Protein AF-0000000076751057 (afdb_homodimer)

Secondary structure (DSSP, 8-state):
---EEEEE--SHHHHHHHHHHHHTT-EEEEE--HHHHHHHHHH-EEEEETTT--EEEE--EEES-HHHH--EEEEEE---GGGHHHHHHT-GGGEEEEEEEEE--SS--TTTTTS-SS--GGGTT---TTT-TTSHHHHHS-GGGEEEEEE-SEEEEEETTEEEEEE-TT-EEEE-TT----HHHHHHHHHHHHTT--EEEES-HHHHHHHHHHHHTTHHHHHHHH---HHHHHHSHHHHHHHHHHHHHHHHHHHHTT----S-HHHHHHHHHHT-SPPPHHHHHHHTT----HIIIIIHHHHHHHHTT---HHHHHHHHHHHHHHHHTTS--/---EEEEE--SHHHHHHHHHHHHTT-EEEEE--HHHHHHHHHH-EEEEETTT--EEEE--EEES-GGGT--EEEEEE---GGGHHHHHHT-GGGEEEEEEEEE--SS--TTTTTS-TT--GGGTT---TTT-TTSHHHHHS-GGGEEEEEE-SEEEEEETTEEEEEE-TT-EEEE-TT----HHHHHHHHHHHHTT--EEEES-HHHHHHHHHHHHTTHHHHHHHH---HHHHHHSHHHHHHHHHHHHHHHHHHHHTT----S-HHHHHHHHHHT-SPPPHHHHHHHTT----HIIIIIHHHHHHHHTT---HHHHHHHHHHHHHHHHTTS--

pLDDT: mean 96.25, std 3.37, range [70.19, 98.94]

Solvent-accessible surface area (backbone atoms only — not comparable to full-atom values): 33107 Å² total; per-residue (Å²): 135,85,59,37,35,34,26,40,24,58,41,25,63,20,19,47,54,47,21,34,36,21,56,62,68,44,50,34,32,34,40,36,56,69,64,36,30,53,31,21,61,74,65,13,27,29,29,34,34,61,85,80,65,46,74,48,64,20,73,42,52,54,37,77,47,41,66,80,71,34,64,26,41,30,36,37,42,22,44,54,71,86,47,40,59,66,53,46,72,52,40,61,47,30,53,49,98,75,28,35,35,36,37,47,43,77,44,56,56,60,50,64,26,58,33,51,39,58,35,44,76,90,46,49,58,48,80,44,52,55,59,29,70,83,44,57,44,59,72,66,52,46,58,89,39,38,31,41,38,38,69,44,46,43,55,36,62,78,48,66,32,29,13,31,41,66,42,57,76,67,22,30,40,34,15,29,56,57,23,54,88,46,68,68,56,52,47,52,33,49,54,38,36,74,28,70,38,52,45,46,83,33,53,44,35,60,36,55,41,49,53,52,35,60,70,40,48,46,53,27,51,51,19,53,50,20,69,41,32,46,34,59,44,59,66,34,69,43,36,31,49,43,44,45,47,30,40,52,40,51,44,55,39,23,52,72,49,50,31,66,66,88,69,50,68,68,55,52,51,51,55,55,45,70,71,36,78,40,75,42,72,46,30,53,29,49,76,69,66,34,65,52,58,53,34,28,46,42,42,35,52,53,55,52,19,58,75,72,68,44,83,44,70,53,48,41,35,54,47,28,49,37,48,49,25,29,39,64,70,67,24,41,136,135,84,61,37,36,33,27,39,25,58,41,26,64,20,20,48,54,45,22,35,35,21,57,63,68,43,50,35,31,33,40,36,56,70,65,35,29,53,30,20,60,72,65,14,27,29,29,32,34,61,86,80,65,45,75,47,64,21,72,42,53,54,35,76,45,42,66,81,70,33,66,28,38,31,37,38,42,23,43,55,71,87,47,39,59,65,54,47,71,52,38,63,46,30,52,48,98,75,26,36,34,36,36,49,44,77,44,55,57,60,49,64,25,58,32,51,38,58,36,44,77,89,46,49,57,46,79,42,52,56,60,28,70,82,43,57,42,58,72,67,51,46,59,90,38,38,31,41,37,37,70,45,45,43,54,36,62,78,49,65,32,29,12,31,41,64,39,57,77,65,21,31,40,34,15,30,56,60,24,53,88,46,67,68,55,52,49,51,34,48,54,40,35,75,30,72,38,51,42,46,84,33,55,42,36,60,36,54,42,49,52,53,35,59,71,42,46,46,55,27,52,50,19,53,50,20,68,42,32,46,33,59,44,59,68,34,68,42,36,32,49,42,44,45,47,29,41,52,39,51,43,54,40,24,53,71,48,50,32,65,66,88,69,51,68,69,57,52,51,52,55,54,47,70,71,34,79,41,75,41,73,46,29,53,29,50,75,70,67,34,67,52,57,53,34,26,46,41,42,36,52,53,54,52,19,58,75,73,70,47,82,44,70,52,48,40,36,52,48,29,48,38,48,49,25,29,38,65,69,66,24,40,136

Foldseek 3Di:
DFAEEEEEACFQQSLVQQQLLQLLPGHYEYQDDDPQQVCCQVFNRWEAEPVVRDIGHGHYHYDNQLLVVAAGQEYEYEHELVCQLVSLVRCVRHHDPNHAYEYAYAFQEQCLQCAPLQFDPVSHPPGQCLRPVPCRNCVRDPLQRYKYKYADWDWGGPDRNYIYTHGLGQFMEIERSHLDDDPSRVVVCCSSVSSPGNYDYGSCRSLVNLVVLLLVLLQQLVCQLPVFFLLVQCPPPVSVVLSLLQSVLSQVLCVQGRNHDPDHSVVSSVVSNVVPRDDDPQNVCVVVLAAGNNSRSQVSSVVSCVVSVGDRVSSVVSSVSSQVSCVVSVNHD/DFAEEEEEACFQQSLVQQQLLQLLPGHYEYQDDDPLQVCCQVFNRWEAEPVVRDIGHGHYHYDNQLLVVAAGQEYEYEHELVCQLVSLVRCVRHHDPRHAYEYAYAFQEQCLQCAPLQFDPVSHPPGQCLRPVPCSNCVRDPLQRYKYKYADWDWGGPDRNYIYTHGLGQFMEIERSHLDDDPSRVVVCCSSVSSPGNYDYGSCRSLVNLVVLLLVLLQQLVCQLPVFFLLVQCPPPVSVVLSLLQSVLSQVLCVQGRNHDPDHSVVSSVVSNVVPRDDDPQNVCVVVLAAGNNSRSQVSSVVSCVVRVGDRVSSVVSSVSSQVSCVVSVNHD

Radius of gyration: 30.46 Å; Cα contacts (8 Å, |Δi|>4): 1464; chains: 2; bounding box: 50×91×60 Å

Structure (mmCIF, N/CA/C/O backbone):
data_AF-0000000076751057-model_v1
#
loop_
_entity.id
_entity.type
_entity.pdbx_description
1 polymer 'Ketopantoate reductase'
#
loop_
_atom_site.group_PDB
_atom_site.id
_atom_site.type_symbol
_atom_site.label_atom_id
_atom_site.label_alt_id
_atom_site.label_comp_id
_atom_site.label_asym_id
_atom_site.label_entity_id
_atom_site.label_seq_id
_atom_site.pdbx_PDB_ins_code
_atom_site.Cartn_x
_atom_site.Cartn_y
_atom_site.Cartn_z
_atom_site.occupancy
_atom_site.B_iso_or_equiv
_atom_site.auth_seq_id
_atom_site.auth_comp_id
_atom_site.auth_asym_id
_atom_site.auth_atom_id
_atom_site.pdbx_PDB_model_num
ATOM 1 N N . MET A 1 1 ? 0.095 45.5 18.453 1 80.88 1 MET A N 1
ATOM 2 C CA . MET A 1 1 ? 0.971 45.5 17.281 1 80.88 1 MET A CA 1
ATOM 3 C C . MET A 1 1 ? 1.941 44.312 17.312 1 80.88 1 MET A C 1
ATOM 5 O O . MET A 1 1 ? 2.451 43.969 18.391 1 80.88 1 MET A O 1
ATOM 9 N N . ILE A 1 2 ? 2.008 43.562 16.156 1 92.06 2 ILE A N 1
ATOM 10 C CA . ILE A 1 2 ? 2.938 42.438 16.062 1 92.06 2 ILE A CA 1
ATOM 11 C C . ILE A 1 2 ? 4.266 42.906 15.477 1 92.06 2 ILE A C 1
ATOM 13 O O . ILE A 1 2 ? 4.336 43.312 14.305 1 92.06 2 ILE A O 1
ATOM 17 N N . ASP A 1 3 ? 5.301 42.938 16.266 1 91.25 3 ASP A N 1
ATOM 18 C CA . ASP A 1 3 ? 6.59 43.469 15.867 1 91.25 3 ASP A CA 1
ATOM 19 C C . ASP A 1 3 ? 7.652 42.375 15.773 1 91.25 3 ASP A C 1
ATOM 21 O O . ASP A 1 3 ? 8.586 42.5 14.977 1 91.25 3 ASP A O 1
ATOM 25 N N . ARG A 1 4 ? 7.641 41.438 16.641 1 96.81 4 ARG A N 1
ATOM 26 C CA . ARG A 1 4 ? 8.602 40.344 16.688 1 96.81 4 ARG A CA 1
ATOM 27 C C . ARG A 1 4 ? 7.922 39 16.375 1 96.81 4 ARG A C 1
ATOM 29 O O . ARG A 1 4 ? 7.02 38.562 17.109 1 96.81 4 ARG A O 1
ATOM 36 N N . VAL A 1 5 ? 8.367 38.406 15.328 1 98.5 5 VAL A N 1
ATOM 37 C CA . VAL A 1 5 ? 7.832 37.125 14.898 1 98.5 5 VAL A CA 1
ATOM 38 C C . VAL A 1 5 ? 8.938 36.062 14.93 1 98.5 5 VAL A C 1
ATOM 40 O O . VAL A 1 5 ? 10.062 36.344 14.5 1 98.5 5 VAL A O 1
ATOM 43 N N . CYS A 1 6 ? 8.641 34.938 15.492 1 98.75 6 CYS A N 1
ATOM 44 C CA . CYS A 1 6 ? 9.578 33.812 15.453 1 98.75 6 CYS A CA 1
ATOM 45 C C . CYS A 1 6 ? 8.969 32.625 14.742 1 98.75 6 CYS A C 1
ATOM 47 O O . CYS A 1 6 ? 7.855 32.188 15.055 1 98.75 6 CYS A O 1
ATOM 49 N N . VAL A 1 7 ? 9.688 32.094 13.766 1 98.69 7 VAL A N 1
ATOM 50 C CA . VAL A 1 7 ? 9.289 30.875 13.07 1 98.69 7 VAL A CA 1
ATOM 51 C C . VAL A 1 7 ? 9.992 29.672 13.695 1 98.69 7 VAL A C 1
ATOM 53 O O . VAL A 1 7 ? 11.219 29.594 13.711 1 98.69 7 VAL A O 1
ATOM 56 N N . VAL A 1 8 ? 9.219 28.797 14.266 1 98.06 8 VAL A N 1
ATOM 57 C CA . VAL A 1 8 ? 9.719 27.516 14.758 1 98.06 8 VAL A CA 1
ATOM 58 C C . VAL A 1 8 ? 9.445 26.422 13.727 1 98.06 8 VAL A C 1
ATOM 60 O O . VAL A 1 8 ? 8.312 25.938 13.617 1 98.06 8 VAL A O 1
ATOM 63 N N . GLY A 1 9 ? 10.453 25.984 13.055 1 96 9 GLY A N 1
ATOM 64 C CA . GLY A 1 9 ? 10.328 25.141 11.875 1 96 9 GLY A CA 1
ATOM 65 C C . GLY A 1 9 ? 10.539 25.891 10.578 1 96 9 GLY A C 1
ATOM 66 O O . GLY A 1 9 ? 9.578 26.188 9.859 1 96 9 GLY A O 1
ATOM 67 N N . ALA A 1 10 ? 11.797 26.125 10.273 1 96.62 10 ALA A N 1
ATOM 68 C CA . ALA A 1 10 ? 12.164 26.875 9.078 1 96.62 10 ALA A CA 1
ATOM 69 C C . ALA A 1 10 ? 12.312 25.953 7.871 1 96.62 10 ALA A C 1
ATOM 71 O O . ALA A 1 10 ? 13.32 26.016 7.156 1 96.62 10 ALA A O 1
ATOM 72 N N . GLY A 1 11 ? 11.312 25.109 7.668 1 94.94 11 GLY A N 1
ATOM 73 C CA . GLY A 1 11 ? 11.242 24.25 6.492 1 94.94 11 GLY A CA 1
ATOM 74 C C . GLY A 1 11 ? 10.477 24.891 5.344 1 94.94 11 GLY A C 1
ATOM 75 O O . GLY A 1 11 ? 10.594 26.094 5.102 1 94.94 11 GLY A O 1
ATOM 76 N N . ALA A 1 12 ? 9.766 24.047 4.621 1 95.06 12 ALA A N 1
ATOM 77 C CA . ALA A 1 12 ? 9.047 24.5 3.436 1 95.06 12 ALA A CA 1
ATOM 78 C C . ALA A 1 12 ? 8.008 25.562 3.793 1 95.06 12 ALA A C 1
ATOM 80 O O . ALA A 1 12 ? 8.008 26.656 3.219 1 95.06 12 ALA A O 1
ATOM 81 N N . VAL A 1 13 ? 7.172 25.25 4.762 1 96.81 13 VAL A N 1
ATOM 82 C CA . VAL A 1 13 ? 6.086 26.141 5.137 1 96.81 13 VAL A CA 1
ATOM 83 C C . VAL A 1 13 ? 6.648 27.359 5.875 1 96.81 13 VAL A C 1
ATOM 85 O O . VAL A 1 13 ? 6.391 28.5 5.492 1 96.81 13 VAL A O 1
ATOM 88 N N . GLY A 1 14 ? 7.492 27.094 6.844 1 97.94 14 GLY A N 1
ATOM 89 C CA . GLY A 1 14 ? 8.062 28.172 7.645 1 97.94 14 GLY A CA 1
ATOM 90 C C . GLY A 1 14 ? 9.016 29.047 6.863 1 97.94 14 GLY A C 1
ATOM 91 O O . GLY A 1 14 ? 9.125 30.25 7.137 1 97.94 14 GLY A O 1
ATOM 92 N N . GLY A 1 15 ? 9.695 28.453 5.93 1 98 15 GLY A N 1
ATOM 93 C CA . GLY A 1 15 ? 10.602 29.219 5.098 1 98 15 GLY A CA 1
ATOM 94 C C . GLY A 1 15 ? 9.898 30.266 4.242 1 98 15 GLY A C 1
ATOM 95 O O . GLY A 1 15 ? 10.391 31.375 4.086 1 98 15 GLY A O 1
ATOM 96 N N . VAL A 1 16 ? 8.789 29.844 3.707 1 97.88 16 VAL A N 1
ATOM 97 C CA . VAL A 1 16 ? 7.996 30.797 2.92 1 97.88 16 VAL A CA 1
ATOM 98 C C . VAL A 1 16 ? 7.516 31.938 3.812 1 97.88 16 VAL A C 1
ATOM 100 O O . VAL A 1 16 ? 7.707 33.094 3.484 1 97.88 16 VAL A O 1
ATOM 103 N N . LEU A 1 17 ? 6.977 31.625 4.949 1 98.25 17 LEU A N 1
ATOM 104 C CA . LEU A 1 17 ? 6.441 32.625 5.867 1 98.25 17 LEU A CA 1
ATOM 105 C C . LEU A 1 17 ? 7.551 33.531 6.402 1 98.25 17 LEU A C 1
ATOM 107 O O . LEU A 1 17 ? 7.418 34.75 6.395 1 98.25 17 LEU A O 1
ATOM 111 N N . GLY A 1 18 ? 8.625 32.906 6.82 1 98.31 18 GLY A N 1
ATOM 112 C CA . GLY A 1 18 ? 9.742 33.688 7.355 1 98.31 18 GLY A CA 1
ATOM 113 C C . GLY A 1 18 ? 10.336 34.656 6.352 1 98.31 18 GLY A C 1
ATOM 114 O O . GLY A 1 18 ? 10.562 35.812 6.672 1 98.31 18 GLY A O 1
ATOM 115 N N . THR A 1 19 ? 10.523 34.188 5.168 1 98.25 19 THR A N 1
ATOM 116 C CA . THR A 1 19 ? 11.141 35.031 4.141 1 98.25 19 THR A CA 1
ATOM 117 C C . THR A 1 19 ? 10.234 36.188 3.777 1 98.25 19 THR A C 1
ATOM 119 O O . THR A 1 19 ? 10.688 37.344 3.693 1 98.25 19 THR A O 1
ATOM 122 N N . ARG A 1 20 ? 8.992 35.938 3.512 1 97.38 20 ARG A N 1
ATOM 123 C CA . ARG A 1 20 ? 8.062 36.969 3.082 1 97.38 20 ARG A CA 1
ATOM 124 C C . ARG A 1 20 ? 7.887 38.031 4.164 1 97.38 20 ARG A C 1
ATOM 126 O O . ARG A 1 20 ? 7.867 39.219 3.869 1 97.38 20 ARG A O 1
ATOM 133 N N . LEU A 1 21 ? 7.762 37.625 5.398 1 98.06 21 LEU A N 1
ATOM 134 C CA . LEU A 1 21 ? 7.613 38.562 6.504 1 98.06 21 LEU A CA 1
ATOM 135 C C . LEU A 1 21 ? 8.867 39.438 6.664 1 98.06 21 LEU A C 1
ATOM 137 O O . LEU A 1 21 ? 8.773 40.656 6.801 1 98.06 21 LEU A O 1
ATOM 141 N N . ALA A 1 22 ? 10 38.781 6.625 1 98.12 22 ALA A N 1
ATOM 142 C CA . ALA A 1 22 ? 11.258 39.5 6.777 1 98.12 22 ALA A CA 1
ATOM 143 C C . ALA A 1 22 ? 11.461 40.469 5.629 1 98.12 22 ALA A C 1
ATOM 145 O O . ALA A 1 22 ? 11.922 41.594 5.84 1 98.12 22 ALA A O 1
ATOM 146 N N . ALA A 1 23 ? 11.148 40.031 4.488 1 97.12 23 ALA A N 1
ATOM 147 C CA . ALA A 1 23 ? 11.297 40.875 3.309 1 97.12 23 ALA A CA 1
ATOM 148 C C . ALA A 1 23 ? 10.367 42.094 3.391 1 97.12 23 ALA A C 1
ATOM 150 O O . ALA A 1 23 ? 10.656 43.156 2.809 1 97.12 23 ALA A O 1
ATOM 151 N N . ALA A 1 24 ? 9.328 41.969 4.059 1 96.38 24 ALA A N 1
ATOM 152 C CA . ALA A 1 24 ? 8.375 43.062 4.234 1 96.38 24 ALA A CA 1
ATOM 153 C C . ALA A 1 24 ? 8.797 44 5.371 1 96.38 24 ALA A C 1
ATOM 155 O O . ALA A 1 24 ? 8.094 44.938 5.699 1 96.38 24 ALA A O 1
ATOM 156 N N . GLY A 1 25 ? 9.898 43.688 5.992 1 96.12 25 GLY A N 1
ATOM 157 C CA . GLY A 1 25 ? 10.461 44.562 6.992 1 96.12 25 GLY A CA 1
ATOM 158 C C . GLY A 1 25 ? 10.133 44.156 8.414 1 96.12 25 GLY A C 1
ATOM 159 O O . GLY A 1 25 ? 10.477 44.875 9.367 1 96.12 25 GLY A O 1
ATOM 160 N N . VAL A 1 26 ? 9.469 43.031 8.617 1 97 26 VAL A N 1
ATOM 161 C CA . VAL A 1 26 ? 9.148 42.531 9.945 1 97 26 VAL A CA 1
ATOM 162 C C . VAL A 1 26 ? 10.391 41.906 10.578 1 97 26 VAL A C 1
ATOM 164 O O . VAL A 1 26 ? 11.227 41.344 9.875 1 97 26 VAL A O 1
ATOM 167 N N . ARG A 1 27 ? 10.578 42.094 11.859 1 97.31 27 ARG A N 1
ATOM 168 C CA . ARG A 1 27 ? 11.641 41.406 12.578 1 97.31 27 ARG A CA 1
ATOM 169 C C . ARG A 1 27 ? 11.297 39.938 12.773 1 97.31 27 ARG A C 1
ATOM 171 O O . ARG A 1 27 ? 10.586 39.562 13.719 1 97.31 27 ARG A O 1
ATOM 178 N N . VAL A 1 28 ? 11.922 39.094 11.938 1 98.31 28 VAL A N 1
ATOM 179 C CA . VAL A 1 28 ? 11.586 37.688 11.961 1 98.31 28 VAL A CA 1
ATOM 180 C C . VAL A 1 28 ? 12.797 36.844 12.383 1 98.31 28 VAL A C 1
ATOM 182 O O . VAL A 1 28 ? 13.883 37 11.812 1 98.31 28 VAL A O 1
ATOM 185 N N . SER A 1 29 ? 12.641 36.062 13.375 1 98.44 29 SER A N 1
ATOM 186 C CA . SER A 1 29 ? 13.672 35.125 13.82 1 98.44 29 SER A CA 1
ATOM 187 C C . SER A 1 29 ? 13.258 33.688 13.539 1 98.44 29 SER A C 1
ATOM 189 O O . SER A 1 29 ? 12.117 33.438 13.164 1 98.44 29 SER A O 1
ATOM 191 N N . ALA A 1 30 ? 14.25 32.781 13.648 1 98.5 30 ALA A N 1
ATOM 192 C CA . ALA A 1 30 ? 13.992 31.344 13.445 1 98.5 30 ALA A CA 1
ATOM 193 C C . ALA A 1 30 ? 14.633 30.516 14.555 1 98.5 30 ALA A C 1
ATOM 195 O O . ALA A 1 30 ? 15.75 30.797 14.992 1 98.5 30 ALA A O 1
ATOM 196 N N . VAL A 1 31 ? 13.898 29.578 15.047 1 97.88 31 VAL A N 1
ATOM 197 C CA . VAL A 1 31 ? 14.516 28.484 15.781 1 97.88 31 VAL A CA 1
ATOM 198 C C . VAL A 1 31 ? 14.812 27.328 14.828 1 97.88 31 VAL A C 1
ATOM 200 O O . VAL A 1 31 ? 13.906 26.797 14.188 1 97.88 31 VAL A O 1
ATOM 203 N N . ALA A 1 32 ? 16 26.984 14.68 1 96 32 ALA A N 1
ATOM 204 C CA . ALA A 1 32 ? 16.438 25.938 13.75 1 96 32 ALA A CA 1
ATOM 205 C C . ALA A 1 32 ? 17.625 25.172 14.305 1 96 32 ALA A C 1
ATOM 207 O O . ALA A 1 32 ? 18.125 25.469 15.391 1 96 32 ALA A O 1
ATOM 208 N N . ARG A 1 33 ? 17.938 24.156 13.672 1 93.38 33 ARG A N 1
ATOM 209 C CA . ARG A 1 33 ? 19.078 23.328 14.07 1 93.38 33 ARG A CA 1
ATOM 210 C C . ARG A 1 33 ? 19.859 22.859 12.852 1 93.38 33 ARG A C 1
ATOM 212 O O . ARG A 1 33 ? 19.406 23 11.719 1 93.38 33 ARG A O 1
ATOM 219 N N . GLY A 1 34 ? 21.062 22.469 13.102 1 94.88 34 GLY A N 1
ATOM 220 C CA . GLY A 1 34 ? 21.891 21.812 12.094 1 94.88 34 GLY A CA 1
ATOM 221 C C . GLY A 1 34 ? 22.141 22.688 10.875 1 94.88 34 GLY A C 1
ATOM 222 O O . GLY A 1 34 ? 22.547 23.844 11.016 1 94.88 34 GLY A O 1
ATOM 223 N N . ALA A 1 35 ? 21.969 21.984 9.68 1 96.69 35 ALA A N 1
ATOM 224 C CA . ALA A 1 35 ? 22.312 22.625 8.406 1 96.69 35 ALA A CA 1
ATOM 225 C C . ALA A 1 35 ? 21.391 23.828 8.141 1 96.69 35 ALA A C 1
ATOM 227 O O . ALA A 1 35 ? 21.828 24.812 7.555 1 96.69 35 ALA A O 1
ATOM 228 N N . THR A 1 36 ? 20.188 23.719 8.586 1 96.88 36 THR A N 1
ATOM 229 C CA . THR A 1 36 ? 19.25 24.812 8.375 1 96.88 36 THR A CA 1
ATOM 230 C C . THR A 1 36 ? 19.656 26.031 9.195 1 96.88 36 THR A C 1
ATOM 232 O O . THR A 1 36 ? 19.625 27.172 8.703 1 96.88 36 THR A O 1
ATOM 235 N N . LEU A 1 37 ? 20.047 25.828 10.445 1 97.62 37 LEU A N 1
ATOM 236 C CA . LEU A 1 37 ? 20.516 26.922 11.297 1 97.62 37 LEU A CA 1
ATOM 237 C C . LEU A 1 37 ? 21.734 27.594 10.688 1 97.62 37 LEU A C 1
ATOM 239 O O . LEU A 1 37 ? 21.797 28.828 10.609 1 97.62 37 LEU A O 1
ATOM 243 N N . ALA A 1 38 ? 22.625 26.781 10.242 1 98.06 38 ALA A N 1
ATOM 244 C CA . ALA A 1 38 ? 23.844 27.312 9.641 1 98.06 38 ALA A CA 1
ATOM 245 C C . ALA A 1 38 ? 23.531 28.156 8.406 1 98.06 38 ALA A C 1
ATOM 247 O O . ALA A 1 38 ? 24.094 29.234 8.219 1 98.06 38 ALA A O 1
ATOM 248 N N . ALA A 1 39 ? 22.672 27.672 7.641 1 98.06 39 ALA A N 1
ATOM 249 C CA . ALA A 1 39 ? 22.297 28.359 6.406 1 98.06 39 ALA A CA 1
ATOM 250 C C . ALA A 1 39 ? 21.625 29.688 6.699 1 98.06 39 ALA A C 1
ATOM 252 O O . ALA A 1 39 ? 21.906 30.703 6.055 1 98.06 39 ALA A O 1
ATOM 253 N N . LEU A 1 40 ? 20.734 29.703 7.648 1 98.25 40 LEU A N 1
ATOM 254 C CA . LEU A 1 40 ? 20.016 30.922 8.008 1 98.25 40 LEU A CA 1
ATOM 255 C C . LEU A 1 40 ? 20.969 31.969 8.578 1 98.25 40 LEU A C 1
ATOM 257 O O . LEU A 1 40 ? 20.828 33.156 8.281 1 98.25 40 LEU A O 1
ATOM 261 N N . ARG A 1 41 ? 21.938 31.562 9.344 1 97.94 41 ARG A N 1
ATOM 262 C CA . ARG A 1 41 ? 22.906 32.469 9.938 1 97.94 41 ARG A CA 1
ATOM 263 C C . ARG A 1 41 ? 23.797 33.094 8.867 1 97.94 41 ARG A C 1
ATOM 265 O O . ARG A 1 41 ? 24.141 34.281 8.945 1 97.94 41 ARG A O 1
ATOM 272 N N . GLU A 1 42 ? 24.094 32.281 7.93 1 97.69 42 GLU A N 1
ATOM 273 C CA . GLU A 1 42 ? 25.047 32.719 6.906 1 97.69 42 GLU A CA 1
ATOM 274 C C . GLU A 1 42 ? 24.359 33.531 5.82 1 97.69 42 GLU A C 1
ATOM 276 O O . GLU A 1 42 ? 24.891 34.562 5.363 1 97.69 42 GLU A O 1
ATOM 281 N N . HIS A 1 43 ? 23.172 33.062 5.383 1 97.56 43 HIS A N 1
ATOM 282 C CA . HIS A 1 43 ? 22.609 33.625 4.16 1 97.56 43 HIS A CA 1
ATOM 283 C C . HIS A 1 43 ? 21.281 34.344 4.438 1 97.56 43 HIS A C 1
ATOM 285 O O . HIS A 1 43 ? 20.766 35.062 3.582 1 97.56 43 HIS A O 1
ATOM 291 N N . GLY A 1 44 ? 20.766 34.156 5.68 1 98.06 44 GLY A N 1
ATOM 292 C CA . GLY A 1 44 ? 19.422 34.625 5.961 1 98.06 44 GLY A CA 1
ATOM 293 C C . GLY A 1 44 ? 18.328 33.781 5.34 1 98.06 44 GLY A C 1
ATOM 294 O O . GLY A 1 44 ? 18.562 32.625 4.988 1 98.06 44 GLY A O 1
ATOM 295 N N . TRP A 1 45 ? 17.141 34.344 5.324 1 97.88 45 TRP A N 1
ATOM 296 C CA . TRP A 1 45 ? 16 33.688 4.684 1 97.88 45 TRP A CA 1
ATOM 297 C C . TRP A 1 45 ? 16.156 33.688 3.168 1 97.88 45 TRP A C 1
ATOM 299 O O . TRP A 1 45 ? 16.594 34.656 2.576 1 97.88 45 TRP A O 1
ATOM 309 N N . ARG A 1 46 ? 15.898 32.625 2.516 1 98.06 46 ARG A N 1
ATOM 310 C CA . ARG A 1 46 ? 15.945 32.531 1.062 1 98.06 46 ARG A CA 1
ATOM 311 C C . ARG A 1 46 ? 14.727 31.781 0.529 1 98.06 46 ARG A C 1
ATOM 313 O O . ARG A 1 46 ? 14.438 30.656 0.959 1 98.06 46 ARG A O 1
ATOM 320 N N . LEU A 1 47 ? 13.984 32.406 -0.383 1 98.31 47 LEU A N 1
ATOM 321 C CA . LEU A 1 47 ? 12.789 31.828 -0.999 1 98.31 47 LEU A CA 1
ATOM 322 C C . LEU A 1 47 ? 12.859 31.938 -2.52 1 98.31 47 LEU A C 1
ATOM 324 O O . LEU A 1 47 ? 12.945 33.031 -3.066 1 98.31 47 LEU A O 1
ATOM 328 N N . ARG A 1 48 ? 12.836 30.75 -3.135 1 97.38 48 ARG A N 1
ATOM 329 C CA . ARG A 1 48 ? 12.773 30.719 -4.594 1 97.38 48 ARG A CA 1
ATOM 330 C C . ARG A 1 48 ? 11.336 30.594 -5.078 1 97.38 48 ARG A C 1
ATOM 332 O O . ARG A 1 48 ? 10.594 29.719 -4.625 1 97.38 48 ARG A O 1
ATOM 339 N N . GLU A 1 49 ? 10.992 31.484 -5.922 1 94.88 49 GLU A N 1
ATOM 340 C CA . GLU A 1 49 ? 9.688 31.375 -6.566 1 94.88 49 GLU A CA 1
ATOM 341 C C . GLU A 1 49 ? 9.773 30.531 -7.84 1 94.88 49 GLU A C 1
ATOM 343 O O . GLU A 1 49 ? 10.398 30.938 -8.82 1 94.88 49 GLU A O 1
ATOM 348 N N . ARG A 1 50 ? 9.094 29.453 -7.875 1 90.44 50 ARG A N 1
ATOM 349 C CA . ARG A 1 50 ? 9.211 28.531 -9 1 90.44 50 ARG A CA 1
ATOM 350 C C . ARG A 1 50 ? 8.695 29.172 -10.281 1 90.44 50 ARG A C 1
ATOM 352 O O . ARG A 1 50 ? 9.25 28.938 -11.367 1 90.44 50 ARG A O 1
ATOM 359 N N . SER A 1 51 ? 7.637 29.984 -10.234 1 89.31 51 SER A N 1
ATOM 360 C CA . SER A 1 51 ? 6.984 30.547 -11.406 1 89.31 51 SER A CA 1
ATOM 361 C C . SER A 1 51 ? 7.91 31.531 -12.125 1 89.31 51 SER A C 1
ATOM 363 O O . SER A 1 51 ? 7.938 31.562 -13.359 1 89.31 51 SER A O 1
ATOM 365 N N . THR A 1 52 ? 8.719 32.281 -11.414 1 91.56 52 THR A N 1
ATOM 366 C CA . THR A 1 52 ? 9.539 33.344 -12.016 1 91.56 52 THR A CA 1
ATOM 367 C C . THR A 1 52 ? 11.023 32.969 -11.953 1 91.56 52 THR A C 1
ATOM 369 O O . THR A 1 52 ? 11.844 33.562 -12.648 1 91.56 52 THR A O 1
ATOM 372 N N . GLY A 1 53 ? 11.312 32.062 -11.031 1 91.88 53 GLY A N 1
ATOM 373 C CA . GLY A 1 53 ? 12.711 31.734 -10.805 1 91.88 53 GLY A CA 1
ATOM 374 C C . GLY A 1 53 ? 13.422 32.719 -9.914 1 91.88 53 GLY A C 1
ATOM 375 O O . GLY A 1 53 ? 14.594 32.531 -9.57 1 91.88 53 GLY A O 1
ATOM 376 N N . ALA A 1 54 ? 12.742 33.688 -9.453 1 95 54 ALA A N 1
ATOM 377 C CA . ALA A 1 54 ? 13.32 34.719 -8.625 1 95 54 ALA A CA 1
ATOM 378 C C . ALA A 1 54 ? 13.68 34.219 -7.238 1 95 54 ALA A C 1
ATOM 380 O O . ALA A 1 54 ? 13 33.312 -6.711 1 95 54 ALA A O 1
ATOM 381 N N . LEU A 1 55 ? 14.742 34.781 -6.699 1 97.06 55 LEU A N 1
ATOM 382 C CA . LEU A 1 55 ? 15.164 34.469 -5.336 1 97.06 55 LEU A CA 1
ATOM 383 C C . LEU A 1 55 ? 14.969 35.656 -4.414 1 97.06 55 LEU A C 1
ATOM 385 O O . LEU A 1 55 ? 15.57 36.719 -4.621 1 97.06 55 LEU A O 1
ATOM 389 N N . LEU A 1 56 ? 14.102 35.531 -3.504 1 97.5 56 LEU A N 1
ATOM 390 C CA . LEU A 1 56 ? 13.891 36.531 -2.473 1 97.5 56 LEU A CA 1
ATOM 391 C C . LEU A 1 56 ? 14.75 36.25 -1.247 1 97.5 56 LEU A C 1
ATOM 393 O O . LEU A 1 56 ? 14.789 35.125 -0.761 1 97.5 56 LEU A O 1
ATOM 397 N N . THR A 1 57 ? 15.469 37.25 -0.771 1 97.88 57 THR A N 1
ATOM 398 C CA . THR A 1 57 ? 16.328 37.094 0.404 1 97.88 57 THR A CA 1
ATOM 399 C C . THR A 1 57 ? 15.977 38.156 1.463 1 97.88 57 THR A C 1
ATOM 401 O O . THR A 1 57 ? 15.445 39.219 1.143 1 97.88 57 THR A O 1
ATOM 404 N N . ALA A 1 58 ? 16.188 37.844 2.666 1 97.88 58 ALA A N 1
ATOM 405 C CA . ALA A 1 58 ? 15.984 38.75 3.795 1 97.88 58 ALA A CA 1
ATOM 406 C C . ALA A 1 58 ? 16.828 38.344 4.992 1 97.88 58 ALA A C 1
ATOM 408 O O . ALA A 1 58 ? 17.234 37.188 5.098 1 97.88 58 ALA A O 1
ATOM 409 N N . PRO A 1 59 ? 17.125 39.25 5.832 1 95.81 59 PRO A N 1
ATOM 410 C CA . PRO A 1 59 ? 17.922 38.906 7.016 1 95.81 59 PRO A CA 1
ATOM 411 C C . PRO A 1 59 ? 17.156 38 7.977 1 95.81 59 PRO A C 1
ATOM 413 O O . PRO A 1 59 ? 15.93 38.062 8.07 1 95.81 59 PRO A O 1
ATOM 416 N N . ALA A 1 60 ? 17.875 37.156 8.68 1 95.56 60 ALA A N 1
ATOM 417 C CA . ALA A 1 60 ? 17.281 36.281 9.68 1 95.56 60 ALA A CA 1
ATOM 418 C C . ALA A 1 60 ? 18.109 36.281 10.969 1 95.56 60 ALA A C 1
ATOM 420 O O . ALA A 1 60 ? 19.344 36.25 10.93 1 95.56 60 ALA A O 1
ATOM 421 N N . ALA A 1 61 ? 17.516 36.438 12.047 1 96.44 61 ALA A N 1
ATOM 422 C CA . ALA A 1 61 ? 18.078 36.062 13.336 1 96.44 61 ALA A CA 1
ATOM 423 C C . ALA A 1 61 ? 17.734 34.625 13.695 1 96.44 61 ALA A C 1
ATOM 425 O O . ALA A 1 61 ? 16.578 34.312 13.945 1 96.44 61 ALA A O 1
ATOM 426 N N . ALA A 1 62 ? 18.688 33.75 13.609 1 98.06 62 ALA A N 1
ATOM 427 C CA . ALA A 1 62 ? 18.422 32.312 13.836 1 98.06 62 ALA A CA 1
ATOM 428 C C . ALA A 1 62 ? 19.219 31.797 15.023 1 98.06 62 ALA A C 1
ATOM 430 O O . ALA A 1 62 ? 20.375 32.188 15.211 1 98.06 62 ALA A O 1
ATOM 431 N N . SER A 1 63 ? 18.625 30.969 15.766 1 97.94 63 SER A N 1
ATOM 432 C CA . SER A 1 63 ? 19.297 30.344 16.906 1 97.94 63 SER A CA 1
ATOM 433 C C . SER A 1 63 ? 18.781 28.938 17.156 1 97.94 63 SER A C 1
ATOM 435 O O . SER A 1 63 ? 17.641 28.609 16.812 1 97.94 63 SER A O 1
ATOM 437 N N . GLY A 1 64 ? 19.625 28.094 17.688 1 96.56 64 GLY A N 1
ATOM 438 C CA . GLY A 1 64 ? 19.188 26.797 18.172 1 96.56 64 GLY A CA 1
ATOM 439 C C . GLY A 1 64 ? 18.625 26.828 19.578 1 96.56 64 GLY A C 1
ATOM 440 O O . GLY A 1 64 ? 18 25.875 20.016 1 96.56 64 GLY A O 1
ATOM 441 N N . ASP A 1 65 ? 18.766 27.938 20.172 1 96.31 65 ASP A N 1
ATOM 442 C CA . ASP A 1 65 ? 18.312 28.156 21.547 1 96.31 65 ASP A CA 1
ATOM 443 C C . ASP A 1 65 ? 17.266 29.266 21.609 1 96.31 65 ASP A C 1
ATOM 445 O O . ASP A 1 65 ? 17.609 30.453 21.547 1 96.31 65 ASP A O 1
ATOM 449 N N . PRO A 1 66 ? 16.016 28.875 21.844 1 97.31 66 PRO A N 1
ATOM 450 C CA . PRO A 1 66 ? 14.953 29.875 21.875 1 97.31 66 PRO A CA 1
ATOM 451 C C . PRO A 1 66 ? 15.188 30.969 22.922 1 97.31 66 PRO A C 1
ATOM 453 O O . PRO A 1 66 ? 14.727 32.094 22.75 1 97.31 66 PRO A O 1
ATOM 456 N N . ALA A 1 67 ? 15.922 30.656 23.938 1 97.12 67 ALA A N 1
ATOM 457 C CA . ALA A 1 67 ? 16.188 31.625 24.984 1 97.12 67 ALA A CA 1
ATOM 458 C C . ALA A 1 67 ? 16.953 32.812 24.453 1 97.12 67 ALA A C 1
ATOM 460 O O . ALA A 1 67 ? 16.797 33.938 24.953 1 97.12 67 ALA A O 1
ATOM 461 N N . GLU A 1 68 ? 17.719 32.625 23.453 1 97.62 68 GLU A N 1
ATOM 462 C CA . GLU A 1 68 ? 18.516 33.688 22.859 1 97.62 68 GLU A CA 1
ATOM 463 C C . GLU A 1 68 ? 17.641 34.688 22.078 1 97.62 68 GLU A C 1
ATOM 465 O O . GLU A 1 68 ? 18.031 35.812 21.844 1 97.62 68 GLU A O 1
ATOM 470 N N . LEU A 1 69 ? 16.5 34.281 21.688 1 97.62 69 LEU A N 1
ATOM 471 C CA . LEU A 1 69 ? 15.609 35.094 20.875 1 97.62 69 LEU A CA 1
ATOM 472 C C . LEU A 1 69 ? 14.633 35.875 21.75 1 97.62 69 LEU A C 1
ATOM 474 O O . LEU A 1 69 ? 14.188 36.938 21.375 1 97.62 69 LEU A O 1
ATOM 478 N N . GLY A 1 70 ? 14.289 35.281 22.938 1 97.19 70 GLY A N 1
ATOM 479 C CA . GLY A 1 70 ? 13.414 35.938 23.891 1 97.19 70 GLY A CA 1
ATOM 480 C C . GLY A 1 70 ? 11.953 35.906 23.484 1 97.19 70 GLY A C 1
ATOM 481 O O . GLY A 1 70 ? 11.594 35.281 22.484 1 97.19 70 GLY A O 1
ATOM 482 N N . VAL A 1 71 ? 11.125 36.688 24.25 1 97.81 71 VAL A N 1
ATOM 483 C CA . VAL A 1 71 ? 9.672 36.688 24.109 1 97.81 71 VAL A CA 1
ATOM 484 C C . VAL A 1 71 ? 9.297 37.312 22.766 1 97.81 71 VAL A C 1
ATOM 486 O O . VAL A 1 71 ? 9.867 38.344 22.359 1 97.81 71 VAL A O 1
ATOM 489 N N . GLN A 1 72 ? 8.359 36.688 22.109 1 98.31 72 GLN A N 1
ATOM 490 C CA . GLN A 1 72 ? 7.871 37.094 20.797 1 98.31 72 GLN A CA 1
ATOM 491 C C . GLN A 1 72 ? 6.41 37.531 20.859 1 98.31 72 GLN A C 1
ATOM 493 O O . GLN A 1 72 ? 5.688 37.156 21.781 1 98.31 72 GLN A O 1
ATOM 498 N N . ASP A 1 73 ? 6.012 38.375 19.922 1 98.25 73 ASP A N 1
ATOM 499 C CA . ASP A 1 73 ? 4.594 38.719 19.781 1 98.25 73 ASP A CA 1
ATOM 500 C C . ASP A 1 73 ? 3.832 37.594 19.094 1 98.25 73 ASP A C 1
ATOM 502 O O . ASP A 1 73 ? 2.682 37.312 19.438 1 98.25 73 ASP A O 1
ATOM 506 N N . LEU A 1 74 ? 4.461 37 18.125 1 98.69 74 LEU A N 1
ATOM 507 C CA . LEU A 1 74 ? 3.893 35.938 17.328 1 98.69 74 LEU A CA 1
ATOM 508 C C . LEU A 1 74 ? 4.906 34.812 17.141 1 98.69 74 LEU A C 1
ATOM 510 O O . LEU A 1 74 ? 6.047 35.062 16.734 1 98.69 74 LEU A O 1
ATOM 514 N N . VAL A 1 75 ? 4.535 33.625 17.516 1 98.62 75 VAL A N 1
ATOM 515 C CA . VAL A 1 75 ? 5.297 32.406 17.203 1 98.62 75 VAL A CA 1
ATOM 516 C C . VAL A 1 75 ? 4.555 31.594 16.156 1 98.62 75 VAL A C 1
ATOM 518 O O . VAL A 1 75 ? 3.395 31.219 16.359 1 98.62 75 VAL A O 1
ATOM 521 N N . VAL A 1 76 ? 5.195 31.328 14.984 1 98.62 76 VAL A N 1
ATOM 522 C CA . VAL A 1 76 ? 4.648 30.453 13.953 1 98.62 76 VAL A CA 1
ATOM 523 C C . VAL A 1 76 ? 5.199 29.047 14.125 1 98.62 76 VAL A C 1
ATOM 525 O O . VAL A 1 76 ? 6.406 28.828 14 1 98.62 76 VAL A O 1
ATOM 528 N N . LEU A 1 77 ? 4.305 28.203 14.477 1 98.06 77 LEU A N 1
ATOM 529 C CA . LEU A 1 77 ? 4.66 26.797 14.594 1 98.06 77 LEU A CA 1
ATOM 530 C C . LEU A 1 77 ? 4.434 26.078 13.266 1 98.06 77 LEU A C 1
ATOM 532 O O . LEU A 1 77 ? 3.295 25.766 12.906 1 98.06 77 LEU A O 1
ATOM 536 N N . SER A 1 78 ? 5.52 25.766 12.562 1 97.69 78 SER A N 1
ATOM 537 C CA . SER A 1 78 ? 5.434 25.172 11.234 1 97.69 78 SER A CA 1
ATOM 538 C C . SER A 1 78 ? 6.336 23.938 11.117 1 97.69 78 SER A C 1
ATOM 540 O O . SER A 1 78 ? 6.973 23.719 10.086 1 97.69 78 SER A O 1
ATOM 542 N N . VAL A 1 79 ? 6.402 23.156 12.172 1 95.94 79 VAL A N 1
ATOM 543 C CA . VAL A 1 79 ? 7.141 21.906 12.164 1 95.94 79 VAL A CA 1
ATOM 544 C C . VAL A 1 79 ? 6.227 20.781 11.688 1 95.94 79 VAL A C 1
ATOM 546 O O . VAL A 1 79 ? 5 20.906 11.703 1 95.94 79 VAL A O 1
ATOM 549 N N . LYS A 1 80 ? 6.84 19.719 11.281 1 93.25 80 LYS A N 1
ATOM 550 C CA . LYS A 1 80 ? 6.051 18.516 11.023 1 93.25 80 LYS A CA 1
ATOM 551 C C . LYS A 1 80 ? 5.445 17.969 12.312 1 93.25 80 LYS A C 1
ATOM 553 O O . LYS A 1 80 ? 6.043 18.078 13.383 1 93.25 80 LYS A O 1
ATOM 558 N N . ALA A 1 81 ? 4.34 17.281 12.102 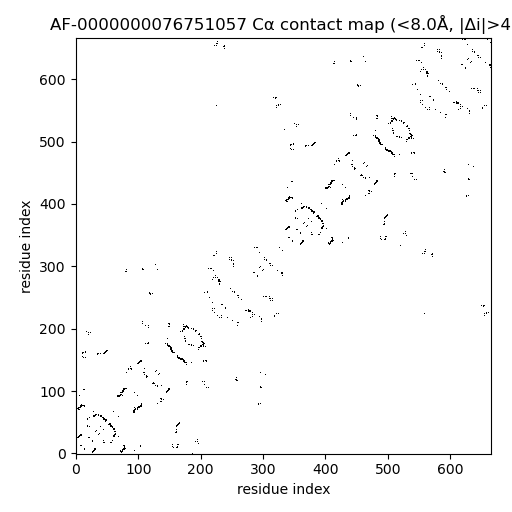1 93.25 81 ALA A N 1
ATOM 559 C CA . ALA A 1 81 ? 3.641 16.734 13.258 1 93.25 81 ALA A CA 1
ATOM 560 C C . ALA A 1 81 ? 4.555 15.82 14.07 1 93.25 81 ALA A C 1
ATOM 562 O O . ALA A 1 81 ? 4.453 15.758 15.297 1 93.25 81 ALA A O 1
ATOM 563 N N . THR A 1 82 ? 5.477 15.133 13.445 1 91.38 82 THR A N 1
ATOM 564 C CA . THR A 1 82 ? 6.359 14.172 14.086 1 91.38 82 THR A CA 1
ATOM 565 C C . THR A 1 82 ? 7.398 14.875 14.953 1 91.38 82 THR A C 1
ATOM 567 O O . THR A 1 82 ? 8.023 14.25 15.812 1 91.38 82 THR A O 1
ATOM 570 N N . ALA A 1 83 ? 7.562 16.188 14.797 1 93 83 ALA A N 1
ATOM 571 C CA . ALA A 1 83 ? 8.555 16.969 15.539 1 93 83 ALA A CA 1
ATOM 572 C C . ALA A 1 83 ? 7.891 17.922 16.516 1 93 83 ALA A C 1
ATOM 574 O O . ALA A 1 83 ? 8.57 18.688 17.219 1 93 83 ALA A O 1
ATOM 575 N N . LEU A 1 84 ? 6.613 17.875 16.594 1 95.56 84 LEU A N 1
ATOM 576 C CA . LEU A 1 84 ? 5.836 18.875 17.312 1 95.56 84 LEU A CA 1
ATOM 577 C C . LEU A 1 84 ? 6.16 18.844 18.812 1 95.56 84 LEU A C 1
ATOM 579 O O . LEU A 1 84 ? 6.418 19.891 19.406 1 95.56 84 LEU A O 1
ATOM 583 N N . ALA A 1 85 ? 6.207 17.734 19.422 1 94.88 85 ALA A N 1
ATOM 584 C CA . ALA A 1 85 ? 6.438 17.609 20.859 1 94.88 85 ALA A CA 1
ATOM 585 C C . ALA A 1 85 ? 7.777 18.219 21.266 1 94.88 85 ALA A C 1
ATOM 587 O O . ALA A 1 85 ? 7.855 18.969 22.234 1 94.88 85 ALA A O 1
ATOM 588 N N . ASP A 1 86 ? 8.797 17.922 20.5 1 93.56 86 ASP A N 1
ATOM 589 C CA . ASP A 1 86 ? 10.117 18.469 20.781 1 93.56 86 ASP A CA 1
ATOM 590 C C . ASP A 1 86 ? 10.125 19.984 20.594 1 93.56 86 ASP A C 1
ATOM 592 O O . ASP A 1 86 ? 10.719 20.703 21.391 1 93.56 86 ASP A O 1
ATOM 596 N N . ALA A 1 87 ? 9.508 20.406 19.547 1 94.88 87 ALA A N 1
ATOM 597 C CA . ALA A 1 87 ? 9.469 21.844 19.25 1 94.88 87 ALA A CA 1
ATOM 598 C C . ALA A 1 87 ? 8.781 22.609 20.359 1 94.88 87 ALA A C 1
ATOM 600 O O . ALA A 1 87 ? 9.258 23.672 20.797 1 94.88 87 ALA A O 1
ATOM 601 N N . VAL A 1 88 ? 7.711 22.062 20.844 1 95.38 88 VAL A N 1
ATOM 602 C CA . VAL A 1 88 ? 6.906 22.781 21.828 1 95.38 88 VAL A CA 1
ATOM 603 C C . VAL A 1 88 ? 7.641 22.828 23.172 1 95.38 88 VAL A C 1
ATOM 605 O O . VAL A 1 88 ? 7.531 23.797 23.906 1 95.38 88 VAL A O 1
ATOM 608 N N . ARG A 1 89 ? 8.375 21.828 23.453 1 94 89 ARG A N 1
ATOM 609 C CA . ARG A 1 89 ? 9.141 21.797 24.703 1 94 89 ARG A CA 1
ATOM 610 C C . ARG A 1 89 ? 10.133 22.953 24.766 1 94 89 ARG A C 1
ATOM 612 O O . ARG A 1 89 ? 10.453 23.438 25.859 1 94 89 ARG A O 1
ATOM 619 N N . ALA A 1 90 ? 10.477 23.438 23.703 1 93.25 90 ALA A N 1
ATOM 620 C CA . ALA A 1 90 ? 11.492 24.484 23.641 1 93.25 90 ALA A CA 1
ATOM 621 C C . ALA A 1 90 ? 10.852 25.859 23.547 1 93.25 90 ALA A C 1
ATOM 623 O O . ALA A 1 90 ? 11.547 26.891 23.594 1 93.25 90 ALA A O 1
ATOM 624 N N . LEU A 1 91 ? 9.586 25.969 23.516 1 95.19 91 LEU A N 1
ATOM 625 C CA . LEU A 1 91 ? 8.867 27.188 23.156 1 95.19 91 LEU A CA 1
ATOM 626 C C . LEU A 1 91 ? 8.82 28.156 24.312 1 95.19 91 LEU A C 1
ATOM 628 O O . LEU A 1 91 ? 8.734 29.375 24.109 1 95.19 91 LEU A O 1
ATOM 632 N N . PRO A 1 92 ? 8.906 27.734 25.578 1 95.88 92 PRO A N 1
ATOM 633 C CA . PRO A 1 92 ? 8.578 28.594 26.719 1 95.88 92 PRO A CA 1
ATOM 634 C C . PRO A 1 92 ? 9.383 29.891 26.734 1 95.88 92 PRO A C 1
ATOM 636 O O . PRO A 1 92 ? 8.828 30.953 27 1 95.88 92 PRO A O 1
ATOM 639 N N . PRO A 1 93 ? 10.641 29.953 26.359 1 97.44 93 PRO A N 1
ATOM 640 C CA . PRO A 1 93 ? 11.375 31.219 26.344 1 97.44 93 PRO A CA 1
ATOM 641 C C . PRO A 1 93 ? 10.836 32.219 25.328 1 97.44 93 PRO A C 1
ATOM 643 O O . PRO A 1 93 ? 11.148 33.406 25.406 1 97.44 93 PRO A O 1
ATOM 646 N N . LEU A 1 94 ? 10.094 31.75 24.359 1 97.94 94 LEU A N 1
ATOM 647 C CA . LEU A 1 94 ? 9.562 32.594 23.297 1 97.94 94 LEU A CA 1
ATOM 648 C C . LEU A 1 94 ? 8.195 33.156 23.672 1 97.94 94 LEU A C 1
ATOM 650 O O . LEU A 1 94 ? 7.688 34.062 23.016 1 97.94 94 LEU A O 1
ATOM 654 N N . VAL A 1 95 ? 7.625 32.625 24.656 1 97 95 VAL A N 1
ATOM 655 C CA . VAL A 1 95 ? 6.207 32.844 24.906 1 97 95 VAL A CA 1
ATOM 656 C C . VAL A 1 95 ? 6.039 33.719 26.156 1 97 95 VAL A C 1
ATOM 658 O O . VAL A 1 95 ? 6.496 33.344 27.234 1 97 95 VAL A O 1
ATOM 661 N N . GLY A 1 96 ? 5.453 34.844 26.016 1 95.19 96 GLY A N 1
ATOM 662 C CA . GLY A 1 96 ? 5.008 35.688 27.094 1 95.19 96 GLY A CA 1
ATOM 663 C C . GLY A 1 96 ? 3.496 35.75 27.234 1 95.19 96 GLY A C 1
ATOM 664 O O . GLY A 1 96 ? 2.783 34.969 26.594 1 95.19 96 GLY A O 1
ATOM 665 N N . PRO A 1 97 ? 2.973 36.594 28.109 1 94 97 PRO A N 1
ATOM 666 C CA . PRO A 1 97 ? 1.537 36.625 28.406 1 94 97 PRO A CA 1
ATOM 667 C C . PRO A 1 97 ? 0.694 36.969 27.172 1 94 97 PRO A C 1
ATOM 669 O O . PRO A 1 97 ? -0.456 36.531 27.078 1 94 97 PRO A O 1
ATOM 672 N N . ASP A 1 98 ? 1.275 37.656 26.234 1 94.62 98 ASP A N 1
ATOM 673 C CA . ASP A 1 98 ? 0.484 38.156 25.094 1 94.62 98 ASP A CA 1
ATOM 674 C C . ASP A 1 98 ? 0.918 37.469 23.797 1 94.62 98 ASP A C 1
ATOM 676 O O . ASP A 1 98 ? 0.429 37.812 22.719 1 94.62 98 ASP A O 1
ATOM 680 N N . THR A 1 99 ? 1.829 36.531 23.875 1 97.44 99 THR A N 1
ATOM 681 C CA . THR A 1 99 ? 2.334 35.875 22.672 1 97.44 99 THR A CA 1
ATOM 682 C C . THR A 1 99 ? 1.24 35.031 22 1 97.44 99 THR A C 1
ATOM 684 O O . THR A 1 99 ? 0.531 34.281 22.672 1 97.44 99 THR A O 1
ATOM 687 N N . VAL A 1 100 ? 1.06 35.25 20.688 1 97.88 100 VAL A N 1
ATOM 688 C CA . VAL A 1 100 ? 0.163 34.438 19.875 1 97.88 100 VAL A CA 1
ATOM 689 C C . VAL A 1 100 ? 0.947 33.281 19.219 1 97.88 100 VAL A C 1
ATOM 691 O O . VAL A 1 100 ? 2.061 33.5 18.734 1 97.88 100 VAL A O 1
ATOM 694 N N . VAL A 1 101 ? 0.404 32.094 19.297 1 98.25 101 VAL A N 1
ATOM 695 C CA . VAL A 1 101 ? 1.004 30.953 18.609 1 98.25 101 VAL A CA 1
ATOM 696 C C . VAL A 1 101 ? 0.148 30.547 17.406 1 98.25 101 VAL A C 1
ATOM 698 O O . VAL A 1 101 ? -0.941 30 17.578 1 98.25 101 VAL A O 1
ATOM 701 N N . LEU A 1 102 ? 0.639 30.828 16.203 1 98.62 102 LEU A N 1
ATOM 702 C CA . LEU A 1 102 ? -0.027 30.438 14.961 1 98.62 102 LEU A CA 1
ATOM 703 C C . LEU A 1 102 ? 0.438 29.062 14.508 1 98.62 102 LEU A C 1
ATOM 705 O O . LEU A 1 102 ? 1.635 28.828 14.32 1 98.62 102 LEU A O 1
ATOM 709 N N . THR A 1 103 ? -0.505 28.141 14.383 1 98 103 THR A N 1
ATOM 710 C CA . THR A 1 103 ? -0.156 26.828 13.859 1 98 103 THR A CA 1
ATOM 711 C C . THR A 1 103 ? -0.29 26.797 12.336 1 98 103 THR A C 1
ATOM 713 O O . THR A 1 103 ? -1.342 27.141 11.797 1 98 103 THR A O 1
ATOM 716 N N . ALA A 1 104 ? 0.761 26.516 11.656 1 97.62 104 ALA A N 1
ATOM 717 C CA . ALA A 1 104 ? 0.799 26.328 10.211 1 97.62 104 ALA A CA 1
ATOM 718 C C . ALA A 1 104 ? 1.268 24.906 9.859 1 97.62 104 ALA A C 1
ATOM 720 O O . ALA A 1 104 ? 2.346 24.734 9.281 1 97.62 104 ALA A O 1
ATOM 721 N N . MET A 1 105 ? 0.423 23.953 10.234 1 95.56 105 MET A N 1
ATOM 722 C CA . MET 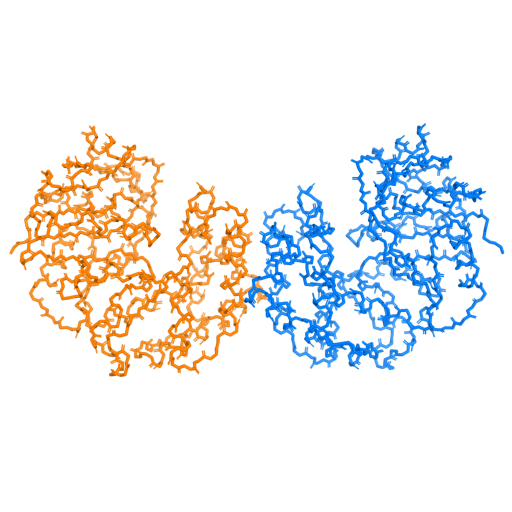A 1 105 ? 0.745 22.531 10.094 1 95.56 105 MET A CA 1
ATOM 723 C C . MET A 1 105 ? -0.373 21.797 9.375 1 95.56 105 MET A C 1
ATOM 725 O O . MET A 1 105 ? -1.451 22.344 9.148 1 95.56 105 MET A O 1
ATOM 729 N N . ASN A 1 106 ? -0.057 20.578 8.977 1 93.62 106 ASN A N 1
ATOM 730 C CA . ASN A 1 106 ? -1.048 19.75 8.297 1 93.62 106 ASN A CA 1
ATOM 731 C C . ASN A 1 106 ? -1.734 18.797 9.266 1 93.62 106 ASN A C 1
ATOM 733 O O . ASN A 1 106 ? -1.148 18.406 10.281 1 93.62 106 ASN A O 1
ATOM 737 N N . GLY A 1 107 ? -2.979 18.516 8.898 1 96.69 107 GLY A N 1
ATOM 738 C CA . GLY A 1 107 ? -3.684 17.5 9.648 1 96.69 107 GLY A CA 1
ATOM 739 C C . GLY A 1 107 ? -4.438 18.047 10.852 1 96.69 107 GLY A C 1
ATOM 740 O O . GLY A 1 107 ? -4.547 19.266 11.008 1 96.69 107 GLY A O 1
ATOM 741 N N . VAL A 1 108 ? -4.988 17.172 11.656 1 97.56 108 VAL A N 1
ATOM 742 C CA . VAL A 1 108 ? -5.746 17.531 12.852 1 97.56 108 VAL A CA 1
ATOM 743 C C . VAL A 1 108 ? -4.785 17.953 13.969 1 97.56 108 VAL A C 1
ATOM 745 O O . VAL A 1 108 ? -3.877 17.188 14.328 1 97.56 108 VAL A O 1
ATOM 748 N N . PRO A 1 109 ? -4.977 19.125 14.461 1 96.94 109 PRO A N 1
ATOM 749 C CA . PRO A 1 109 ? -4.078 19.578 15.523 1 96.94 109 PRO A CA 1
ATOM 750 C C . PRO A 1 109 ? -4.52 19.109 16.906 1 96.94 109 PRO A C 1
ATOM 752 O O . PRO A 1 109 ? -5.66 18.672 17.078 1 96.94 109 PRO A O 1
ATOM 755 N N . TRP A 1 110 ? -3.65 19.281 17.891 1 96.31 110 TRP A N 1
ATOM 756 C CA . TRP A 1 110 ? -3.922 18.859 19.266 1 96.31 110 TRP A CA 1
ATOM 757 C C . TRP A 1 110 ? -5.047 19.688 19.875 1 96.31 110 TRP A C 1
ATOM 759 O O . TRP A 1 110 ? -5.73 19.234 20.797 1 96.31 110 TRP A O 1
ATOM 769 N N . TRP A 1 111 ? -5.27 20.828 19.391 1 95.94 111 TRP A N 1
ATOM 770 C CA . TRP A 1 111 ? -6.219 21.766 20 1 95.94 111 TRP A CA 1
ATOM 771 C C . TRP A 1 111 ? -7.574 21.672 19.312 1 95.94 111 TRP A C 1
ATOM 773 O O . TRP A 1 111 ? -8.477 22.469 19.594 1 95.94 111 TRP A O 1
ATOM 783 N N . PHE A 1 112 ? -7.793 20.781 18.438 1 96.88 112 PHE A N 1
ATOM 784 C CA . PHE A 1 112 ? -8.93 20.672 17.531 1 96.88 112 PHE A CA 1
ATOM 785 C C . PHE A 1 112 ? -10.242 20.734 18.312 1 96.88 112 PHE A C 1
ATOM 787 O O . PHE A 1 112 ? -11.219 21.344 17.859 1 96.88 112 PHE A O 1
ATOM 794 N N . PHE A 1 113 ? -10.258 20.141 19.484 1 96.31 113 PHE A N 1
ATOM 795 C CA . PHE A 1 113 ? -11.492 20.078 20.266 1 96.31 113 PHE A CA 1
ATOM 796 C C . PHE A 1 113 ? -11.398 20.969 21.5 1 96.31 113 PHE A C 1
ATOM 798 O O . PHE A 1 113 ? -12.258 20.891 22.375 1 96.31 113 PHE A O 1
ATOM 805 N N . ALA A 1 114 ? -10.328 21.641 21.688 1 88.62 114 ALA A N 1
ATOM 806 C CA . ALA A 1 114 ? -10.094 22.422 22.891 1 88.62 114 ALA A CA 1
ATOM 807 C C . ALA A 1 114 ? -11.094 23.562 23 1 88.62 114 ALA A C 1
ATOM 809 O O . ALA A 1 114 ? -11.352 24.078 24.094 1 88.62 114 ALA A O 1
ATOM 810 N N . ALA A 1 115 ? -11.562 24.078 21.75 1 78.75 115 ALA A N 1
ATOM 811 C CA . ALA A 1 115 ? -12.547 25.156 21.781 1 78.75 115 ALA A CA 1
ATOM 812 C C . ALA A 1 115 ? -13.781 24.797 20.969 1 78.75 115 ALA A C 1
ATOM 814 O O . ALA A 1 115 ? -13.891 23.688 20.438 1 78.75 115 ALA A O 1
ATOM 815 N N . GLY A 1 116 ? -14.844 25.531 20.969 1 70.19 116 GLY A N 1
ATOM 816 C CA . GLY A 1 116 ? -16.172 25.016 20.688 1 70.19 116 GLY A CA 1
ATOM 817 C C . GLY A 1 116 ? -16.75 25.562 19.391 1 70.19 116 GLY A C 1
ATOM 818 O O . GLY A 1 116 ? -17.953 25.391 19.125 1 70.19 116 GLY A O 1
ATOM 819 N N . ALA A 1 117 ? -15.828 26.203 18.547 1 76.12 117 ALA A N 1
ATOM 820 C CA . ALA A 1 117 ? -16.562 26.719 17.391 1 76.12 117 ALA A CA 1
ATOM 821 C C . ALA A 1 117 ? -17.156 25.578 16.562 1 76.12 117 ALA A C 1
ATOM 823 O O . ALA A 1 117 ? -16.438 24.891 15.836 1 76.12 117 ALA A O 1
ATOM 824 N N . GLY A 1 118 ? -18.453 25.328 16.781 1 82.31 118 GLY A N 1
ATOM 825 C CA . GLY A 1 118 ? -19.172 24.359 15.961 1 82.31 118 GLY A CA 1
ATOM 826 C C . GLY A 1 118 ? -18.953 22.938 16.406 1 82.31 118 GLY A C 1
ATOM 827 O O . GLY A 1 118 ? -19.578 22.016 15.883 1 82.31 118 GLY A O 1
ATOM 828 N N . VAL A 1 119 ? -18.109 22.766 17.406 1 86.38 119 VAL A N 1
ATOM 829 C CA . VAL A 1 119 ? -17.828 21.438 17.938 1 86.38 119 VAL A CA 1
ATOM 830 C C . VAL A 1 119 ? -18.938 21.016 18.891 1 86.38 119 VAL A C 1
ATOM 832 O O . VAL A 1 119 ? -19.344 21.812 19.766 1 86.38 119 VAL A O 1
ATOM 835 N N . PRO A 1 120 ? -19.391 19.812 18.688 1 92.31 120 PRO A N 1
ATOM 836 C CA . PRO A 1 120 ? -20.391 19.328 19.641 1 92.31 120 PRO A CA 1
ATOM 837 C C . PRO A 1 120 ? -19.891 19.359 21.094 1 92.31 120 PRO A C 1
ATOM 839 O O . PRO A 1 120 ? -18.719 19.078 21.359 1 92.31 120 PRO A O 1
ATOM 842 N N . ALA A 1 121 ? -20.781 19.719 21.984 1 91.81 121 ALA A N 1
ATOM 843 C CA . ALA A 1 121 ? -20.469 19.922 23.391 1 91.81 121 ALA A CA 1
ATOM 844 C C . ALA A 1 121 ? -19.781 18.688 23.984 1 91.81 121 ALA A C 1
ATOM 846 O O . ALA A 1 121 ? -18.859 18.812 24.797 1 91.81 121 ALA A O 1
ATOM 847 N N . GLU A 1 122 ? -20.188 17.562 23.547 1 93.44 122 GLU A N 1
ATOM 848 C CA . GLU A 1 122 ? -19.703 16.312 24.125 1 93.44 122 GLU A CA 1
ATOM 849 C C . GLU A 1 122 ? -18.25 16.047 23.719 1 93.44 122 GLU A C 1
ATOM 851 O O . GLU A 1 122 ? -17.578 15.203 24.312 1 93.44 122 GLU A O 1
ATOM 856 N N . LEU A 1 123 ? -17.812 16.75 22.734 1 95.81 123 LEU A N 1
ATOM 857 C CA . LEU A 1 123 ? -16.453 16.531 22.25 1 95.81 123 LEU A CA 1
ATOM 858 C C . LEU A 1 123 ? -15.508 17.609 22.75 1 95.81 123 LEU A C 1
ATOM 860 O O . LEU A 1 123 ? -14.281 17.469 22.656 1 95.81 123 LEU A O 1
ATOM 864 N N . ARG A 1 124 ? -16.047 18.672 23.281 1 93.94 124 ARG A N 1
ATOM 865 C CA . ARG A 1 124 ? -15.234 19.797 23.703 1 93.94 124 ARG A CA 1
ATOM 866 C C . ARG A 1 124 ? -14.266 19.391 24.797 1 93.94 124 ARG A C 1
ATOM 868 O O . ARG A 1 124 ? -14.656 18.75 25.781 1 93.94 124 ARG A O 1
ATOM 875 N N . GLY A 1 125 ? -13 19.719 24.5 1 93.12 125 GLY A N 1
ATOM 876 C CA . GLY A 1 125 ? -11.961 19.422 25.484 1 93.12 125 GLY A CA 1
ATOM 877 C C . GLY A 1 125 ? -11.398 18.016 25.359 1 93.12 125 GLY A C 1
ATOM 878 O O . GLY A 1 125 ? -10.445 17.672 26.062 1 93.12 125 GLY A O 1
ATOM 879 N N . ARG A 1 126 ? -11.922 17.25 24.5 1 94.56 126 ARG A N 1
ATOM 880 C CA . ARG A 1 126 ? -11.43 15.891 24.312 1 94.56 126 ARG A CA 1
ATOM 881 C C . ARG A 1 126 ? -10 15.883 23.797 1 94.56 126 ARG A C 1
ATOM 883 O O . ARG A 1 126 ? -9.703 16.531 22.781 1 94.56 126 ARG A O 1
ATOM 890 N N . PRO A 1 127 ? -9.102 15.156 24.484 1 94.94 127 PRO A N 1
ATOM 891 C CA . PRO A 1 127 ? -7.742 15.031 23.953 1 94.94 127 PRO A CA 1
ATOM 892 C C . PRO A 1 127 ? -7.664 14.102 22.75 1 94.94 127 PRO A C 1
ATOM 894 O O . PRO A 1 127 ? -8.484 13.188 22.609 1 94.94 127 PRO A O 1
ATOM 897 N N . LEU A 1 128 ? -6.801 14.391 21.875 1 96.69 128 LEU A N 1
ATOM 898 C CA . LEU A 1 128 ? -6.504 13.516 20.75 1 96.69 128 LEU A CA 1
ATOM 899 C C . LEU A 1 128 ? -5.129 12.875 20.906 1 96.69 128 LEU A C 1
ATOM 901 O O . LEU A 1 128 ? -4.105 13.531 20.688 1 96.69 128 LEU A O 1
ATOM 905 N N . ARG A 1 129 ? -5.059 11.617 21.234 1 97.19 129 ARG A N 1
ATOM 906 C CA . ARG A 1 129 ? -3.822 10.898 21.531 1 97.19 129 ARG A CA 1
ATOM 907 C C . ARG A 1 129 ? -2.975 10.734 20.281 1 97.19 129 ARG A C 1
ATOM 909 O O . ARG A 1 129 ? -1.744 10.703 20.344 1 97.19 129 ARG A O 1
ATOM 916 N N . ALA A 1 130 ? -3.6 10.68 19.141 1 97.19 130 ALA A N 1
ATOM 917 C CA . ALA A 1 130 ? -2.902 10.484 17.875 1 97.19 130 ALA A CA 1
ATOM 918 C C . ALA A 1 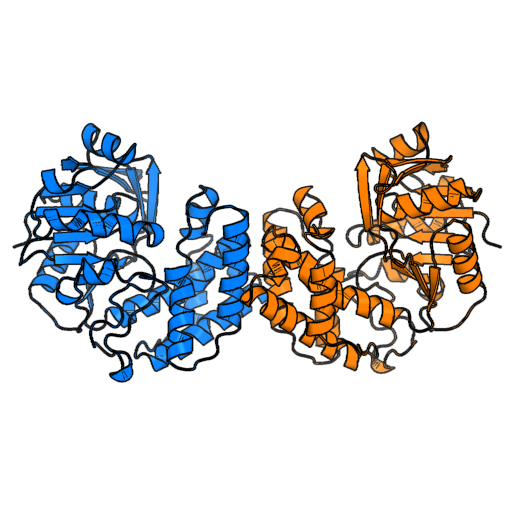130 ? -1.902 11.609 17.609 1 97.19 130 ALA A C 1
ATOM 920 O O . ALA A 1 130 ? -0.844 11.383 17.031 1 97.19 130 ALA A O 1
ATOM 921 N N . VAL A 1 131 ? -2.244 12.789 18.156 1 96.88 131 VAL A N 1
ATOM 922 C CA . VAL A 1 131 ? -1.414 13.93 17.781 1 96.88 131 VAL A CA 1
ATOM 923 C C . VAL A 1 131 ? -0.732 14.508 19.016 1 96.88 131 VAL A C 1
ATOM 925 O O . VAL A 1 131 ? 0.15 15.359 18.906 1 96.88 131 VAL A O 1
ATOM 928 N N . ASP A 1 132 ? -1.138 14.039 20.172 1 97.06 132 ASP A N 1
ATOM 929 C CA . ASP A 1 132 ? -0.521 14.438 21.422 1 97.06 132 ASP A CA 1
ATOM 930 C C . ASP A 1 132 ? -0.603 13.32 22.469 1 97.06 132 ASP A C 1
ATOM 932 O O . ASP A 1 132 ? -1.268 13.461 23.484 1 97.06 132 ASP A O 1
ATOM 936 N N . PRO A 1 133 ? 0.132 12.273 22.156 1 95.31 133 PRO A N 1
ATOM 937 C CA . PRO A 1 133 ? -0.043 11.039 22.938 1 95.31 133 PRO A CA 1
ATOM 938 C C . PRO A 1 133 ? 0.234 11.234 24.422 1 95.31 133 PRO A C 1
ATOM 940 O O . PRO A 1 133 ? -0.428 10.617 25.266 1 95.31 133 PRO A O 1
ATOM 943 N N . ASP A 1 134 ? 1.134 12.055 24.812 1 93.75 134 ASP A N 1
ATOM 944 C CA . ASP A 1 134 ? 1.503 12.203 26.219 1 93.75 134 ASP A CA 1
ATOM 945 C C . ASP A 1 134 ? 0.952 13.5 26.797 1 93.75 134 ASP A C 1
ATOM 947 O O . ASP A 1 134 ? 1.239 13.844 27.953 1 93.75 134 ASP A O 1
ATOM 951 N N . GLY A 1 135 ? 0.238 14.242 25.953 1 95.31 135 GLY A N 1
ATOM 952 C CA . GLY A 1 135 ? -0.402 15.469 26.391 1 95.31 135 GLY A CA 1
ATOM 953 C C . GLY A 1 135 ? 0.575 16.609 26.594 1 95.31 135 GLY A C 1
ATOM 954 O O . GLY A 1 135 ? 0.211 17.656 27.125 1 95.31 135 GLY A O 1
ATOM 955 N N . VAL A 1 136 ? 1.774 16.422 26.109 1 95.31 136 VAL A N 1
ATOM 956 C CA . VAL A 1 136 ? 2.83 17.391 26.359 1 95.31 136 VAL A CA 1
ATOM 957 C C . VAL A 1 136 ? 2.564 18.672 25.562 1 95.31 136 VAL A C 1
ATOM 959 O O . VAL A 1 136 ? 2.807 19.781 26.031 1 95.31 136 VAL A O 1
ATOM 962 N N . VAL A 1 137 ? 2.076 18.531 24.344 1 96.56 137 VAL A N 1
ATOM 963 C CA . VAL A 1 137 ? 1.856 19.688 23.469 1 96.56 137 VAL A CA 1
ATOM 964 C C . VAL A 1 137 ? 0.788 20.594 24.078 1 96.56 137 VAL A C 1
ATOM 966 O O . VAL A 1 137 ? 1.011 21.797 24.25 1 96.56 137 VAL A O 1
ATOM 969 N N . GLY A 1 138 ? -0.353 20.016 24.469 1 95 138 GLY A N 1
ATOM 970 C CA . GLY A 1 138 ? -1.444 20.781 25.062 1 95 138 GLY A CA 1
ATOM 971 C C . GLY A 1 138 ? -1.077 21.422 26.375 1 95 138 GLY A C 1
ATOM 972 O O . GLY A 1 138 ? -1.545 22.516 26.688 1 95 138 GLY A O 1
ATOM 973 N N . ALA A 1 139 ? -0.216 20.734 27.125 1 94.81 139 ALA A N 1
ATOM 974 C CA . ALA A 1 139 ? 0.206 21.25 28.422 1 94.81 139 ALA A CA 1
ATOM 975 C C . ALA A 1 139 ? 1.147 22.438 28.266 1 94.81 139 ALA A C 1
ATOM 977 O O . ALA A 1 139 ? 1.178 23.328 29.109 1 94.81 139 ALA A O 1
ATOM 978 N N . THR A 1 140 ? 1.857 22.391 27.172 1 95.19 140 THR A N 1
ATOM 979 C CA . THR A 1 140 ? 2.877 23.422 26.969 1 95.19 140 THR A CA 1
ATOM 980 C C . THR A 1 140 ? 2.299 24.625 26.234 1 95.19 140 THR A C 1
ATOM 982 O O . THR A 1 140 ? 2.656 25.766 26.516 1 95.19 140 THR A O 1
ATOM 985 N N . VAL A 1 141 ? 1.475 24.344 25.281 1 95.12 141 VAL A N 1
ATOM 986 C CA . VAL A 1 141 ? 0.833 25.406 24.516 1 95.12 141 VAL A CA 1
ATOM 987 C C . VAL A 1 141 ? -0.682 25.328 24.688 1 95.12 141 VAL A C 1
ATOM 989 O O . VAL A 1 141 ? -1.361 24.625 23.922 1 95.12 141 VAL A O 1
ATOM 992 N N . ALA A 1 142 ? -1.128 26.172 25.562 1 92.19 142 ALA A N 1
ATOM 993 C CA . ALA A 1 142 ? -2.564 26.188 25.828 1 92.19 142 ALA A CA 1
ATOM 994 C C . ALA A 1 142 ? -3.342 26.641 24.609 1 92.19 142 ALA A C 1
ATOM 996 O O . ALA A 1 142 ? -2.885 27.516 23.859 1 92.19 142 ALA A O 1
ATOM 997 N N . ALA A 1 143 ? -4.535 26.078 24.484 1 91.5 143 ALA A N 1
ATOM 998 C CA . ALA A 1 143 ? -5.375 26.359 23.328 1 91.5 143 ALA A CA 1
ATOM 999 C C . ALA A 1 143 ? -5.711 27.844 23.25 1 91.5 143 ALA A C 1
ATOM 1001 O O . ALA A 1 143 ? -5.863 28.391 22.156 1 91.5 143 ALA A O 1
ATOM 1002 N N . GLU A 1 144 ? -5.781 28.516 24.344 1 91.38 144 GLU A N 1
ATOM 1003 C CA . GLU A 1 144 ? -6.137 29.938 24.391 1 91.38 144 GLU A CA 1
ATOM 1004 C C . GLU A 1 144 ? -5.066 30.797 23.719 1 91.38 144 GLU A C 1
ATOM 1006 O O . GLU A 1 144 ? -5.344 31.922 23.297 1 91.38 144 GLU A O 1
ATOM 1011 N N . ARG A 1 145 ? -3.885 30.25 23.609 1 94.5 145 ARG A N 1
ATOM 1012 C CA . ARG A 1 145 ? -2.781 30.984 23 1 94.5 145 ARG A CA 1
ATOM 1013 C C . ARG A 1 145 ? -2.719 30.719 21.5 1 94.5 145 ARG A C 1
ATOM 1015 O O . ARG A 1 145 ? -2.049 31.453 20.766 1 94.5 145 ARG A O 1
ATOM 1022 N N . VAL A 1 146 ? -3.48 29.766 21.109 1 97 146 VAL A N 1
ATOM 1023 C CA . VAL A 1 146 ? -3.33 29.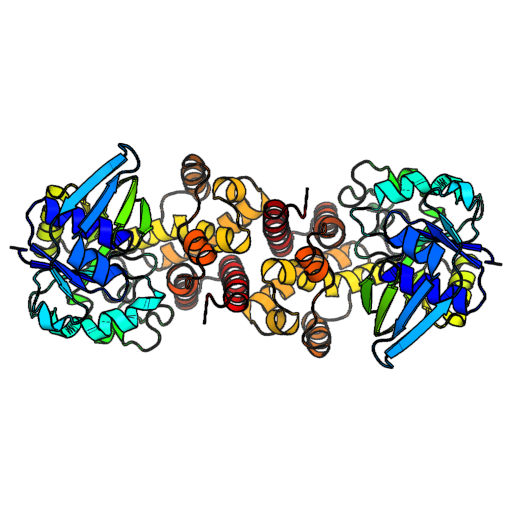266 19.75 1 97 146 VAL A CA 1
ATOM 1024 C C . VAL A 1 146 ? -4.242 30.047 18.797 1 97 146 VAL A C 1
ATOM 1026 O O . VAL A 1 146 ? -5.383 30.359 19.156 1 97 146 VAL A O 1
ATOM 1029 N N . LEU A 1 147 ? -3.721 30.438 17.734 1 97.81 147 LEU A N 1
ATOM 1030 C CA . LEU A 1 147 ? -4.453 30.781 16.516 1 97.81 147 LEU A CA 1
ATOM 1031 C C . LEU A 1 147 ? -4.297 29.688 15.461 1 97.81 147 LEU A C 1
ATOM 1033 O O . LEU A 1 147 ? -3.174 29.328 15.086 1 97.81 147 LEU A O 1
ATOM 1037 N N . GLY A 1 148 ? -5.445 29.094 15.031 1 97.75 148 GLY A N 1
ATOM 1038 C CA . GLY A 1 148 ? -5.379 28.047 14.039 1 97.75 148 GLY A CA 1
ATOM 1039 C C . GLY A 1 148 ? -5.023 28.547 12.656 1 97.75 148 GLY A C 1
ATOM 1040 O O . GLY A 1 148 ? -5.355 29.672 12.297 1 97.75 148 GLY A O 1
ATOM 1041 N N . GLY A 1 149 ? -4.383 27.656 11.898 1 98.06 149 GLY A N 1
ATOM 1042 C CA . GLY A 1 149 ? -4.027 28 10.531 1 98.06 149 GLY A CA 1
ATOM 1043 C C . GLY A 1 149 ? -4.156 26.828 9.57 1 98.06 149 GLY A C 1
ATOM 1044 O O . GLY A 1 149 ? -3.957 25.672 9.961 1 98.06 149 GLY A O 1
ATOM 1045 N N . VAL A 1 150 ? -4.562 27.125 8.336 1 98.19 150 VAL A N 1
ATOM 1046 C CA . VAL A 1 150 ? -4.586 26.188 7.215 1 98.19 150 VAL A CA 1
ATOM 1047 C C . VAL A 1 150 ? -3.711 26.719 6.078 1 98.19 150 VAL A C 1
ATOM 1049 O O . VAL A 1 150 ? -3.932 27.828 5.586 1 98.19 150 VAL A O 1
ATOM 1052 N N . VAL A 1 151 ? -2.725 25.984 5.734 1 97.62 151 VAL A N 1
ATOM 1053 C CA . VAL A 1 151 ? -1.786 26.391 4.695 1 97.62 151 VAL A CA 1
ATOM 1054 C C . VAL A 1 151 ? -2.26 25.875 3.336 1 97.62 151 VAL A C 1
ATOM 1056 O O . VAL A 1 151 ? -2.408 24.672 3.139 1 97.62 151 VAL A O 1
ATOM 1059 N N . HIS A 1 152 ? -2.484 26.734 2.359 1 95.94 152 HIS A N 1
ATOM 1060 C CA . HIS A 1 152 ? -2.955 26.359 1.032 1 95.94 152 HIS A CA 1
ATOM 1061 C C . HIS A 1 152 ? -1.933 26.734 -0.039 1 95.94 152 HIS A C 1
ATOM 1063 O O . HIS A 1 152 ? -2.285 26.891 -1.209 1 95.94 152 HIS A O 1
ATOM 1069 N N . TYR A 1 153 ? -0.747 26.969 0.335 1 93.81 153 TYR A N 1
ATOM 1070 C CA . TYR A 1 153 ? 0.284 27.094 -0.688 1 93.81 153 TYR A CA 1
ATOM 1071 C C . TYR A 1 153 ? 1.165 25.859 -0.741 1 93.81 153 TYR A C 1
ATOM 1073 O O . TYR A 1 153 ? 1.241 25.094 0.229 1 93.81 153 TYR A O 1
ATOM 1081 N N . SER A 1 154 ? 1.759 25.625 -1.883 1 91.94 154 SER A N 1
ATOM 1082 C CA . SER A 1 154 ? 2.652 24.5 -2.133 1 91.94 154 SER A CA 1
ATOM 1083 C C . SER A 1 154 ? 4.113 24.922 -2.066 1 91.94 154 SER A C 1
ATOM 1085 O O . SER A 1 154 ? 4.535 25.828 -2.801 1 91.94 154 SER A O 1
ATOM 1087 N N . ALA A 1 155 ? 4.797 24.281 -1.129 1 94.19 155 ALA A N 1
ATOM 1088 C CA . ALA A 1 155 ? 6.199 24.641 -0.932 1 94.19 155 ALA A CA 1
ATOM 1089 C C . ALA A 1 155 ? 7.055 23.406 -0.692 1 94.19 155 ALA A C 1
ATOM 1091 O O . ALA A 1 155 ? 6.527 22.328 -0.392 1 94.19 155 ALA A O 1
ATOM 1092 N N . ALA A 1 156 ? 8.305 23.547 -0.897 1 93.12 156 ALA A N 1
ATOM 1093 C CA . ALA A 1 156 ? 9.305 22.5 -0.67 1 93.12 156 ALA A CA 1
ATOM 1094 C C . ALA A 1 156 ? 10.617 23.094 -0.163 1 93.12 156 ALA A C 1
ATOM 1096 O O . ALA A 1 156 ? 10.789 24.312 -0.162 1 93.12 156 ALA A O 1
ATOM 1097 N N . VAL A 1 157 ? 11.438 22.234 0.34 1 93.69 157 VAL A N 1
ATOM 1098 C CA . VAL A 1 157 ? 12.797 22.641 0.676 1 93.69 157 VAL A CA 1
ATOM 1099 C C . VAL A 1 157 ? 13.758 22.219 -0.434 1 93.69 157 VAL A C 1
ATOM 1101 O O . VAL A 1 157 ? 13.836 21.031 -0.772 1 93.69 157 VAL A O 1
ATOM 1104 N N . PHE A 1 158 ? 14.414 23.078 -1.034 1 89.88 158 PHE A N 1
ATOM 1105 C CA . PHE A 1 158 ? 15.391 22.781 -2.074 1 89.88 158 PHE A CA 1
ATOM 1106 C C . PHE A 1 158 ? 16.703 22.312 -1.461 1 89.88 158 PHE A C 1
ATOM 1108 O O . PHE A 1 158 ? 17.266 21.312 -1.896 1 89.88 158 PHE A O 1
ATOM 1115 N N . GLU A 1 159 ? 17.234 23.016 -0.562 1 93.69 159 GLU A N 1
ATOM 1116 C CA . GLU A 1 159 ? 18.375 22.75 0.307 1 93.69 159 GLU A CA 1
ATOM 1117 C C . GLU A 1 159 ? 18.219 23.453 1.656 1 93.69 159 GLU A C 1
ATOM 1119 O O . GLU A 1 159 ? 17.328 24.281 1.827 1 93.69 159 GLU A O 1
ATOM 1124 N N . PRO A 1 160 ? 19.047 23.109 2.592 1 94 160 PRO A N 1
ATOM 1125 C CA . PRO A 1 160 ? 18.891 23.75 3.902 1 94 160 PRO A CA 1
ATOM 1126 C C . PRO A 1 160 ? 18.828 25.266 3.816 1 94 160 PRO A C 1
ATOM 1128 O O . PRO A 1 160 ? 19.734 25.891 3.242 1 94 160 PRO A O 1
ATOM 1131 N N . GLY A 1 161 ? 17.766 25.812 4.305 1 95 161 GLY A N 1
ATOM 1132 C CA . GLY A 1 161 ? 17.625 27.266 4.387 1 95 161 GLY A CA 1
ATOM 1133 C C . GLY A 1 161 ? 17.016 27.875 3.146 1 95 161 GLY A C 1
ATOM 1134 O O . GLY A 1 161 ? 16.828 29.094 3.078 1 95 161 GLY A O 1
ATOM 1135 N N . VAL A 1 162 ? 16.703 27.062 2.193 1 97 162 VAL A N 1
ATOM 1136 C CA . VAL A 1 162 ? 16.078 27.594 0.981 1 97 162 VAL A CA 1
ATOM 1137 C C . VAL A 1 162 ? 14.734 26.906 0.757 1 97 162 VAL A C 1
ATOM 1139 O O . VAL A 1 162 ? 14.68 25.734 0.375 1 97 162 VAL A O 1
ATOM 1142 N N . ALA A 1 163 ? 13.664 27.672 0.897 1 97.31 163 ALA A N 1
ATOM 1143 C CA . ALA A 1 163 ? 12.32 27.203 0.555 1 97.31 163 ALA A CA 1
ATOM 1144 C C . ALA A 1 163 ? 11.984 27.531 -0.898 1 97.31 163 ALA A C 1
ATOM 1146 O O . ALA A 1 163 ? 12.531 28.469 -1.477 1 97.31 163 ALA A O 1
ATOM 1147 N N . VAL A 1 164 ? 11.258 26.719 -1.518 1 96.75 164 VAL A N 1
ATOM 1148 C CA . VAL A 1 164 ? 10.742 26.938 -2.865 1 96.75 164 VAL A CA 1
ATOM 1149 C C . VAL A 1 164 ? 9.211 27.016 -2.828 1 96.75 164 VAL A C 1
ATOM 1151 O O . VAL A 1 164 ? 8.547 26.109 -2.322 1 96.75 164 VAL A O 1
ATOM 1154 N N . LEU A 1 165 ? 8.711 28.109 -3.299 1 96 165 LEU A N 1
ATOM 1155 C CA . LEU A 1 165 ? 7.266 28.25 -3.443 1 96 165 LEU A CA 1
ATOM 1156 C C . LEU A 1 165 ? 6.809 27.766 -4.816 1 96 165 LEU A C 1
ATOM 1158 O O . LEU A 1 165 ? 7.074 28.422 -5.828 1 96 165 LEU A O 1
ATOM 1162 N N . ASN A 1 166 ? 6.09 26.734 -4.836 1 92.25 166 ASN A N 1
ATOM 1163 C CA . ASN A 1 166 ? 5.582 26.188 -6.086 1 92.25 166 ASN A CA 1
ATOM 1164 C C . ASN A 1 166 ? 4.328 26.922 -6.555 1 92.25 166 ASN A C 1
ATOM 1166 O O . ASN A 1 166 ? 4.176 27.203 -7.742 1 92.25 166 ASN A O 1
ATOM 1170 N N . ALA A 1 167 ? 3.422 27.172 -5.703 1 87.94 167 ALA A N 1
ATOM 1171 C CA . ALA A 1 167 ? 2.17 27.875 -5.957 1 87.94 167 ALA A CA 1
ATOM 1172 C C . ALA A 1 167 ? 1.618 28.484 -4.676 1 87.94 167 ALA A C 1
ATOM 1174 O O . ALA A 1 167 ? 1.536 27.828 -3.643 1 87.94 167 ALA A O 1
ATOM 1175 N N . ILE A 1 168 ? 1.253 29.703 -4.789 1 84.25 168 ILE A N 1
ATOM 1176 C CA . ILE A 1 168 ? 0.76 30.406 -3.604 1 84.25 168 ILE A CA 1
ATOM 1177 C C . ILE A 1 168 ? -0.653 29.922 -3.275 1 84.25 168 ILE A C 1
ATOM 1179 O O . ILE A 1 168 ? -1.064 29.938 -2.113 1 84.25 168 ILE A O 1
ATOM 1183 N N . GLY A 1 169 ? -1.423 29.625 -4.289 1 88.19 169 GLY A N 1
ATOM 1184 C CA . GLY A 1 169 ? -2.793 29.188 -4.086 1 88.19 169 GLY A CA 1
ATOM 1185 C C . GLY A 1 169 ? -3.629 30.188 -3.301 1 88.19 169 GLY A C 1
ATOM 1186 O O . GLY A 1 169 ? -3.662 31.375 -3.633 1 88.19 169 GLY A O 1
ATOM 1187 N N . HIS A 1 170 ? -4.305 29.656 -2.236 1 87.38 170 HIS A N 1
ATOM 1188 C CA . HIS A 1 170 ? -5.172 30.516 -1.429 1 87.38 170 HIS A CA 1
ATOM 1189 C C . HIS A 1 170 ? -4.441 31.016 -0.191 1 87.38 170 HIS A C 1
ATOM 1191 O O . HIS A 1 170 ? -5.066 31.547 0.729 1 87.38 170 HIS A O 1
ATOM 1197 N N . GLY A 1 171 ? -3.201 30.797 -0.226 1 96.19 171 GLY A N 1
ATOM 1198 C CA . GLY A 1 171 ? -2.404 31.297 0.883 1 96.19 171 GLY A CA 1
ATOM 1199 C C . GLY A 1 171 ? -2.727 30.625 2.201 1 96.19 171 GLY A C 1
ATOM 1200 O O . GLY A 1 171 ? -2.598 29.406 2.328 1 96.19 171 GLY A O 1
ATOM 1201 N N . LEU A 1 172 ? -3.232 31.484 3.166 1 98.12 172 LEU A N 1
ATOM 1202 C CA . LEU A 1 172 ? -3.504 30.938 4.488 1 98.12 172 LEU A CA 1
ATOM 1203 C C . LEU A 1 172 ? -4.926 31.266 4.934 1 98.12 172 LEU A C 1
ATOM 1205 O O . LEU A 1 172 ? -5.492 32.281 4.52 1 98.12 172 LEU A O 1
ATOM 1209 N N . ILE A 1 173 ? -5.508 30.391 5.664 1 98.56 173 ILE A N 1
ATOM 1210 C CA . ILE A 1 173 ? -6.691 30.656 6.477 1 98.56 173 ILE A CA 1
ATOM 1211 C C . ILE A 1 173 ? -6.316 30.641 7.957 1 98.56 173 ILE A C 1
ATOM 1213 O O . ILE A 1 173 ? -5.602 29.75 8.414 1 98.56 173 ILE A O 1
ATOM 1217 N N . VAL A 1 174 ? -6.715 31.656 8.688 1 98.44 174 VAL A N 1
ATOM 1218 C CA . VAL A 1 174 ? -6.414 31.766 10.109 1 98.44 174 VAL A CA 1
ATOM 1219 C C . VAL A 1 174 ? -7.703 31.984 10.898 1 98.44 174 VAL A C 1
ATOM 1221 O O . VAL A 1 174 ? -8.664 32.562 10.383 1 98.44 174 VAL A O 1
ATOM 1224 N N . GLY A 1 175 ? -7.762 31.438 12.078 1 97.62 175 GLY A N 1
ATOM 1225 C CA . GLY A 1 175 ? -8.953 31.656 12.891 1 97.62 175 GLY A CA 1
ATOM 1226 C C . GLY A 1 175 ? -8.758 31.266 14.344 1 97.62 175 GLY A C 1
ATOM 1227 O O . GLY A 1 175 ? -7.895 30.453 14.664 1 97.62 175 GLY A O 1
ATOM 1228 N N . GLU A 1 176 ? -9.602 31.875 15.219 1 97.38 176 GLU A N 1
ATOM 1229 C CA . GLU A 1 176 ? -9.641 31.5 16.625 1 97.38 176 GLU A CA 1
ATOM 1230 C C . GLU A 1 176 ? -10.281 30.125 16.812 1 97.38 176 GLU A C 1
ATOM 1232 O O . GLU A 1 176 ? -11.312 29.828 16.188 1 97.38 176 GLU A O 1
ATOM 1237 N N . PRO A 1 177 ? -9.688 29.328 17.688 1 95.56 177 PRO A N 1
ATOM 1238 C CA . PRO A 1 177 ? -10.312 28.016 17.953 1 95.56 177 PRO A CA 1
ATOM 1239 C C . PRO A 1 177 ? -11.773 28.141 18.375 1 95.56 177 PRO A C 1
ATOM 1241 O O . PRO A 1 177 ? -12.578 27.25 18.094 1 95.56 177 PRO A O 1
ATOM 1244 N N . ASP A 1 178 ? -12.172 29.25 18.984 1 94 178 ASP A N 1
ATOM 1245 C CA . ASP A 1 178 ? -13.547 29.406 19.453 1 94 178 ASP A CA 1
ATOM 1246 C C . ASP A 1 178 ? -14.398 30.141 18.422 1 94 178 ASP A C 1
ATOM 1248 O O . ASP A 1 178 ? -15.578 30.422 18.672 1 94 178 ASP A O 1
ATOM 1252 N N . GLY A 1 179 ? -13.836 30.531 17.312 1 95.06 179 GLY A N 1
ATOM 1253 C CA . GLY A 1 179 ? -14.578 31.109 16.203 1 95.06 179 GLY A CA 1
ATOM 1254 C C . GLY A 1 179 ? -14.781 32.594 16.344 1 95.06 179 GLY A C 1
ATOM 1255 O O . GLY A 1 179 ? -15.398 33.25 15.492 1 95.06 179 GLY A O 1
ATOM 1256 N N . SER A 1 180 ? -14.227 33.188 17.422 1 95.5 180 SER A N 1
ATOM 1257 C CA . SER A 1 180 ? -14.391 34.625 17.625 1 95.5 180 SER A CA 1
ATOM 125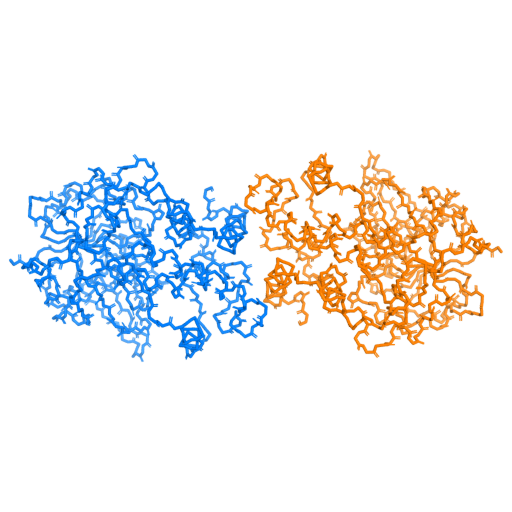8 C C . SER A 1 180 ? -13.562 35.438 16.641 1 95.5 180 SER A C 1
ATOM 1260 O O . SER A 1 180 ? -12.594 34.906 16.062 1 95.5 180 SER A O 1
ATOM 1262 N N . ARG A 1 181 ? -14.016 36.625 16.375 1 96.81 181 ARG A N 1
ATOM 1263 C CA . ARG A 1 181 ? -13.258 37.594 15.578 1 96.81 181 ARG A CA 1
ATOM 1264 C C . ARG A 1 181 ? -12.453 38.531 16.469 1 96.81 181 ARG A C 1
ATOM 1266 O O . ARG A 1 181 ? -12.836 39.688 16.656 1 96.81 181 ARG A O 1
ATOM 1273 N N . SER A 1 182 ? -11.336 38.062 16.875 1 96.69 182 SER A N 1
ATOM 1274 C CA . SER A 1 182 ? -10.523 38.812 17.844 1 96.69 182 SER A CA 1
ATOM 1275 C C . SER A 1 182 ? -9.594 39.781 17.141 1 96.69 182 SER A C 1
ATOM 1277 O O . SER A 1 182 ? -9.32 39.656 15.953 1 96.69 182 SER A O 1
ATOM 1279 N N . GLU A 1 183 ? -9.102 40.75 17.875 1 97.12 183 GLU A N 1
ATOM 1280 C CA . GLU A 1 183 ? -8.133 41.719 17.359 1 97.12 183 GLU A CA 1
ATOM 1281 C C . GLU A 1 183 ? -6.809 41.031 17.016 1 97.12 183 GLU A C 1
ATOM 1283 O O . GLU A 1 183 ? -6.148 41.406 16.047 1 97.12 183 GLU A O 1
ATOM 1288 N N . ARG A 1 184 ? -6.367 40.125 17.812 1 97.12 184 ARG A N 1
ATOM 1289 C CA . ARG A 1 184 ? -5.102 39.438 17.531 1 97.12 184 ARG A CA 1
ATOM 1290 C C . ARG A 1 184 ? -5.176 38.688 16.203 1 97.12 184 ARG A C 1
ATOM 1292 O O . ARG A 1 184 ? -4.227 38.688 15.422 1 97.12 184 ARG A O 1
ATOM 1299 N N . ALA A 1 185 ? -6.363 38 15.953 1 98.06 185 ALA A N 1
ATOM 1300 C CA . ALA A 1 185 ? -6.531 37.281 14.688 1 98.06 185 ALA A CA 1
ATOM 1301 C C . ALA A 1 185 ? -6.512 38.25 13.508 1 98.06 185 ALA A C 1
ATOM 1303 O O . ALA A 1 185 ? -5.844 38 12.5 1 98.06 185 ALA A O 1
ATOM 1304 N N . ALA A 1 186 ? -7.238 39.312 13.648 1 98.06 186 ALA A N 1
ATOM 1305 C CA . ALA A 1 186 ? -7.246 40.344 12.602 1 98.06 186 ALA A CA 1
ATOM 1306 C C . ALA A 1 186 ? -5.848 40.906 12.367 1 98.06 186 ALA A C 1
ATOM 1308 O O . ALA A 1 186 ? -5.469 41.188 11.227 1 98.06 186 ALA A O 1
ATOM 1309 N N . GLY A 1 187 ? -5.168 41.125 13.445 1 98.19 187 GLY A N 1
ATOM 1310 C CA . GLY A 1 187 ? -3.797 41.594 13.344 1 98.19 187 GLY A CA 1
ATOM 1311 C C . GLY A 1 187 ? -2.891 40.656 12.57 1 98.19 187 GLY A C 1
ATOM 1312 O O . GLY A 1 187 ? -2.092 41.094 11.742 1 98.19 187 GLY A O 1
ATOM 1313 N N . VAL A 1 188 ? -2.982 39.375 12.859 1 98.62 188 VAL A N 1
ATOM 1314 C CA . VAL A 1 188 ? -2.174 38.375 12.172 1 98.62 188 VAL A CA 1
ATOM 1315 C C . VAL A 1 188 ? -2.551 38.312 10.688 1 98.62 188 VAL A C 1
ATOM 1317 O O . VAL A 1 188 ? -1.678 38.219 9.82 1 98.62 188 VAL A O 1
ATOM 1320 N N . VAL A 1 189 ? -3.867 38.406 10.344 1 98.5 189 VAL A N 1
ATOM 1321 C CA . VAL A 1 189 ? -4.34 38.406 8.961 1 98.5 189 VAL A CA 1
ATOM 1322 C C . VAL A 1 189 ? -3.729 39.594 8.219 1 98.5 189 VAL A C 1
ATOM 1324 O O . VAL A 1 189 ? -3.219 39.438 7.102 1 98.5 189 VAL A O 1
ATOM 1327 N N . ARG A 1 190 ? -3.773 40.75 8.852 1 98.06 190 ARG A N 1
ATOM 1328 C CA . ARG A 1 190 ? -3.219 41.969 8.234 1 98.06 190 ARG A CA 1
ATOM 1329 C C . ARG A 1 190 ? -1.713 41.812 8.031 1 98.06 190 ARG A C 1
ATOM 1331 O O . ARG A 1 190 ? -1.194 42.156 6.965 1 98.06 190 ARG A O 1
ATOM 1338 N N . LEU A 1 191 ? -1.05 41.375 9.039 1 98.19 191 LEU A N 1
ATOM 1339 C CA . LEU A 1 191 ? 0.398 41.219 8.992 1 98.19 191 LEU A CA 1
ATOM 1340 C C . LEU A 1 191 ? 0.808 40.312 7.824 1 98.19 191 LEU A C 1
ATOM 1342 O O . LEU A 1 191 ? 1.69 40.688 7.043 1 98.19 191 LEU A O 1
ATOM 1346 N N . LEU A 1 192 ? 0.177 39.156 7.676 1 98.25 192 LEU A N 1
ATOM 1347 C CA . LEU A 1 192 ? 0.52 38.188 6.645 1 98.25 192 LEU A CA 1
ATOM 1348 C C . LEU A 1 192 ? 0.121 38.688 5.262 1 98.25 192 LEU A C 1
ATOM 1350 O O . LEU A 1 192 ? 0.881 38.531 4.301 1 98.25 192 LEU A O 1
ATOM 1354 N N . SER A 1 193 ? -1.063 39.281 5.188 1 98.06 193 SER A N 1
ATOM 1355 C CA . SER A 1 193 ? -1.523 39.812 3.914 1 98.06 193 SER A CA 1
ATOM 1356 C C . SER A 1 193 ? -0.593 40.938 3.418 1 98.06 193 SER A C 1
ATOM 1358 O O . SER A 1 193 ? -0.248 40.969 2.236 1 98.06 193 SER A O 1
ATOM 1360 N N . ASP A 1 194 ? -0.199 41.812 4.297 1 97.19 194 ASP 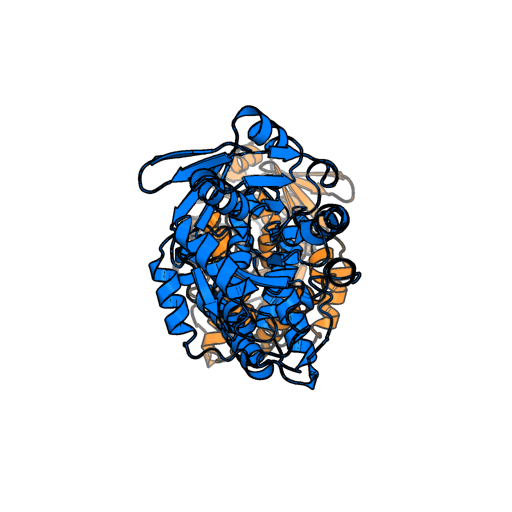A N 1
ATOM 1361 C CA . ASP A 1 194 ? 0.704 42.906 3.951 1 97.19 194 ASP A CA 1
ATOM 1362 C C . ASP A 1 194 ? 2.061 42.375 3.494 1 97.19 194 ASP A C 1
ATOM 1364 O O . ASP A 1 194 ? 2.771 43.031 2.736 1 97.19 194 ASP A O 1
ATOM 1368 N N . ALA A 1 195 ? 2.436 41.188 3.951 1 96.56 195 ALA A N 1
ATOM 1369 C CA . ALA A 1 195 ? 3.713 40.562 3.6 1 96.56 195 ALA A CA 1
ATOM 1370 C C . ALA A 1 195 ? 3.602 39.781 2.299 1 96.56 195 ALA A C 1
ATOM 1372 O O . ALA A 1 195 ? 4.547 39.094 1.896 1 96.56 195 ALA A O 1
ATOM 1373 N N . GLY A 1 196 ? 2.436 39.75 1.689 1 95.44 196 GLY A N 1
ATOM 1374 C CA . GLY A 1 196 ? 2.27 39.125 0.388 1 95.44 196 GLY A CA 1
ATOM 1375 C C . GLY A 1 196 ? 1.763 37.719 0.476 1 95.44 196 GLY A C 1
ATOM 1376 O O . GLY A 1 196 ? 1.851 36.938 -0.494 1 95.44 196 GLY A O 1
ATOM 1377 N N . ILE A 1 197 ? 1.271 37.25 1.575 1 96.5 197 ILE A N 1
ATOM 1378 C CA . ILE A 1 197 ? 0.614 35.969 1.736 1 96.5 197 ILE A CA 1
ATOM 1379 C C . ILE A 1 197 ? -0.891 36.188 1.901 1 96.5 197 ILE A C 1
ATOM 1381 O O . ILE A 1 197 ? -1.365 36.469 3 1 96.5 197 ILE A O 1
ATOM 1385 N N . PRO A 1 198 ? -1.61 35.969 0.79 1 97.94 198 PRO A N 1
ATOM 1386 C CA . PRO A 1 198 ? -3.061 36.094 0.954 1 97.94 198 PRO A CA 1
ATOM 1387 C C . PRO A 1 198 ? -3.594 35.312 2.148 1 97.94 198 PRO A C 1
ATOM 1389 O O . PRO A 1 198 ? -3.33 34.125 2.268 1 97.94 198 PRO A O 1
ATOM 1392 N N . THR A 1 199 ? -4.242 36 3.096 1 98.44 199 THR A N 1
ATOM 1393 C CA . THR A 1 199 ? -4.723 35.375 4.32 1 98.44 199 THR A CA 1
ATOM 1394 C C . THR A 1 199 ? -6.16 35.781 4.613 1 98.44 199 THR A C 1
ATOM 1396 O O . THR A 1 199 ? -6.5 36.969 4.508 1 98.44 199 THR A O 1
ATOM 1399 N N . VAL A 1 200 ? -7.02 34.875 4.902 1 98.31 200 VAL A N 1
ATOM 1400 C CA . VAL A 1 200 ? -8.406 35.156 5.238 1 98.31 200 VAL A CA 1
ATOM 1401 C C . VAL A 1 200 ? -8.703 34.719 6.672 1 98.31 200 VAL A C 1
ATOM 1403 O O . VAL A 1 200 ? -8.055 33.812 7.199 1 98.31 200 VAL A O 1
ATOM 1406 N N . LEU A 1 201 ? -9.648 35.438 7.312 1 98.44 201 LEU A N 1
ATOM 1407 C CA . LEU A 1 201 ? -10.07 35.125 8.672 1 98.44 201 LEU A CA 1
ATOM 1408 C C . LEU A 1 201 ? -11.25 34.156 8.672 1 98.44 201 LEU A C 1
ATOM 1410 O O . LEU A 1 201 ? -12.25 34.406 7.984 1 98.44 201 LEU A O 1
ATOM 1414 N N . SER A 1 202 ? -11.117 33.062 9.359 1 97.5 202 SER A N 1
ATOM 1415 C CA . SER A 1 202 ? -12.18 32.062 9.484 1 97.5 202 SER A CA 1
ATOM 1416 C C . SER A 1 202 ? -12.852 32.156 10.852 1 97.5 202 SER A C 1
ATOM 1418 O O . SER A 1 202 ? -12.188 32.375 11.859 1 97.5 202 SER A O 1
ATOM 1420 N N . THR A 1 203 ? -14.148 31.938 10.891 1 96.5 203 THR A N 1
ATOM 1421 C CA . THR A 1 203 ? -14.875 31.797 12.148 1 96.5 203 THR A CA 1
ATOM 1422 C C . THR A 1 203 ? -15.141 30.328 12.445 1 96.5 203 THR A C 1
ATOM 1424 O O . THR A 1 203 ? -15.828 30 13.414 1 96.5 203 THR A O 1
ATOM 1427 N N . ARG A 1 204 ? -14.68 29.422 11.57 1 96.25 204 ARG A N 1
ATOM 1428 C CA . ARG A 1 204 ? -14.812 27.969 11.703 1 96.25 204 ARG A CA 1
ATOM 1429 C C . ARG A 1 204 ? -13.531 27.266 11.266 1 96.25 204 ARG A C 1
ATOM 1431 O O . ARG A 1 204 ? -13.57 26.375 10.406 1 96.25 204 ARG A O 1
ATOM 1438 N N . ILE A 1 205 ? -12.453 27.578 11.945 1 96.75 205 ILE A N 1
ATOM 1439 C CA . ILE A 1 205 ? -11.125 27.156 11.508 1 96.75 205 ILE A CA 1
ATOM 1440 C C . ILE A 1 205 ? -11.031 25.625 11.539 1 96.75 205 ILE A C 1
ATOM 1442 O O . ILE A 1 205 ? -10.359 25.031 10.703 1 96.75 205 ILE A O 1
ATOM 1446 N N . GLN A 1 206 ? -11.781 24.953 12.492 1 96.81 206 GLN A N 1
ATOM 1447 C CA . GLN A 1 206 ? -11.773 23.5 12.539 1 96.81 206 GLN A CA 1
ATOM 1448 C C . GLN A 1 206 ? -12.383 22.906 11.281 1 96.81 206 GLN A C 1
ATOM 1450 O O . GLN A 1 206 ? -11.883 21.906 10.75 1 96.81 206 GLN A O 1
ATOM 1455 N N . ALA A 1 207 ? -13.438 23.531 10.781 1 97.06 207 ALA A N 1
ATOM 1456 C CA . ALA A 1 207 ? -14.062 23.062 9.547 1 97.06 207 ALA A CA 1
ATOM 1457 C C . ALA A 1 207 ? -13.125 23.25 8.352 1 97.06 207 ALA A C 1
ATOM 1459 O O . ALA A 1 207 ? -13.07 22.391 7.461 1 97.06 207 ALA A O 1
ATOM 1460 N N . ASP A 1 208 ? -12.414 24.344 8.359 1 97.12 208 ASP A N 1
ATOM 1461 C CA . ASP A 1 208 ? -11.445 24.578 7.293 1 97.12 208 ASP A CA 1
ATOM 1462 C C . ASP A 1 208 ? -10.328 23.531 7.32 1 97.12 208 ASP A C 1
ATOM 1464 O O . ASP A 1 208 ? -9.898 23.047 6.273 1 97.12 208 ASP A O 1
ATOM 1468 N N . ILE A 1 209 ? -9.844 23.188 8.508 1 97.44 209 ILE A N 1
ATOM 1469 C CA . ILE A 1 209 ? -8.82 22.172 8.688 1 97.44 209 ILE A CA 1
ATOM 1470 C C . ILE A 1 209 ? -9.336 20.828 8.172 1 97.44 209 ILE A C 1
ATOM 1472 O O . ILE A 1 209 ? -8.656 20.141 7.402 1 97.44 209 ILE A O 1
ATOM 1476 N N . TRP A 1 210 ? -10.586 20.516 8.547 1 97.88 210 TRP A N 1
ATOM 1477 C CA . TRP A 1 210 ? -11.172 19.234 8.172 1 97.88 210 TRP A CA 1
ATOM 1478 C C . TRP A 1 210 ? -11.383 19.141 6.668 1 97.88 210 TRP A C 1
ATOM 1480 O O . TRP A 1 210 ? -11.141 18.094 6.062 1 97.88 210 TRP A O 1
ATOM 1490 N N . TYR A 1 211 ? -11.805 20.234 6.117 1 97.94 211 TYR A N 1
ATOM 1491 C CA . TYR A 1 211 ? -12.031 20.266 4.68 1 97.94 211 TYR A CA 1
ATOM 1492 C C . TYR A 1 211 ? -10.734 20.031 3.914 1 97.94 211 TYR A C 1
ATOM 1494 O O . TYR A 1 211 ? -10.703 19.266 2.957 1 97.94 211 TYR A O 1
ATOM 1502 N N . LYS A 1 212 ? -9.711 20.641 4.254 1 96.94 212 LYS A N 1
ATOM 1503 C CA . LYS A 1 212 ? -8.43 20.422 3.596 1 96.94 212 LYS A CA 1
ATOM 1504 C C . LYS A 1 212 ? -7.953 18.984 3.797 1 96.94 212 LYS A C 1
ATOM 1506 O O . LYS A 1 212 ? -7.465 18.359 2.859 1 96.94 212 LYS A O 1
ATOM 1511 N N . LEU A 1 213 ? -8.031 18.531 5.035 1 97.88 213 LEU A N 1
ATOM 1512 C CA . LEU A 1 213 ? -7.645 17.172 5.34 1 97.88 213 LEU A CA 1
ATOM 1513 C C . LEU A 1 213 ? -8.398 16.172 4.457 1 97.88 213 LEU A C 1
ATOM 1515 O O . LEU A 1 213 ? -7.809 15.234 3.926 1 97.88 213 LEU A O 1
ATOM 1519 N N . TRP A 1 214 ? -9.719 16.453 4.332 1 98.06 214 TRP A N 1
ATOM 1520 C CA . TRP A 1 214 ? -10.609 15.633 3.518 1 98.06 214 TRP A CA 1
ATOM 1521 C C . TRP A 1 214 ? -10.062 15.484 2.1 1 98.06 214 TRP A C 1
ATOM 1523 O O . TRP A 1 214 ? -10.148 14.406 1.508 1 98.06 214 TRP A O 1
ATOM 1533 N N . GLY A 1 215 ? -9.445 16.484 1.602 1 94.12 215 GLY A N 1
ATOM 1534 C CA . GLY A 1 215 ? -8.891 16.469 0.258 1 94.12 215 GLY A CA 1
ATOM 1535 C C . GLY A 1 215 ? -7.523 15.812 0.187 1 94.12 215 GLY A C 1
ATOM 1536 O O . GLY A 1 215 ? -7.121 15.32 -0.869 1 94.12 215 GLY A O 1
ATOM 1537 N N . ASN A 1 216 ? -6.852 15.688 1.321 1 92.94 216 ASN A N 1
ATOM 1538 C CA . ASN A 1 216 ? -5.453 15.281 1.258 1 92.94 216 ASN A CA 1
ATOM 1539 C C . ASN A 1 216 ? -5.215 13.953 1.973 1 92.94 216 ASN A C 1
ATOM 1541 O O . ASN A 1 216 ? -4.18 13.32 1.784 1 92.94 216 ASN A O 1
ATOM 1545 N N . MET A 1 217 ? -6.148 13.516 2.729 1 97.44 217 MET A N 1
ATOM 1546 C CA . MET A 1 217 ? -5.918 12.391 3.625 1 97.44 217 MET A CA 1
ATOM 1547 C C . MET A 1 217 ? -5.746 11.094 2.838 1 97.44 217 MET A C 1
ATOM 1549 O O . MET A 1 217 ? -5.262 10.094 3.371 1 97.44 217 MET A O 1
ATOM 1553 N N . THR A 1 218 ? -6.188 11.086 1.562 1 98.44 218 THR A N 1
ATOM 1554 C CA . THR A 1 218 ? -6.082 9.867 0.771 1 98.44 218 THR A CA 1
ATOM 1555 C C . THR A 1 218 ? -4.887 9.938 -0.179 1 98.44 218 THR A C 1
ATOM 1557 O O . THR A 1 218 ? -4.07 9.023 -0.226 1 98.44 218 THR A O 1
ATOM 1560 N N . MET A 1 219 ? -4.664 11.094 -0.87 1 98.06 219 MET A N 1
ATOM 1561 C CA . MET A 1 219 ? -3.584 11.227 -1.846 1 98.06 219 MET A CA 1
ATOM 1562 C C . MET A 1 219 ? -2.227 11 -1.189 1 98.06 219 MET A C 1
ATOM 1564 O O . MET A 1 219 ? -1.365 10.32 -1.749 1 98.06 219 MET A O 1
ATOM 1568 N N . ASN A 1 220 ? -2.066 11.523 0.001 1 98.12 220 ASN A N 1
ATOM 1569 C CA . ASN A 1 220 ? -0.769 11.461 0.667 1 98.12 220 ASN A CA 1
ATOM 1570 C C . ASN A 1 220 ? -0.38 10.031 1.016 1 98.12 220 ASN A C 1
ATOM 1572 O O . ASN A 1 220 ? 0.599 9.5 0.487 1 98.12 220 ASN A O 1
ATOM 1576 N N . PRO A 1 221 ? -1.173 9.312 1.824 1 98.75 221 PRO A N 1
ATOM 1577 C CA . PRO A 1 221 ? -0.745 7.957 2.176 1 98.75 221 PRO A CA 1
ATOM 1578 C C . PRO A 1 221 ? -0.758 7.004 0.98 1 98.75 221 PRO A C 1
ATOM 1580 O O . PRO A 1 221 ? 0.09 6.113 0.887 1 98.75 221 PRO A O 1
ATOM 1583 N N . VAL A 1 222 ? -1.718 7.133 0.024 1 98.94 222 VAL A N 1
ATOM 1584 C CA . VAL A 1 222 ? -1.785 6.246 -1.133 1 98.94 222 VAL A CA 1
ATOM 1585 C C . VAL A 1 222 ? -0.561 6.457 -2.02 1 98.94 222 VAL A C 1
ATOM 1587 O O . VAL A 1 222 ? -0.017 5.5 -2.576 1 98.94 222 VAL A O 1
ATOM 1590 N N . SER A 1 223 ? -0.124 7.727 -2.15 1 98.69 223 SER A N 1
ATOM 1591 C CA . SER A 1 223 ? 1.08 7.98 -2.936 1 98.69 223 SER A CA 1
ATOM 1592 C C . SER A 1 223 ? 2.303 7.328 -2.301 1 98.69 223 SER A C 1
ATOM 1594 O O . SER A 1 223 ? 3.199 6.859 -3.006 1 98.69 223 SER A O 1
ATOM 1596 N N . VAL A 1 224 ? 2.346 7.305 -0.985 1 98.62 224 VAL A N 1
ATOM 1597 C CA . VAL A 1 224 ? 3.451 6.656 -0.289 1 98.62 224 VAL A CA 1
ATOM 1598 C C . VAL A 1 224 ? 3.398 5.148 -0.527 1 98.62 224 VAL A C 1
ATOM 1600 O O . VAL A 1 224 ? 4.422 4.52 -0.806 1 98.62 224 VAL A O 1
ATOM 1603 N N . LEU A 1 225 ? 2.223 4.57 -0.479 1 98.75 225 LEU A N 1
ATOM 1604 C CA . LEU A 1 225 ? 2.033 3.135 -0.666 1 98.75 225 LEU A CA 1
ATOM 1605 C C . LEU A 1 225 ? 2.418 2.715 -2.08 1 98.75 225 LEU A C 1
ATOM 1607 O O . LEU A 1 225 ? 2.975 1.634 -2.283 1 98.75 225 LEU A O 1
ATOM 1611 N N . THR A 1 226 ? 2.162 3.57 -3.055 1 98.75 226 THR A N 1
ATOM 1612 C CA . THR A 1 226 ? 2.197 3.119 -4.441 1 98.75 226 THR A CA 1
ATOM 1613 C C . THR A 1 226 ? 3.365 3.758 -5.188 1 98.75 226 THR A C 1
ATOM 1615 O O . THR A 1 226 ? 3.756 3.289 -6.262 1 98.75 226 THR A O 1
ATOM 1618 N N . GLY A 1 227 ? 3.846 4.883 -4.672 1 98.31 227 GLY A N 1
ATOM 1619 C CA . GLY A 1 227 ? 4.836 5.656 -5.402 1 98.31 227 GLY A CA 1
ATOM 1620 C C . GLY A 1 227 ? 4.242 6.477 -6.527 1 98.31 227 GLY A C 1
ATOM 1621 O O . GLY A 1 227 ? 4.973 7.07 -7.328 1 98.31 227 GLY A O 1
ATOM 1622 N N . ALA A 1 228 ? 2.949 6.559 -6.598 1 98.56 228 ALA A N 1
ATOM 1623 C CA . ALA A 1 228 ? 2.277 7.16 -7.746 1 98.56 228 ALA A CA 1
ATOM 1624 C C . ALA A 1 228 ? 1.974 8.633 -7.492 1 98.56 228 ALA A C 1
ATOM 1626 O O . ALA A 1 228 ? 1.813 9.055 -6.344 1 98.56 228 ALA A O 1
ATOM 1627 N N . THR A 1 229 ? 1.895 9.43 -8.531 1 97.44 229 THR A N 1
ATOM 1628 C CA . THR A 1 229 ? 1.407 10.805 -8.477 1 97.44 229 THR A CA 1
ATOM 1629 C C . THR A 1 229 ? -0.116 10.836 -8.406 1 97.44 229 THR A C 1
ATOM 1631 O O . THR A 1 229 ? -0.775 9.82 -8.633 1 97.44 229 THR A O 1
ATOM 1634 N N . SER A 1 230 ? -0.654 11.969 -8.07 1 97.12 230 SER A N 1
ATOM 1635 C CA . SER A 1 230 ? -2.084 12.117 -7.816 1 97.12 230 SER A CA 1
ATOM 1636 C C . SER A 1 230 ? -2.906 11.742 -9.047 1 97.12 230 SER A C 1
ATOM 1638 O O . SER A 1 230 ? -3.975 11.141 -8.922 1 97.12 230 SER A O 1
ATOM 1640 N N . ASP A 1 231 ? -2.443 12.086 -10.219 1 97.5 231 ASP A N 1
ATOM 1641 C CA . ASP A 1 231 ? -3.186 11.766 -11.438 1 97.5 231 ASP A CA 1
ATOM 1642 C C . ASP A 1 231 ? -3.314 10.258 -11.625 1 97.5 231 ASP A C 1
ATOM 1644 O O . ASP A 1 231 ? -4.398 9.758 -11.922 1 97.5 231 ASP A O 1
ATOM 1648 N N . ARG A 1 232 ? -2.279 9.539 -11.398 1 98.19 232 ARG A N 1
ATOM 1649 C CA . ARG A 1 232 ? -2.285 8.086 -11.57 1 98.19 232 ARG A CA 1
ATOM 1650 C C . ARG A 1 232 ? -3.176 7.418 -10.523 1 98.19 232 ARG A C 1
ATOM 1652 O O . ARG A 1 232 ? -3.84 6.418 -10.82 1 98.19 232 ARG A O 1
ATOM 1659 N N . ILE A 1 233 ? -3.146 7.941 -9.328 1 98.75 233 ILE A N 1
ATOM 1660 C CA . ILE A 1 233 ? -4.02 7.441 -8.273 1 98.75 233 ILE A CA 1
ATOM 1661 C C . ILE A 1 233 ? -5.477 7.586 -8.695 1 98.75 233 ILE A C 1
ATOM 1663 O O . ILE A 1 233 ? -6.25 6.625 -8.609 1 98.75 233 ILE A O 1
ATOM 1667 N N . LEU A 1 234 ? -5.832 8.742 -9.203 1 98.44 234 LEU A N 1
ATOM 1668 C CA . LEU A 1 234 ? -7.223 9.047 -9.516 1 98.44 234 LEU A CA 1
ATOM 1669 C C . LEU A 1 234 ? -7.645 8.391 -10.828 1 98.44 234 LEU A C 1
ATOM 1671 O O . LEU A 1 234 ? -8.836 8.156 -11.055 1 98.44 234 LEU A O 1
ATOM 1675 N N . ASP A 1 235 ? -6.676 8.039 -11.695 1 98.12 235 ASP A N 1
ATOM 1676 C CA . ASP A 1 235 ? -6.984 7.422 -12.977 1 98.12 235 ASP A CA 1
ATOM 1677 C C . ASP A 1 235 ? -7.219 5.918 -12.82 1 98.12 235 ASP A C 1
ATOM 1679 O O . ASP A 1 235 ? -7.754 5.27 -13.719 1 98.12 235 ASP A O 1
ATOM 1683 N N . ASP A 1 236 ? -6.715 5.324 -11.828 1 98.31 236 ASP A N 1
ATOM 1684 C CA . ASP A 1 236 ? -7.008 3.918 -11.562 1 98.31 236 ASP A CA 1
ATOM 1685 C C . ASP A 1 236 ? -8.391 3.756 -10.93 1 98.31 236 ASP A C 1
ATOM 1687 O O . ASP A 1 236 ? -8.617 4.199 -9.805 1 98.31 236 ASP A O 1
ATOM 1691 N N . PRO A 1 237 ? -9.289 3.082 -11.586 1 98.31 237 PRO A N 1
ATOM 1692 C CA . PRO A 1 237 ? -10.672 3.082 -11.117 1 98.31 237 PRO A CA 1
ATOM 1693 C C . PRO A 1 237 ? -10.836 2.43 -9.742 1 98.31 237 PRO A C 1
ATOM 1695 O O . PRO A 1 237 ? -11.672 2.857 -8.953 1 98.31 237 PRO A O 1
ATOM 1698 N N . LEU A 1 238 ? -10.094 1.415 -9.445 1 98.81 238 LEU A N 1
ATOM 1699 C CA . LEU A 1 238 ? -10.227 0.744 -8.156 1 98.81 238 LEU A CA 1
ATOM 1700 C C . LEU A 1 238 ? -9.641 1.596 -7.035 1 98.81 238 LEU A C 1
ATOM 1702 O O . LEU A 1 238 ? -10.219 1.688 -5.949 1 98.81 238 LEU A O 1
ATOM 1706 N N . VAL A 1 239 ? -8.453 2.217 -7.289 1 98.88 239 VAL A N 1
ATOM 1707 C CA . VAL A 1 239 ? -7.84 3.076 -6.285 1 98.88 239 VAL A CA 1
ATOM 1708 C C . VAL A 1 239 ? -8.688 4.324 -6.078 1 98.88 239 VAL A C 1
ATOM 1710 O O . VAL A 1 239 ? -8.859 4.793 -4.949 1 98.88 239 VAL A O 1
ATOM 1713 N N . HIS A 1 240 ? -9.195 4.828 -7.195 1 98.62 240 HIS A N 1
ATOM 1714 C CA . HIS A 1 240 ? -10.14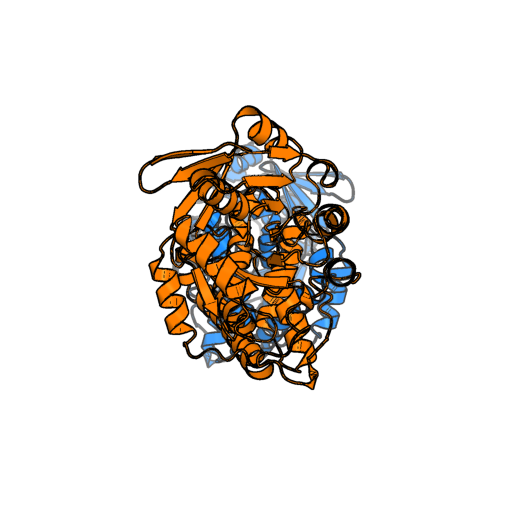1 5.934 -7.141 1 98.62 240 HIS A CA 1
ATOM 1715 C C . HIS A 1 240 ? -11.297 5.621 -6.195 1 98.62 240 HIS A C 1
ATOM 1717 O O . HIS A 1 240 ? -11.633 6.43 -5.328 1 98.62 240 HIS A O 1
ATOM 1723 N N . GLU A 1 241 ? -11.891 4.504 -6.359 1 98.75 241 GLU A N 1
ATOM 1724 C CA . GLU A 1 241 ? -13.031 4.121 -5.527 1 98.75 241 GLU A CA 1
ATOM 1725 C C . GLU A 1 241 ? -12.602 3.895 -4.078 1 98.75 241 GLU A C 1
ATOM 1727 O O . GLU A 1 241 ? -13.359 4.18 -3.15 1 98.75 241 GLU A O 1
ATOM 1732 N N . PHE A 1 242 ? -11.453 3.311 -3.828 1 98.88 242 PHE A N 1
ATOM 1733 C CA . PHE A 1 242 ? -10.93 3.154 -2.479 1 98.88 242 PHE A CA 1
ATOM 1734 C C . PHE A 1 242 ? -10.812 4.504 -1.783 1 98.88 242 PHE A C 1
ATOM 1736 O O . PHE A 1 242 ? -11.281 4.672 -0.656 1 98.88 242 PHE A O 1
ATOM 1743 N N . CYS A 1 243 ? -10.18 5.465 -2.502 1 98.88 243 CYS A N 1
ATOM 1744 C CA . CYS A 1 243 ? -10.047 6.812 -1.967 1 98.88 243 CYS A CA 1
ATOM 1745 C C . CYS A 1 243 ? -11.414 7.426 -1.69 1 98.88 243 CYS A C 1
ATOM 1747 O O . CYS A 1 243 ? -11.617 8.055 -0.647 1 98.88 243 CYS A O 1
ATOM 1749 N N . ALA A 1 244 ? -12.328 7.242 -2.613 1 98.81 244 ALA A N 1
ATOM 1750 C CA . ALA A 1 244 ? -13.688 7.754 -2.422 1 98.81 244 ALA A CA 1
ATOM 1751 C C . ALA A 1 244 ? -14.312 7.18 -1.154 1 98.81 244 ALA A C 1
ATOM 1753 O O . ALA A 1 244 ? -15.016 7.891 -0.426 1 98.81 244 ALA A O 1
ATOM 1754 N N . GLY A 1 245 ? -14.109 5.891 -0.948 1 98.81 245 GLY A N 1
ATOM 1755 C CA . GLY A 1 245 ? -14.609 5.262 0.263 1 98.81 245 GLY A CA 1
ATOM 1756 C C . GLY A 1 245 ? -14.078 5.902 1.532 1 98.81 245 GLY A C 1
ATOM 1757 O O . GLY A 1 245 ? -14.844 6.168 2.467 1 98.81 245 GLY A O 1
ATOM 1758 N N . VAL A 1 246 ? -12.797 6.137 1.56 1 98.88 246 VAL A N 1
ATOM 1759 C CA . VAL A 1 246 ? -12.18 6.793 2.707 1 98.88 246 VAL A CA 1
ATOM 1760 C C . VAL A 1 246 ? -12.781 8.188 2.891 1 98.88 246 VAL A C 1
ATOM 1762 O O . VAL A 1 246 ? -13.117 8.578 4.012 1 98.88 246 VAL A O 1
ATOM 1765 N N . MET A 1 247 ? -12.922 8.914 1.817 1 98.81 247 MET A N 1
ATOM 1766 C CA . MET A 1 247 ? -13.453 10.273 1.866 1 98.81 247 MET A CA 1
ATOM 1767 C C . MET A 1 247 ? -14.891 10.273 2.363 1 98.81 247 MET A C 1
ATOM 1769 O O . MET A 1 247 ? -15.289 11.156 3.133 1 98.81 247 MET A O 1
ATOM 1773 N N . ARG A 1 248 ? -15.695 9.305 1.936 1 98.81 248 ARG A N 1
ATOM 1774 C CA . ARG A 1 248 ? -17.078 9.227 2.408 1 98.81 248 ARG A CA 1
ATOM 1775 C C . ARG A 1 248 ? -17.125 8.984 3.914 1 98.81 248 ARG A C 1
ATOM 1777 O O . ARG A 1 248 ? -17.922 9.602 4.617 1 98.81 248 ARG A O 1
ATOM 1784 N N . GLU A 1 249 ? -16.25 8.094 4.367 1 98.88 249 GLU A N 1
ATOM 1785 C CA . GLU A 1 249 ? -16.172 7.848 5.805 1 98.88 249 GLU A CA 1
ATOM 1786 C C . GLU A 1 249 ? -15.789 9.117 6.562 1 98.88 249 GLU A C 1
ATOM 1788 O O . GLU A 1 249 ? -16.422 9.461 7.566 1 98.88 249 GLU A O 1
ATOM 1793 N N . ALA A 1 250 ? -14.812 9.82 6.059 1 98.88 250 ALA A N 1
ATOM 1794 C CA . ALA A 1 250 ? -14.344 11.039 6.711 1 98.88 250 ALA A CA 1
ATOM 1795 C C . ALA A 1 250 ? -15.414 12.125 6.68 1 98.88 250 ALA A C 1
ATOM 1797 O O . ALA A 1 250 ? -15.531 12.922 7.613 1 98.88 250 ALA A O 1
ATOM 1798 N N . ALA A 1 251 ? -16.172 12.211 5.562 1 98.81 251 ALA A N 1
ATOM 1799 C CA . ALA A 1 251 ? -17.266 13.164 5.492 1 98.81 251 ALA A CA 1
ATOM 1800 C C . ALA A 1 251 ? -18.328 12.859 6.555 1 98.81 251 ALA A C 1
ATOM 1802 O O . ALA A 1 251 ? -18.859 13.773 7.191 1 98.81 251 ALA A O 1
ATOM 1803 N N . GLU A 1 252 ? -18.641 11.594 6.727 1 98.81 252 GLU A N 1
ATOM 1804 C CA . GLU A 1 252 ? -19.594 11.203 7.758 1 98.81 252 GLU A CA 1
ATOM 1805 C C . GLU A 1 252 ? -19.094 11.586 9.148 1 98.81 252 GLU A C 1
ATOM 1807 O O . GLU A 1 252 ? -19.859 12.086 9.969 1 98.81 252 GLU A O 1
ATOM 1812 N N . VAL A 1 253 ? -17.844 11.344 9.398 1 98.69 253 VAL A N 1
ATOM 1813 C CA . VAL A 1 253 ? -17.25 11.773 10.664 1 98.69 253 VAL A CA 1
ATOM 1814 C C . VAL A 1 253 ? -17.375 13.281 10.82 1 98.69 253 VAL A C 1
ATOM 1816 O O . VAL A 1 253 ? -17.766 13.773 11.883 1 98.69 253 VAL A O 1
ATOM 1819 N N . GLY A 1 254 ? -16.984 14.023 9.727 1 98.38 254 GLY A N 1
ATOM 1820 C CA . GLY A 1 254 ? -17.125 15.477 9.734 1 98.38 254 GLY A CA 1
ATOM 1821 C C . GLY A 1 254 ? -18.5 15.953 10.125 1 98.38 254 GLY A C 1
ATOM 1822 O O . GLY A 1 254 ? -18.641 16.891 10.906 1 98.38 254 GLY A O 1
ATOM 1823 N N . ASP A 1 255 ? -19.547 15.266 9.672 1 98.06 255 ASP A N 1
ATOM 1824 C CA . ASP A 1 255 ? -20.938 15.594 10.008 1 98.06 255 ASP A CA 1
ATOM 1825 C C . ASP A 1 255 ? -21.188 15.469 11.508 1 98.06 255 ASP A C 1
ATOM 1827 O O . ASP A 1 255 ? -21.922 16.266 12.086 1 98.06 255 ASP A O 1
ATOM 1831 N N . ARG A 1 256 ? -20.562 14.516 12.086 1 97.56 256 ARG A N 1
ATOM 1832 C CA . ARG A 1 256 ? -20.797 14.227 13.5 1 97.56 256 ARG A CA 1
ATOM 1833 C C . ARG A 1 256 ? -20.031 15.195 14.398 1 97.56 256 ARG A C 1
ATOM 1835 O O . ARG A 1 256 ? -20.375 15.359 15.57 1 97.56 256 ARG A O 1
ATOM 1842 N N . ILE A 1 257 ? -19.047 15.852 13.844 1 97.44 257 ILE A N 1
ATOM 1843 C CA . ILE A 1 257 ? -18.219 16.672 14.711 1 97.44 257 ILE A CA 1
ATOM 1844 C C . ILE A 1 257 ? -18.375 18.141 14.344 1 97.44 257 ILE A C 1
ATOM 1846 O O . ILE A 1 257 ? -17.547 18.984 14.711 1 97.44 257 ILE A O 1
ATOM 1850 N N . GLY A 1 258 ? -19.391 18.469 13.531 1 95.75 258 GLY A N 1
ATOM 1851 C CA . GLY A 1 258 ? -19.703 19.859 13.195 1 95.75 258 GLY A CA 1
ATOM 1852 C C . GLY A 1 258 ? -18.859 20.391 12.055 1 95.75 258 GLY A C 1
ATOM 1853 O O . GLY A 1 258 ? -18.719 21.609 11.906 1 95.75 258 GLY A O 1
ATOM 1854 N N . CYS A 1 259 ? -18.219 19.594 11.305 1 97.31 259 CYS A N 1
ATOM 1855 C CA . CYS A 1 259 ? -17.406 19.969 10.156 1 97.31 259 CYS A CA 1
ATOM 1856 C C . CYS A 1 259 ? -17.984 19.422 8.867 1 97.31 259 CYS A C 1
ATOM 1858 O O . CYS A 1 259 ? -17.281 18.781 8.086 1 97.31 259 CYS A O 1
ATOM 1860 N N . HIS A 1 260 ? -19.219 19.766 8.641 1 97.44 260 HIS A N 1
ATOM 1861 C CA . HIS A 1 260 ? -19.922 19.297 7.465 1 97.44 260 HIS A CA 1
ATOM 1862 C C . HIS A 1 260 ? -19.25 19.75 6.184 1 97.44 260 HIS A C 1
ATOM 1864 O O . HIS A 1 260 ? -18.781 20.891 6.094 1 97.44 260 HIS A O 1
ATOM 1870 N N . ILE A 1 261 ? -19.172 18.891 5.23 1 97.94 261 ILE A N 1
ATOM 1871 C CA . ILE A 1 261 ? -18.609 19.188 3.916 1 97.94 261 ILE A CA 1
ATOM 1872 C C . ILE A 1 261 ? -19.719 19.188 2.873 1 97.94 261 ILE A C 1
ATOM 1874 O O . ILE A 1 261 ? -20.406 18.188 2.674 1 97.94 261 ILE A O 1
ATOM 1878 N N . ASP A 1 262 ? -19.875 20.281 2.184 1 96.88 262 ASP A N 1
ATOM 1879 C CA . ASP A 1 262 ? -20.953 20.469 1.228 1 96.88 262 ASP A CA 1
ATOM 1880 C C . ASP A 1 262 ? -20.609 19.859 -0.127 1 96.88 262 ASP A C 1
ATOM 1882 O O . ASP A 1 262 ? -21.5 19.453 -0.876 1 96.88 262 ASP A O 1
ATOM 1886 N N . GLU A 1 263 ? -19.438 19.719 -0.414 1 97.62 263 GLU A N 1
ATOM 1887 C CA . GLU A 1 263 ? -18.969 19.234 -1.705 1 97.62 263 GLU A CA 1
ATOM 1888 C C . GLU A 1 263 ? -19.078 17.703 -1.78 1 97.62 263 GLU A C 1
ATOM 1890 O O . GLU A 1 263 ? -18.922 17.016 -0.771 1 97.62 263 GLU A O 1
ATOM 1895 N N . THR A 1 264 ? -19.375 17.234 -2.996 1 98.12 264 THR A N 1
ATOM 1896 C CA . THR A 1 264 ? -19.359 15.789 -3.174 1 98.12 264 THR A CA 1
ATOM 1897 C C . THR A 1 264 ? -17.938 15.266 -3.346 1 98.12 264 THR A C 1
ATOM 1899 O O . THR A 1 264 ? -17.047 16.016 -3.75 1 98.12 264 THR A O 1
ATOM 1902 N N . VAL A 1 265 ? -17.766 14.008 -3.02 1 98.06 265 VAL A N 1
ATOM 1903 C CA . VAL A 1 265 ? -16.484 13.352 -3.227 1 98.06 265 VAL A CA 1
ATOM 1904 C C . VAL A 1 265 ? -16.062 13.484 -4.688 1 98.06 265 VAL A C 1
ATOM 1906 O O . VAL A 1 265 ? -14.906 13.805 -4.98 1 98.06 265 VAL A O 1
ATOM 1909 N N . ALA A 1 266 ? -16.984 13.273 -5.609 1 97.31 266 ALA A N 1
ATOM 1910 C CA . ALA A 1 266 ? -16.703 13.344 -7.039 1 97.31 266 ALA A CA 1
ATOM 1911 C C . ALA A 1 266 ? -16.203 14.727 -7.43 1 97.31 266 ALA A C 1
ATOM 1913 O O . ALA A 1 266 ? -15.25 14.844 -8.203 1 97.31 266 ALA A O 1
ATOM 1914 N N . ASP A 1 267 ? -16.812 15.695 -6.902 1 97.12 267 ASP A N 1
ATOM 1915 C CA . ASP A 1 267 ? -16.406 17.062 -7.195 1 97.12 267 ASP A CA 1
ATOM 1916 C C . ASP A 1 267 ? -14.984 17.328 -6.695 1 97.12 267 ASP A C 1
ATOM 1918 O O . ASP A 1 267 ? -14.164 17.906 -7.418 1 97.12 267 ASP A O 1
ATOM 1922 N N . ARG A 1 268 ? -14.773 16.953 -5.52 1 96.81 268 ARG A N 1
ATOM 1923 C CA . ARG A 1 268 ? -13.461 17.188 -4.93 1 96.81 268 ARG A CA 1
ATOM 1924 C C . ARG A 1 268 ? -12.367 16.469 -5.727 1 96.81 268 ARG A C 1
ATOM 1926 O O . ARG A 1 268 ? -11.305 17.047 -5.977 1 96.81 268 ARG A O 1
ATOM 1933 N N . MET A 1 269 ? -12.602 15.227 -6.109 1 97.12 269 MET A N 1
ATOM 1934 C CA . MET A 1 269 ? -11.609 14.445 -6.844 1 97.12 269 MET A CA 1
ATOM 1935 C C . MET A 1 269 ? -11.375 15.031 -8.234 1 97.12 269 MET A C 1
ATOM 1937 O O . MET A 1 269 ? -10.258 14.977 -8.758 1 97.12 269 MET A O 1
ATOM 1941 N N . THR A 1 270 ? -12.414 15.586 -8.797 1 96.25 270 THR A N 1
ATOM 1942 C CA . THR A 1 270 ? -12.266 16.266 -10.078 1 96.25 270 THR A CA 1
ATOM 1943 C C . THR A 1 270 ? -11.328 17.453 -9.953 1 96.25 270 THR A C 1
ATOM 1945 O O . THR A 1 270 ? -10.461 17.672 -10.805 1 96.25 270 THR A O 1
ATOM 1948 N N . VAL A 1 271 ? -11.477 18.219 -8.93 1 93.94 271 VAL A N 1
ATOM 1949 C CA . VAL A 1 271 ? -10.602 19.359 -8.664 1 93.94 271 VAL A CA 1
ATOM 1950 C C . VAL A 1 271 ? -9.172 18.875 -8.477 1 93.94 271 VAL A C 1
ATOM 1952 O O . VAL A 1 271 ? -8.234 19.438 -9.055 1 93.94 271 VAL A O 1
ATOM 1955 N N . THR A 1 272 ? -8.984 17.875 -7.676 1 94.5 272 THR A N 1
ATOM 1956 C CA . THR A 1 272 ? -7.652 17.344 -7.426 1 94.5 272 THR A CA 1
ATOM 1957 C C . THR A 1 272 ? -7.02 16.844 -8.719 1 94.5 272 THR A C 1
ATOM 1959 O O . THR A 1 272 ? -5.844 17.109 -8.984 1 94.5 272 THR A O 1
ATOM 1962 N N . ARG A 1 273 ? -7.812 16.109 -9.5 1 94.44 273 ARG A N 1
ATOM 1963 C CA . ARG A 1 273 ? -7.309 15.609 -10.773 1 94.44 273 ARG A CA 1
ATOM 1964 C C . ARG A 1 273 ? -6.863 16.75 -11.68 1 94.44 273 ARG A C 1
ATOM 1966 O O . ARG A 1 273 ? -5.895 16.609 -12.438 1 94.44 273 ARG A O 1
ATOM 1973 N N . GLY A 1 274 ? -7.535 17.828 -11.617 1 93.19 274 GLY A N 1
ATOM 1974 C CA . GLY A 1 274 ? -7.23 19 -12.43 1 93.19 274 GLY A CA 1
ATOM 1975 C C . GLY A 1 274 ? -5.891 19.625 -12.094 1 93.19 274 GLY A C 1
ATOM 1976 O O . GLY A 1 274 ? -5.336 20.375 -12.891 1 93.19 274 GLY A O 1
ATOM 1977 N N . LEU A 1 275 ? -5.352 19.312 -10.945 1 89.56 275 LEU A N 1
ATOM 1978 C CA . LEU A 1 275 ? -4.062 19.859 -10.523 1 89.56 275 LEU A CA 1
ATOM 1979 C C . LEU A 1 275 ? -2.914 19.141 -11.219 1 89.56 275 LEU A C 1
ATOM 1981 O O . LEU A 1 275 ? -1.771 19.594 -11.172 1 89.56 275 LEU A O 1
ATOM 1985 N N . GLY A 1 276 ? -3.203 17.953 -11.828 1 91.56 276 GLY A N 1
ATOM 1986 C CA . GLY A 1 276 ? -2.207 17.25 -12.625 1 91.56 276 GLY A CA 1
ATOM 1987 C C . GLY A 1 276 ? -1.422 16.219 -11.836 1 91.56 276 GLY A C 1
ATOM 1988 O O . GLY A 1 276 ? -1.94 15.641 -10.883 1 91.56 276 GLY A O 1
ATOM 1989 N N . ALA A 1 277 ? -0.17 15.938 -12.328 1 93.75 277 ALA A N 1
ATOM 1990 C CA . ALA A 1 277 ? 0.683 14.898 -11.742 1 93.75 277 ALA A CA 1
ATOM 1991 C C . ALA A 1 277 ? 1.447 15.438 -10.531 1 93.75 277 ALA A C 1
ATOM 1993 O O . ALA A 1 277 ? 2.666 15.625 -10.594 1 93.75 277 ALA A O 1
ATOM 1994 N N . MET A 1 278 ? 0.748 15.523 -9.461 1 91.88 278 MET A N 1
ATOM 1995 C CA . MET A 1 278 ? 1.348 16.078 -8.25 1 91.88 278 MET A CA 1
ATOM 1996 C C . MET A 1 278 ? 2.014 14.992 -7.422 1 91.88 278 MET A C 1
ATOM 1998 O O . MET A 1 278 ? 1.454 13.906 -7.25 1 91.88 278 MET A O 1
ATOM 2002 N N . THR A 1 279 ? 3.248 15.266 -7.008 1 93.62 279 THR A N 1
ATOM 2003 C CA . THR A 1 279 ? 3.869 14.484 -5.949 1 93.62 279 THR A CA 1
ATOM 2004 C C . THR A 1 279 ? 3.5 15.039 -4.574 1 93.62 279 THR A C 1
ATOM 2006 O O . THR A 1 279 ? 3.775 16.203 -4.277 1 93.62 279 THR A O 1
ATOM 2009 N N . THR A 1 280 ? 2.893 14.219 -3.801 1 94.81 280 THR A N 1
ATOM 2010 C CA . THR A 1 280 ? 2.408 14.711 -2.516 1 94.81 280 THR A CA 1
ATOM 2011 C C . THR A 1 280 ? 3.572 15.008 -1.575 1 94.81 280 THR A C 1
ATOM 2013 O O . THR A 1 280 ? 4.68 14.5 -1.771 1 94.81 280 THR A O 1
ATOM 2016 N N . SER A 1 281 ? 3.328 15.883 -0.608 1 92.69 281 SER A N 1
ATOM 2017 C CA . SER A 1 281 ? 4.355 16.234 0.366 1 92.69 281 SER A CA 1
ATOM 2018 C C . SER A 1 281 ? 4.793 15.008 1.172 1 92.69 281 SER A C 1
ATOM 2020 O O . SER A 1 281 ? 5.969 14.875 1.519 1 92.69 281 SER A O 1
ATOM 2022 N N . MET A 1 282 ? 3.912 14.07 1.441 1 96.38 282 MET A N 1
ATOM 2023 C CA . MET A 1 282 ? 4.254 12.875 2.207 1 96.38 282 MET A CA 1
ATOM 2024 C C . MET A 1 282 ? 5.152 11.953 1.395 1 96.38 282 MET A C 1
ATOM 2026 O O . MET A 1 282 ? 6.078 11.344 1.937 1 96.38 282 MET A O 1
ATOM 2030 N N . LEU A 1 283 ? 4.848 11.773 0.144 1 96.88 283 LEU A N 1
ATOM 2031 C CA . LEU A 1 283 ? 5.703 10.961 -0.712 1 96.88 283 LEU A CA 1
ATOM 2032 C C . LEU A 1 283 ? 7.105 11.562 -0.805 1 96.88 283 LEU A C 1
ATOM 2034 O O . LEU A 1 283 ? 8.094 10.828 -0.813 1 96.88 283 LEU A O 1
ATOM 2038 N N . GLN A 1 284 ? 7.18 12.922 -0.881 1 93.38 284 GLN A N 1
ATOM 2039 C CA . GLN A 1 284 ? 8.477 13.586 -0.869 1 93.38 284 GLN A CA 1
ATOM 2040 C C . GLN A 1 284 ? 9.258 13.25 0.402 1 93.38 284 GLN A C 1
ATOM 2042 O O . GLN A 1 284 ? 10.445 12.953 0.346 1 93.38 284 GLN A O 1
ATOM 2047 N N . ASP A 1 285 ? 8.586 13.32 1.513 1 94.44 285 ASP A N 1
ATOM 2048 C CA . ASP A 1 285 ? 9.227 12.977 2.781 1 94.44 285 ASP A CA 1
ATOM 2049 C C . ASP A 1 285 ? 9.703 11.523 2.773 1 94.44 285 ASP A C 1
ATOM 2051 O O . ASP A 1 285 ? 10.859 11.25 3.111 1 94.44 285 ASP A O 1
ATOM 2055 N N . ALA A 1 286 ? 8.852 10.648 2.369 1 97.25 286 ALA A N 1
ATOM 2056 C CA . ALA A 1 286 ? 9.188 9.227 2.35 1 97.25 286 ALA A CA 1
ATOM 2057 C C . ALA A 1 286 ? 10.391 8.961 1.448 1 97.25 286 ALA A C 1
ATOM 2059 O O . ALA A 1 286 ? 11.289 8.195 1.806 1 97.25 286 ALA A O 1
ATOM 2060 N N . SER A 1 287 ? 10.391 9.578 0.287 1 95.38 287 SER A N 1
ATOM 2061 C CA . SER A 1 287 ? 11.469 9.391 -0.68 1 95.38 287 SER A CA 1
ATOM 2062 C C . SER A 1 287 ? 12.797 9.906 -0.13 1 95.38 287 SER A C 1
ATOM 2064 O O . SER A 1 287 ? 13.867 9.422 -0.518 1 95.38 287 SER A O 1
ATOM 2066 N N . SER A 1 288 ? 12.695 10.82 0.813 1 92.75 288 SER A N 1
ATOM 2067 C CA . SER A 1 288 ? 13.891 11.414 1.397 1 92.75 288 SER A CA 1
ATOM 2068 C C . SER A 1 288 ? 14.258 10.742 2.715 1 92.75 288 SER A C 1
ATOM 2070 O O . SER A 1 288 ? 15.125 11.219 3.445 1 92.75 288 SER A O 1
ATOM 2072 N N . GLY A 1 289 ? 13.508 9.758 3.051 1 95.5 289 GLY A N 1
ATOM 2073 C CA . GLY A 1 289 ? 13.805 8.992 4.254 1 95.5 289 GLY A CA 1
ATOM 2074 C C . GLY A 1 289 ? 13.352 9.688 5.527 1 95.5 289 GLY A C 1
ATOM 2075 O O . GLY A 1 289 ? 13.852 9.383 6.613 1 95.5 289 GLY A O 1
ATOM 2076 N N . ARG A 1 290 ? 12.453 10.617 5.484 1 94.12 290 ARG A N 1
ATOM 2077 C CA . ARG A 1 290 ? 11.938 11.359 6.633 1 94.12 290 ARG A CA 1
ATOM 2078 C C . ARG A 1 290 ? 10.656 10.719 7.168 1 94.12 290 ARG A C 1
ATOM 2080 O O . ARG A 1 290 ? 9.914 10.086 6.418 1 94.12 290 ARG A O 1
ATOM 2087 N N . PRO A 1 291 ? 10.375 10.922 8.461 1 96.56 291 PRO A N 1
ATOM 2088 C CA . PRO A 1 291 ? 9.117 10.414 9 1 96.56 291 PRO A CA 1
ATOM 2089 C C . PRO A 1 291 ? 7.895 11.008 8.312 1 96.56 291 PRO A C 1
ATOM 2091 O O . PRO A 1 291 ? 7.926 12.156 7.871 1 96.56 291 PRO A O 1
ATOM 2094 N N . ILE A 1 292 ? 6.871 10.219 8.297 1 97.44 292 ILE A N 1
ATOM 2095 C CA . ILE A 1 292 ? 5.664 10.695 7.633 1 97.44 292 ILE A CA 1
ATOM 2096 C C . ILE A 1 292 ? 4.613 11.07 8.672 1 97.44 292 ILE A C 1
ATOM 2098 O O . ILE A 1 292 ? 4.566 10.477 9.758 1 97.44 292 ILE A O 1
ATOM 2102 N N . GLU A 1 293 ? 3.73 11.992 8.375 1 97.25 293 GLU A N 1
ATOM 2103 C CA . GLU A 1 293 ? 2.734 12.555 9.289 1 97.25 293 GLU A CA 1
ATOM 2104 C C . GLU A 1 293 ? 1.442 11.742 9.25 1 97.25 293 GLU A C 1
ATOM 2106 O O . GLU A 1 293 ? 0.35 12.305 9.172 1 97.25 293 GLU A O 1
ATOM 2111 N N . LEU A 1 294 ? 1.523 10.477 9.367 1 98.12 294 LEU A N 1
ATOM 2112 C CA . LEU A 1 294 ? 0.394 9.57 9.211 1 98.12 294 LEU A CA 1
ATOM 2113 C C . LEU A 1 294 ? -0.61 9.75 10.344 1 98.12 294 LEU A C 1
ATOM 2115 O O . LEU A 1 294 ? -1.822 9.711 10.117 1 98.12 294 LEU A O 1
ATOM 2119 N N . ASP A 1 295 ? -0.205 10.023 11.578 1 98 295 ASP A N 1
ATOM 2120 C CA . ASP A 1 295 ? -1.093 10.148 12.727 1 98 295 ASP A CA 1
ATOM 2121 C C . ASP A 1 295 ? -1.987 11.375 12.602 1 98 295 ASP A C 1
ATOM 2123 O O . ASP A 1 295 ? -3.195 11.305 12.836 1 98 295 ASP A O 1
ATOM 2127 N N . ALA A 1 296 ? -1.42 12.43 12.18 1 97.56 296 ALA A N 1
ATOM 2128 C CA . ALA A 1 296 ? -2.176 13.68 12.094 1 97.56 296 ALA A CA 1
ATOM 2129 C C . ALA A 1 296 ? -3.172 13.633 10.938 1 97.56 296 ALA A C 1
ATOM 2131 O O . ALA A 1 296 ? -4.234 14.258 11 1 97.56 296 ALA A O 1
ATOM 2132 N N . LEU A 1 297 ? -2.846 12.898 9.875 1 98.12 297 LEU A N 1
ATOM 2133 C CA . LEU A 1 297 ? -3.682 12.906 8.68 1 98.12 297 LEU A CA 1
ATOM 2134 C C . LEU A 1 297 ? -4.727 11.797 8.734 1 98.12 297 LEU A C 1
ATOM 2136 O O . LEU A 1 297 ? -5.867 11.992 8.297 1 98.12 297 LEU A O 1
ATOM 2140 N N . VAL A 1 298 ? -4.332 10.617 9.266 1 98.75 298 VAL A N 1
ATOM 2141 C CA . VAL A 1 298 ? -5.23 9.469 9.188 1 98.75 298 VAL A CA 1
ATOM 2142 C C . VAL A 1 298 ? -5.535 8.961 10.594 1 98.75 298 VAL A C 1
ATOM 2144 O O . VAL A 1 298 ? -6.688 8.672 10.922 1 98.75 298 VAL A O 1
ATOM 2147 N N . GLY A 1 299 ? -4.527 8.852 11.445 1 98.44 299 GLY A N 1
ATOM 2148 C CA . GLY A 1 299 ? -4.719 8.352 12.797 1 98.44 299 GLY A CA 1
ATOM 2149 C C . GLY A 1 299 ? -5.734 9.156 13.594 1 98.44 299 GLY A C 1
ATOM 2150 O O . GLY A 1 299 ? -6.578 8.578 14.281 1 98.44 299 GLY A O 1
ATOM 2151 N N . ALA A 1 300 ? -5.629 10.445 13.539 1 98.44 300 ALA A N 1
ATOM 2152 C CA . ALA A 1 300 ? -6.555 11.312 14.258 1 98.44 300 ALA A CA 1
ATOM 2153 C C . ALA A 1 300 ? -7.984 11.117 13.766 1 98.44 300 ALA A C 1
ATOM 2155 O O . ALA A 1 300 ? -8.93 11.148 14.555 1 98.44 300 ALA A O 1
ATOM 2156 N N . VAL A 1 301 ? -8.188 10.945 12.461 1 98.75 301 VAL A N 1
ATOM 2157 C CA . VAL A 1 301 ? -9.508 10.727 11.891 1 98.75 301 VAL A CA 1
ATOM 2158 C C . VAL A 1 301 ? -10.109 9.438 12.453 1 98.75 301 VAL A C 1
ATOM 2160 O O . VAL A 1 301 ? -11.281 9.406 12.836 1 98.75 301 VAL A O 1
ATOM 2163 N N . ARG A 1 302 ? -9.328 8.414 12.5 1 98.56 302 ARG A N 1
ATOM 2164 C CA . ARG A 1 302 ? -9.781 7.141 13.062 1 98.56 302 ARG A CA 1
ATOM 2165 C C . ARG A 1 302 ? -10.188 7.301 14.523 1 98.56 302 ARG A C 1
ATOM 2167 O O . ARG A 1 302 ? -11.211 6.762 14.953 1 98.56 302 ARG A O 1
ATOM 2174 N N . GLU A 1 303 ? -9.305 7.98 15.281 1 98.56 303 GLU A N 1
ATOM 2175 C CA . GLU A 1 303 ? -9.594 8.203 16.703 1 98.56 303 GLU A CA 1
ATOM 2176 C C . GLU A 1 303 ? -10.898 8.961 16.875 1 98.56 303 GLU A C 1
ATOM 2178 O O . GLU A 1 303 ? -11.719 8.602 17.734 1 98.56 303 GLU A O 1
ATOM 2183 N N . ILE A 1 304 ? -11.094 9.992 16.109 1 98.5 304 ILE A N 1
ATOM 2184 C CA . ILE A 1 304 ? -12.305 10.797 16.188 1 98.5 304 ILE A CA 1
ATOM 2185 C C . ILE A 1 304 ? -13.516 9.969 15.766 1 98.5 304 ILE A C 1
ATOM 2187 O O . ILE A 1 304 ? -14.57 10.016 16.406 1 98.5 304 ILE A O 1
ATOM 2191 N N . ALA A 1 305 ? -13.383 9.195 14.672 1 98.88 305 ALA A N 1
ATOM 2192 C CA . ALA A 1 305 ? -14.469 8.328 14.211 1 98.88 305 ALA A CA 1
ATOM 2193 C C . ALA A 1 305 ? -14.922 7.379 15.312 1 98.88 305 ALA A C 1
ATOM 2195 O O . ALA A 1 305 ? -16.125 7.211 15.539 1 98.88 305 ALA A O 1
ATOM 2196 N N . ALA A 1 306 ? -13.977 6.777 15.977 1 98.44 306 ALA A N 1
ATOM 2197 C CA . ALA A 1 306 ? -14.297 5.875 17.078 1 98.44 306 ALA A CA 1
ATOM 2198 C C . ALA A 1 306 ? -15.086 6.598 18.172 1 98.44 306 ALA A C 1
ATOM 2200 O O . ALA A 1 306 ? -16.047 6.047 18.719 1 98.44 306 ALA A O 1
ATOM 2201 N N . ALA A 1 307 ? -14.695 7.797 18.5 1 97.94 307 ALA A N 1
ATOM 2202 C CA . ALA A 1 307 ? -15.328 8.586 19.562 1 97.94 307 ALA A CA 1
ATOM 2203 C C . ALA A 1 307 ? -16.781 8.883 19.219 1 97.94 307 ALA A C 1
ATOM 2205 O O . ALA A 1 307 ? -17.641 8.984 20.109 1 97.94 307 ALA A O 1
ATOM 2206 N N . VAL A 1 308 ? -17.094 9.016 17.984 1 98 308 VAL A N 1
ATOM 2207 C CA . VAL A 1 308 ? -18.453 9.422 17.609 1 98 308 VAL A CA 1
ATOM 2208 C C . VAL A 1 308 ? -19.203 8.227 17.031 1 98 308 VAL A C 1
ATOM 2210 O O . VAL A 1 308 ? -20.297 8.383 16.469 1 98 308 VAL A O 1
ATOM 2213 N N . GLY A 1 309 ? -18.594 7.062 16.984 1 98.12 309 GLY A N 1
ATOM 2214 C CA . GLY A 1 309 ? -19.266 5.816 16.641 1 98.12 309 GLY A CA 1
ATOM 2215 C C . GLY A 1 309 ? -19.438 5.633 15.148 1 98.12 309 GLY A C 1
ATOM 2216 O O . GLY A 1 309 ? -20.438 5.047 14.711 1 98.12 309 GLY A O 1
ATOM 2217 N N . VAL A 1 310 ? -18.609 6.176 14.328 1 98.62 310 VAL A N 1
ATOM 2218 C CA . VAL A 1 310 ? -18.688 6.008 12.875 1 98.62 310 VAL A CA 1
ATOM 2219 C C . VAL A 1 310 ? -17.703 4.93 12.438 1 98.62 310 VAL A C 1
ATOM 2221 O O . VAL A 1 310 ? -16.484 5.051 12.664 1 98.62 310 VAL A O 1
ATOM 2224 N N . PRO A 1 311 ? -18.156 3.795 11.852 1 98.5 311 PRO A N 1
ATOM 2225 C CA . PRO A 1 311 ? -17.234 2.799 11.305 1 98.5 311 PRO A CA 1
ATOM 2226 C C . PRO A 1 311 ? -16.406 3.33 10.133 1 98.5 311 PRO A C 1
ATOM 2228 O O . PRO A 1 311 ? -16.953 4.035 9.273 1 98.5 311 PRO A O 1
ATOM 2231 N N . THR A 1 312 ? -15.141 3.051 10.117 1 98.69 312 THR A N 1
ATOM 2232 C CA . THR A 1 312 ? -14.289 3.559 9.055 1 98.69 312 THR A CA 1
ATOM 2233 C C . THR A 1 312 ? -13.406 2.445 8.492 1 98.69 312 THR A C 1
ATOM 2235 O O . THR A 1 312 ? -12.18 2.557 8.492 1 98.69 312 THR A O 1
ATOM 2238 N N . PRO A 1 313 ? -13.984 1.395 7.91 1 98.56 313 PRO A N 1
ATOM 2239 C CA . PRO A 1 313 ? -13.188 0.26 7.441 1 98.56 313 PRO A CA 1
ATOM 2240 C C . PRO A 1 313 ? -12.164 0.658 6.379 1 98.56 313 PRO A C 1
ATOM 2242 O O . PRO A 1 313 ? -11.047 0.135 6.367 1 98.56 313 PRO A O 1
ATOM 2245 N N . ALA A 1 314 ? -12.508 1.538 5.434 1 98.75 314 ALA A N 1
ATOM 2246 C CA . ALA A 1 314 ? -11.562 1.953 4.406 1 98.75 314 ALA A CA 1
ATOM 2247 C C . ALA A 1 314 ? -10.414 2.754 5.016 1 98.75 314 ALA A C 1
ATOM 2249 O O . ALA A 1 314 ? -9.25 2.562 4.652 1 98.75 314 ALA A O 1
ATOM 2250 N N . THR A 1 315 ? -10.75 3.629 5.949 1 98.88 315 THR A N 1
ATOM 2251 C CA . THR A 1 315 ? -9.734 4.418 6.641 1 98.88 315 THR A CA 1
ATOM 2252 C C . THR A 1 315 ? -8.805 3.516 7.449 1 98.88 315 THR A C 1
ATOM 2254 O O . THR A 1 315 ? -7.598 3.754 7.508 1 98.88 315 THR A O 1
ATOM 2257 N N . ASP A 1 316 ? -9.391 2.51 8.07 1 98.88 316 ASP A N 1
ATOM 2258 C CA . ASP A 1 316 ? -8.602 1.553 8.836 1 98.88 316 ASP A CA 1
ATOM 2259 C C . ASP A 1 316 ? -7.609 0.817 7.938 1 98.88 316 ASP A C 1
ATOM 2261 O O . ASP A 1 316 ? -6.449 0.637 8.305 1 98.88 316 ASP A O 1
ATOM 2265 N N . ALA A 1 317 ? -8.094 0.374 6.805 1 98.88 317 ALA A N 1
ATOM 2266 C CA . ALA A 1 317 ? -7.211 -0.294 5.848 1 98.88 317 ALA A CA 1
ATOM 2267 C C . ALA A 1 317 ? -6.078 0.628 5.406 1 98.88 317 ALA A C 1
ATOM 2269 O O . ALA A 1 317 ? -4.914 0.224 5.387 1 98.88 317 ALA A O 1
ATOM 2270 N N . LEU A 1 318 ? -6.418 1.86 5.07 1 98.94 318 LEU A N 1
ATOM 2271 C CA . LEU A 1 318 ? -5.434 2.854 4.656 1 98.94 318 LEU A CA 1
ATOM 2272 C C . LEU A 1 318 ? -4.383 3.062 5.742 1 98.94 318 LEU A C 1
ATOM 2274 O O . LEU A 1 318 ? -3.182 3.045 5.461 1 98.94 318 LEU A O 1
ATOM 2278 N N . MET A 1 319 ? -4.84 3.217 6.98 1 98.88 319 MET A N 1
ATOM 2279 C CA . MET A 1 319 ? -3.957 3.438 8.125 1 98.88 319 MET A CA 1
ATOM 2280 C C . MET A 1 319 ? -3.021 2.25 8.328 1 98.88 319 MET A C 1
ATOM 2282 O O . MET A 1 319 ? -1.806 2.422 8.43 1 98.88 319 MET A O 1
ATOM 2286 N N . GLY A 1 320 ? -3.576 1.08 8.375 1 98.88 320 GLY A N 1
ATOM 2287 C CA . GLY A 1 320 ? -2.787 -0.113 8.633 1 98.88 320 GLY A CA 1
ATOM 2288 C C . GLY A 1 320 ? -1.726 -0.37 7.582 1 98.88 320 GLY A C 1
ATOM 2289 O O . GLY A 1 320 ? -0.556 -0.58 7.91 1 98.88 320 GLY A O 1
ATOM 2290 N N . LEU A 1 321 ? -2.135 -0.365 6.281 1 98.94 321 LEU A N 1
ATOM 2291 C CA . LEU A 1 321 ? -1.222 -0.656 5.18 1 98.94 321 LEU A CA 1
ATOM 2292 C C . LEU A 1 321 ? -0.104 0.378 5.113 1 98.94 321 LEU A C 1
ATOM 2294 O O . LEU A 1 321 ? 1.067 0.024 4.957 1 98.94 321 LEU A O 1
ATOM 2298 N N . THR A 1 322 ? -0.453 1.65 5.266 1 98.88 322 THR A N 1
ATOM 2299 C CA . THR A 1 322 ? 0.548 2.707 5.176 1 98.88 322 THR A CA 1
ATOM 2300 C C . THR A 1 322 ? 1.501 2.652 6.367 1 98.88 322 THR A C 1
ATOM 2302 O O . THR A 1 322 ? 2.711 2.824 6.211 1 98.88 322 THR A O 1
ATOM 2305 N N . ARG A 1 323 ? 0.942 2.436 7.551 1 98.62 323 ARG A N 1
ATOM 2306 C CA . ARG A 1 323 ? 1.771 2.342 8.75 1 98.62 323 ARG A CA 1
ATOM 2307 C C . ARG A 1 323 ? 2.773 1.198 8.633 1 98.62 323 ARG A C 1
ATOM 2309 O O . ARG A 1 323 ? 3.959 1.374 8.922 1 98.62 323 ARG A O 1
ATOM 2316 N N . LEU A 1 324 ? 2.311 0.047 8.234 1 98.81 324 LEU A N 1
ATOM 2317 C CA . LEU A 1 324 ? 3.186 -1.112 8.109 1 98.81 324 LEU A CA 1
ATOM 2318 C C . LEU A 1 324 ? 4.258 -0.868 7.047 1 98.81 324 LEU A C 1
ATOM 2320 O O . LEU A 1 324 ? 5.426 -1.207 7.25 1 98.81 324 LEU A O 1
ATOM 2324 N N . HIS A 1 325 ? 3.869 -0.292 5.879 1 98.81 325 HIS A N 1
ATOM 2325 C CA . HIS A 1 325 ? 4.812 0.099 4.84 1 98.81 325 HIS A CA 1
ATOM 2326 C C . HIS A 1 325 ? 5.887 1.03 5.395 1 98.81 325 HIS A C 1
ATOM 2328 O O . HIS A 1 325 ? 7.082 0.813 5.164 1 98.81 325 HIS A O 1
ATOM 2334 N N . ALA A 1 326 ? 5.465 2.049 6.109 1 98.75 326 ALA A N 1
ATOM 2335 C CA . ALA A 1 326 ? 6.363 3.064 6.648 1 98.75 326 ALA A CA 1
ATOM 2336 C C . ALA A 1 326 ? 7.289 2.471 7.707 1 98.75 326 ALA A C 1
ATOM 2338 O O . ALA A 1 326 ? 8.469 2.818 7.773 1 98.75 326 ALA A O 1
ATOM 2339 N N . ARG A 1 327 ? 6.773 1.59 8.539 1 98.5 327 ARG A N 1
ATOM 2340 C CA . ARG A 1 327 ? 7.582 0.952 9.57 1 98.5 327 ARG A CA 1
ATOM 2341 C C . ARG A 1 327 ? 8.68 0.094 8.953 1 98.5 327 ARG A C 1
ATOM 2343 O O . ARG A 1 327 ? 9.812 0.079 9.445 1 98.5 327 ARG A O 1
ATOM 2350 N N . THR A 1 328 ? 8.328 -0.608 7.902 1 98.12 328 THR A N 1
ATOM 2351 C CA . THR A 1 328 ? 9.305 -1.454 7.219 1 98.12 328 THR A CA 1
ATOM 2352 C C . THR A 1 328 ? 10.453 -0.618 6.664 1 98.12 328 THR A C 1
ATOM 2354 O O . THR A 1 328 ? 11.586 -1.101 6.555 1 98.12 328 THR A O 1
ATOM 2357 N N . ARG A 1 329 ? 10.234 0.64 6.434 1 97.56 329 ARG A N 1
ATOM 2358 C CA . ARG A 1 329 ? 11.227 1.531 5.84 1 97.56 329 ARG A CA 1
ATOM 2359 C C . ARG A 1 329 ? 11.828 2.461 6.887 1 97.56 329 ARG A C 1
ATOM 2361 O O . ARG A 1 329 ? 12.633 3.334 6.559 1 97.56 329 ARG A O 1
ATOM 2368 N N . GLY A 1 330 ? 11.391 2.369 8.133 1 97.69 330 GLY A N 1
ATOM 2369 C CA . GLY A 1 330 ? 11.914 3.188 9.219 1 97.69 330 GLY A CA 1
ATOM 2370 C C . GLY A 1 330 ? 11.383 4.609 9.203 1 97.69 330 GLY A C 1
ATOM 2371 O O . GLY A 1 330 ? 12.039 5.527 9.695 1 97.69 330 GLY A O 1
ATOM 2372 N N . LEU A 1 331 ? 10.172 4.871 8.617 1 98.12 331 LEU A N 1
ATOM 2373 C CA . LEU A 1 331 ? 9.617 6.207 8.438 1 98.12 331 LEU A CA 1
ATOM 2374 C C . LEU A 1 331 ? 8.516 6.473 9.461 1 98.12 331 LEU A C 1
ATOM 2376 O O . LEU A 1 331 ? 7.898 7.543 9.453 1 98.12 331 LEU A O 1
ATOM 2380 N N . TYR A 1 332 ? 8.203 5.508 10.281 1 97.12 332 TYR A N 1
ATOM 2381 C CA . TYR A 1 332 ? 7.137 5.527 11.273 1 97.12 332 TYR A CA 1
ATOM 2382 C C . TYR A 1 332 ? 7.508 4.684 12.484 1 97.12 332 TYR A C 1
ATOM 2384 O O . TYR A 1 332 ? 8.133 3.633 12.352 1 97.12 332 TYR A O 1
ATOM 2392 N N . PRO A 1 333 ? 7.246 5.199 13.703 1 91 333 PRO A N 1
ATOM 2393 C CA . PRO A 1 333 ? 7.656 4.426 14.875 1 91 333 PRO A CA 1
ATOM 2394 C C . PRO A 1 333 ? 6.906 3.102 15 1 91 333 PRO A C 1
ATOM 2396 O O . PRO A 1 333 ? 5.785 2.975 14.5 1 91 333 PRO A O 1
ATOM 2399 N N . MET B 1 1 ? 2.395 -45.844 -19.375 1 80.69 1 MET B N 1
ATOM 2400 C CA . MET B 1 1 ? 3.652 -45.625 -18.672 1 80.69 1 MET B CA 1
ATOM 2401 C C . MET B 1 1 ? 4.258 -44.281 -19.047 1 80.69 1 MET B C 1
ATOM 2403 O O . MET B 1 1 ? 4.207 -43.875 -20.203 1 80.69 1 MET B O 1
ATOM 2407 N N . ILE B 1 2 ? 4.629 -43.469 -17.969 1 92 2 ILE B N 1
ATOM 2408 C CA . ILE B 1 2 ? 5.258 -42.156 -18.203 1 92 2 ILE B CA 1
ATOM 2409 C C . ILE B 1 2 ? 6.777 -42.344 -18.234 1 92 2 ILE B C 1
ATOM 2411 O O . ILE B 1 2 ? 7.391 -42.625 -17.203 1 92 2 ILE B O 1
ATOM 2415 N N . ASP B 1 3 ? 7.371 -42.156 -19.375 1 91.19 3 ASP B N 1
ATOM 2416 C CA . ASP B 1 3 ? 8.797 -42.406 -19.547 1 91.19 3 ASP B CA 1
ATOM 2417 C C . ASP B 1 3 ? 9.555 -41.125 -19.844 1 91.19 3 ASP B C 1
ATOM 2419 O O . ASP B 1 3 ? 10.734 -41 -19.5 1 91.19 3 ASP B O 1
ATOM 2423 N N . ARG B 1 4 ? 9 -40.219 -20.578 1 96.81 4 ARG B N 1
ATOM 2424 C CA . ARG B 1 4 ? 9.594 -38.938 -20.953 1 96.81 4 ARG B CA 1
ATOM 2425 C C . ARG B 1 4 ? 8.828 -37.781 -20.344 1 96.81 4 ARG B C 1
ATOM 2427 O O . ARG B 1 4 ? 7.641 -37.594 -20.625 1 96.81 4 ARG B O 1
ATOM 2434 N N . VAL B 1 5 ? 9.516 -37.062 -19.531 1 98.5 5 VAL B N 1
ATOM 2435 C CA . VAL B 1 5 ? 8.938 -35.906 -18.875 1 98.5 5 VAL B CA 1
ATOM 2436 C C . VAL B 1 5 ? 9.68 -34.625 -19.297 1 98.5 5 VAL B C 1
ATOM 2438 O O . VAL B 1 5 ? 10.914 -34.625 -19.375 1 98.5 5 VAL B O 1
ATOM 2441 N N . CYS B 1 6 ? 8.953 -33.625 -19.641 1 98.75 6 CYS B N 1
ATOM 2442 C CA . CYS B 1 6 ? 9.562 -32.312 -19.938 1 98.75 6 CYS B CA 1
ATOM 2443 C C . CYS B 1 6 ? 9.055 -31.25 -18.984 1 98.75 6 CYS B C 1
ATOM 2445 O O . CYS B 1 6 ? 7.848 -31.094 -18.797 1 98.75 6 CYS B O 1
ATOM 2447 N N . VAL B 1 7 ? 9.969 -30.547 -18.359 1 98.69 7 VAL B N 1
ATOM 2448 C CA . VAL B 1 7 ? 9.633 -29.406 -17.5 1 98.69 7 VAL B CA 1
ATOM 2449 C C . VAL B 1 7 ? 9.75 -28.109 -18.297 1 98.69 7 VAL B C 1
ATOM 2451 O O . VAL B 1 7 ? 10.828 -27.781 -18.797 1 98.69 7 VAL B O 1
ATOM 2454 N N . VAL B 1 8 ? 8.648 -27.453 -18.484 1 98.12 8 VAL B N 1
ATOM 2455 C CA . VAL B 1 8 ? 8.617 -26.125 -19.078 1 98.12 8 VAL B CA 1
ATOM 2456 C C . VAL B 1 8 ? 8.562 -25.062 -17.969 1 98.12 8 VAL B C 1
ATOM 2458 O O . VAL B 1 8 ? 7.504 -24.828 -17.391 1 98.12 8 VAL B O 1
ATOM 2461 N N . GLY B 1 9 ? 9.633 -24.375 -17.75 1 96.06 9 GLY B N 1
ATOM 2462 C CA . GLY B 1 9 ? 9.82 -23.516 -16.594 1 96.06 9 GLY B CA 1
ATOM 2463 C C . GLY B 1 9 ? 10.688 -24.156 -15.516 1 96.06 9 GLY B C 1
ATOM 2464 O O . GLY B 1 9 ? 10.18 -24.609 -14.492 1 96.06 9 GLY B O 1
ATOM 2465 N N . ALA B 1 10 ? 11.977 -24.094 -15.758 1 96.62 10 ALA B N 1
ATOM 2466 C CA . ALA B 1 10 ? 12.945 -24.703 -14.844 1 96.62 10 ALA B CA 1
ATOM 2467 C C . ALA B 1 10 ? 13.367 -23.719 -13.766 1 96.62 10 ALA B C 1
ATOM 2469 O O . ALA B 1 10 ? 14.555 -23.516 -13.516 1 96.62 10 ALA B O 1
ATOM 2470 N N . GLY B 1 11 ? 12.383 -23.094 -13.141 1 95 11 GLY B N 1
ATOM 2471 C CA . GLY B 1 11 ? 12.602 -22.219 -12 1 95 11 GLY B CA 1
ATOM 2472 C C . GLY B 1 11 ? 12.523 -22.953 -10.664 1 95 11 GLY B C 1
ATOM 2473 O O . GLY B 1 11 ? 12.977 -24.094 -10.547 1 95 11 GLY B O 1
ATOM 2474 N N . ALA B 1 12 ? 11.992 -22.266 -9.68 1 95.06 12 ALA B N 1
ATOM 2475 C CA . ALA B 1 12 ? 11.93 -22.797 -8.328 1 95.06 12 ALA B CA 1
ATOM 2476 C C . ALA B 1 12 ? 11.094 -24.078 -8.281 1 95.06 12 ALA B C 1
ATOM 2478 O O . ALA B 1 12 ? 11.562 -25.125 -7.824 1 95.06 12 ALA B O 1
ATOM 2479 N N . VAL B 1 13 ? 9.883 -23.984 -8.805 1 96.81 13 VAL B N 1
ATOM 2480 C CA . VAL B 1 13 ? 8.961 -25.109 -8.758 1 96.81 13 VAL B CA 1
ATOM 2481 C C . VAL B 1 13 ? 9.43 -26.203 -9.719 1 96.81 13 VAL B C 1
ATOM 2483 O O . VAL B 1 13 ? 9.602 -27.359 -9.32 1 96.81 13 VAL B O 1
ATOM 2486 N N . GLY B 1 14 ? 9.734 -25.812 -10.93 1 97.94 14 GLY B N 1
ATOM 2487 C CA . GLY B 1 14 ? 10.148 -26.781 -11.938 1 97.94 14 GLY B CA 1
ATOM 2488 C C . GLY B 1 14 ? 11.5 -27.406 -11.648 1 97.94 14 GLY B C 1
ATOM 2489 O O . GLY B 1 14 ? 11.75 -28.562 -11.992 1 97.94 14 GLY B O 1
ATOM 2490 N N . GLY B 1 15 ? 12.352 -26.625 -11.031 1 98 15 GLY B N 1
ATOM 2491 C CA . GLY B 1 15 ? 13.664 -27.141 -10.672 1 98 15 GLY B CA 1
ATOM 2492 C C . GLY B 1 15 ? 13.602 -28.266 -9.648 1 98 15 GLY B C 1
ATOM 2493 O O . GLY B 1 15 ? 14.328 -29.25 -9.758 1 98 15 GLY B O 1
ATOM 2494 N N . VAL B 1 16 ? 12.734 -28.078 -8.695 1 97.88 16 VAL B N 1
ATOM 2495 C CA . VAL B 1 16 ? 12.547 -29.141 -7.699 1 97.88 16 VAL B CA 1
ATOM 2496 C C . VAL B 1 16 ? 12.008 -30.391 -8.375 1 97.88 16 VAL B C 1
ATOM 2498 O O . VAL B 1 16 ? 12.562 -31.484 -8.203 1 97.88 16 VAL B O 1
ATOM 2501 N N . LEU B 1 17 ? 11.008 -30.25 -9.188 1 98.25 17 LEU B N 1
ATOM 2502 C CA . LEU B 1 17 ? 10.375 -31.391 -9.852 1 98.25 17 LEU B CA 1
ATOM 2503 C C . LEU B 1 17 ? 11.336 -32.062 -10.828 1 98.25 17 LEU B C 1
ATOM 2505 O O . LEU B 1 17 ? 11.492 -33.281 -10.82 1 98.25 17 LEU B O 1
ATOM 2509 N N . GLY B 1 18 ? 12 -31.25 -11.617 1 98.31 18 GLY B N 1
ATOM 2510 C CA . GLY B 1 18 ? 12.945 -31.781 -12.586 1 98.31 18 GLY B CA 1
ATOM 2511 C C . GLY B 1 18 ? 14.086 -32.562 -11.953 1 98.31 18 GLY B C 1
ATOM 2512 O O . GLY B 1 18 ? 14.406 -33.656 -12.391 1 98.31 18 GLY B O 1
ATOM 2513 N N . THR B 1 19 ? 14.625 -32.031 -10.922 1 98.19 19 THR B N 1
ATOM 2514 C CA . THR B 1 19 ? 15.766 -32.656 -10.266 1 98.19 19 THR B CA 1
ATOM 2515 C C . THR B 1 19 ? 15.352 -33.969 -9.625 1 98.19 19 THR B C 1
ATOM 2517 O O . THR B 1 19 ? 16.031 -35 -9.789 1 98.19 19 THR B O 1
ATOM 2520 N N . ARG B 1 20 ? 14.297 -33.969 -8.883 1 97.38 20 ARG B N 1
ATOM 2521 C CA . ARG B 1 20 ? 13.859 -35.156 -8.164 1 97.38 20 ARG B CA 1
ATOM 2522 C C . ARG B 1 20 ? 13.5 -36.281 -9.133 1 97.38 20 ARG B C 1
ATOM 2524 O O . ARG B 1 20 ? 13.859 -37.438 -8.906 1 97.38 20 ARG B O 1
ATOM 2531 N N . LEU B 1 21 ? 12.82 -35.969 -10.18 1 98.06 21 LEU B N 1
ATOM 2532 C CA . LEU B 1 21 ? 12.438 -36.969 -11.18 1 98.06 21 LEU B CA 1
ATOM 2533 C C . LEU B 1 21 ? 13.672 -37.562 -11.867 1 98.06 21 LEU B C 1
ATOM 2535 O O . LEU B 1 21 ? 13.797 -38.75 -12.016 1 98.06 21 LEU B O 1
ATOM 2539 N N . ALA B 1 22 ? 14.562 -36.656 -12.266 1 98.12 22 ALA B N 1
ATOM 2540 C CA . ALA B 1 22 ? 15.773 -37.094 -12.945 1 98.12 22 ALA B CA 1
ATOM 2541 C C . ALA B 1 22 ? 16.625 -37.969 -12.016 1 98.12 22 ALA B C 1
ATOM 2543 O O . ALA B 1 22 ? 17.188 -38.969 -12.445 1 98.12 22 ALA B O 1
ATOM 2544 N N . ALA B 1 23 ? 16.719 -37.562 -10.82 1 97.19 23 ALA B N 1
ATOM 2545 C CA . ALA B 1 23 ? 17.5 -38.312 -9.844 1 97.19 23 ALA B CA 1
ATOM 2546 C C . ALA B 1 23 ? 16.906 -39.688 -9.602 1 97.19 23 ALA B C 1
ATOM 2548 O O . ALA B 1 23 ? 17.625 -40.625 -9.227 1 97.19 23 ALA B O 1
ATOM 2549 N N . ALA B 1 24 ? 15.672 -39.812 -9.789 1 96.38 24 ALA B N 1
ATOM 2550 C CA . ALA B 1 24 ? 14.992 -41.094 -9.617 1 96.38 24 ALA B CA 1
ATOM 2551 C C . ALA B 1 24 ? 15.109 -41.969 -10.875 1 96.38 24 ALA B C 1
ATOM 2553 O O . ALA B 1 24 ? 14.555 -43.062 -10.93 1 96.38 24 ALA B O 1
ATOM 2554 N N . GLY B 1 25 ? 15.766 -41.438 -11.867 1 96.12 25 GLY B N 1
ATOM 2555 C CA . GLY B 1 25 ? 16.062 -42.219 -13.047 1 96.12 25 GLY B CA 1
ATOM 2556 C C . GLY B 1 25 ? 15.102 -41.969 -14.195 1 96.12 25 GLY B C 1
ATOM 2557 O O . GLY B 1 25 ? 15.172 -42.625 -15.234 1 96.12 25 GLY B O 1
ATOM 2558 N N . VAL B 1 26 ? 14.188 -41.031 -14.055 1 97 26 VAL B N 1
ATOM 2559 C CA . VAL B 1 26 ? 13.258 -40.656 -15.117 1 97 26 VAL B CA 1
ATOM 2560 C C . VAL B 1 26 ? 13.977 -39.844 -16.172 1 97 26 VAL B C 1
ATOM 2562 O O . VAL B 1 26 ? 14.875 -39.062 -15.844 1 97 26 VAL B O 1
ATOM 2565 N N . ARG B 1 27 ? 13.664 -40.031 -17.422 1 97.31 27 ARG B N 1
ATOM 2566 C CA . ARG B 1 27 ? 14.172 -39.156 -18.484 1 97.31 27 ARG B CA 1
ATOM 2567 C C . ARG B 1 27 ? 13.477 -37.781 -18.453 1 97.31 27 ARG B C 1
ATOM 2569 O O . ARG B 1 27 ? 12.375 -37.656 -19 1 97.31 27 ARG B O 1
ATOM 2576 N N . VAL B 1 28 ? 14.195 -36.812 -17.906 1 98.31 28 VAL B N 1
ATOM 2577 C CA . VAL B 1 28 ? 13.578 -35.5 -17.734 1 98.31 28 VAL B CA 1
ATOM 2578 C C . VAL B 1 28 ? 14.32 -34.469 -18.578 1 98.31 28 VAL B C 1
ATOM 2580 O O . VAL B 1 28 ? 15.547 -34.344 -18.5 1 98.31 28 VAL B O 1
ATOM 2583 N N . SER B 1 29 ? 13.609 -33.781 -19.375 1 98.44 29 SER B N 1
ATOM 2584 C CA . SER B 1 29 ? 14.148 -32.656 -20.156 1 98.44 29 SER B CA 1
ATOM 2585 C C . SER B 1 29 ? 13.586 -31.328 -19.672 1 98.44 29 SER B C 1
ATOM 2587 O O . SER B 1 29 ? 12.664 -31.297 -18.844 1 98.44 29 SER B O 1
ATOM 2589 N N . ALA B 1 30 ? 14.219 -30.219 -20.125 1 98.5 30 ALA B N 1
ATOM 2590 C CA . ALA B 1 30 ? 13.773 -28.875 -19.766 1 98.5 30 ALA B CA 1
ATOM 2591 C C . ALA B 1 30 ? 13.719 -27.969 -21 1 98.5 30 ALA B C 1
ATOM 2593 O O . ALA B 1 30 ? 14.602 -28.031 -21.859 1 98.5 30 ALA B O 1
ATOM 2594 N N . VAL B 1 31 ? 12.672 -27.25 -21.109 1 97.88 31 VAL B N 1
ATOM 2595 C CA . VAL B 1 31 ? 12.68 -26.078 -21.969 1 97.88 31 VAL B CA 1
ATOM 2596 C C . VAL B 1 31 ? 13.086 -24.844 -21.172 1 97.88 31 VAL B C 1
ATOM 2598 O O . VAL B 1 31 ? 12.422 -24.484 -20.188 1 97.88 31 VAL B O 1
ATOM 2601 N N . ALA B 1 32 ? 14.133 -24.234 -21.5 1 96.06 32 ALA B N 1
ATOM 2602 C CA . ALA B 1 32 ? 14.664 -23.094 -20.766 1 96.06 32 ALA B CA 1
ATOM 2603 C C . ALA B 1 32 ? 15.336 -22.109 -21.719 1 96.06 32 ALA B C 1
ATOM 2605 O O . ALA B 1 32 ? 15.398 -22.344 -22.938 1 96.06 32 ALA B O 1
ATOM 2606 N N . ARG B 1 33 ? 15.633 -21.031 -21.234 1 93.38 33 ARG B N 1
ATOM 2607 C CA . ARG B 1 33 ? 16.297 -19.984 -22.016 1 93.38 33 ARG B CA 1
ATOM 2608 C C . ARG B 1 33 ? 17.391 -19.312 -21.188 1 93.38 33 ARG B C 1
ATOM 2610 O O . ARG B 1 33 ? 17.469 -19.484 -19.984 1 93.38 33 ARG B O 1
ATOM 2617 N N . GLY B 1 34 ? 18.281 -18.672 -21.891 1 94.94 34 GLY B N 1
ATOM 2618 C CA . GLY B 1 34 ? 19.266 -17.812 -21.266 1 94.94 34 GLY B CA 1
ATOM 2619 C C . GLY B 1 34 ? 20.188 -18.547 -20.297 1 94.94 34 GLY B C 1
ATOM 2620 O O . GLY B 1 34 ? 20.719 -19.609 -20.641 1 94.94 34 GLY B O 1
ATOM 2621 N N . ALA B 1 35 ? 20.359 -17.844 -19.109 1 96.69 35 ALA B N 1
ATOM 2622 C CA . ALA B 1 35 ? 21.312 -18.344 -18.109 1 96.69 35 ALA B CA 1
ATOM 2623 C C . ALA B 1 35 ? 20.875 -19.688 -17.547 1 96.69 35 ALA B C 1
ATOM 2625 O O . ALA B 1 35 ? 21.703 -20.547 -17.234 1 96.69 35 ALA B O 1
ATOM 2626 N N . THR B 1 36 ? 19.594 -19.875 -17.453 1 96.94 36 THR B N 1
ATOM 2627 C CA . THR B 1 36 ? 19.078 -21.141 -16.938 1 96.94 36 THR B CA 1
ATOM 2628 C C . THR B 1 36 ? 19.375 -22.281 -17.906 1 96.94 36 THR B C 1
ATOM 2630 O O . THR B 1 36 ? 19.797 -23.359 -17.5 1 96.94 36 THR B O 1
ATOM 2633 N N . LEU B 1 37 ? 19.172 -22.031 -19.188 1 97.62 37 LEU B N 1
ATOM 2634 C CA . LEU B 1 37 ? 19.484 -23.031 -20.219 1 97.62 37 LEU B CA 1
ATOM 2635 C C . LEU B 1 37 ? 20.953 -23.406 -20.188 1 97.62 37 LEU B C 1
ATOM 2637 O O . LEU B 1 37 ? 21.297 -24.594 -20.188 1 97.62 37 LEU B O 1
ATOM 2641 N N . ALA B 1 38 ? 21.766 -22.406 -20.094 1 98.06 38 ALA B N 1
ATOM 2642 C CA . ALA B 1 38 ? 23.203 -22.641 -20.062 1 98.06 38 ALA B CA 1
ATOM 2643 C C . ALA B 1 38 ? 23.594 -23.469 -18.844 1 98.06 38 ALA B C 1
ATOM 2645 O O . ALA B 1 38 ? 24.406 -24.391 -18.953 1 98.06 38 ALA B O 1
ATOM 2646 N N . ALA B 1 39 ? 23.031 -23.156 -17.781 1 98.12 39 ALA B N 1
ATOM 2647 C CA . ALA B 1 39 ? 23.359 -23.844 -16.531 1 98.12 39 ALA B CA 1
ATOM 2648 C C . ALA B 1 39 ? 22.906 -25.312 -16.594 1 98.12 39 ALA B C 1
ATOM 2650 O O . ALA B 1 39 ? 23.656 -26.203 -16.172 1 98.12 39 ALA B O 1
ATOM 2651 N N . LEU B 1 40 ? 21.75 -25.547 -17.094 1 98.25 40 LEU B N 1
ATOM 2652 C CA . LEU B 1 40 ? 21.219 -26.906 -17.188 1 98.25 40 LEU B CA 1
ATOM 2653 C C . LEU B 1 40 ? 22.062 -27.75 -18.141 1 98.25 40 LEU B C 1
ATOM 2655 O O . LEU B 1 40 ? 22.312 -28.922 -17.875 1 98.25 40 LEU B O 1
ATOM 2659 N N . ARG B 1 41 ? 22.531 -27.188 -19.219 1 97.94 41 ARG B N 1
ATOM 2660 C CA . ARG B 1 41 ? 23.359 -27.891 -20.188 1 97.94 41 ARG B CA 1
ATOM 2661 C C . ARG B 1 41 ? 24.719 -28.25 -19.609 1 97.94 41 ARG B C 1
ATOM 2663 O O . ARG B 1 41 ? 25.234 -29.328 -19.859 1 97.94 41 ARG B O 1
ATOM 2670 N N . GLU B 1 42 ? 25.172 -27.375 -18.828 1 97.69 42 GLU B N 1
ATOM 2671 C CA . GLU B 1 42 ? 26.531 -27.531 -18.297 1 97.69 42 GLU B CA 1
ATOM 2672 C C . GLU B 1 42 ? 26.531 -28.438 -17.062 1 97.69 42 GLU B C 1
ATOM 2674 O O . GLU B 1 42 ? 27.406 -29.281 -16.906 1 97.69 42 GLU B O 1
ATOM 2679 N N . HIS B 1 43 ? 25.547 -28.219 -16.172 1 97.56 43 HIS B N 1
ATOM 2680 C CA . HIS B 1 43 ? 25.656 -28.828 -14.844 1 97.56 43 HIS B CA 1
ATOM 2681 C C . HIS B 1 43 ? 24.516 -29.797 -14.602 1 97.56 43 HIS B C 1
ATOM 2683 O O . HIS B 1 43 ? 24.547 -30.578 -13.648 1 97.56 43 HIS B O 1
ATOM 2689 N N . GLY B 1 44 ? 23.516 -29.797 -15.516 1 98.06 44 GLY B N 1
ATOM 2690 C CA . GLY B 1 44 ? 22.312 -30.578 -15.258 1 98.06 44 GLY B CA 1
ATOM 2691 C C . GLY B 1 44 ? 21.406 -29.953 -14.211 1 98.06 44 GLY B C 1
ATOM 2692 O O . GLY B 1 44 ? 21.5 -28.75 -13.93 1 98.06 44 GLY B O 1
ATOM 2693 N N . TRP B 1 45 ? 20.484 -30.75 -13.734 1 97.88 45 TRP B N 1
ATOM 2694 C CA . TRP B 1 45 ? 19.594 -30.328 -12.664 1 97.88 45 TRP B CA 1
ATOM 2695 C C . TRP B 1 45 ? 20.344 -30.203 -11.344 1 97.88 45 TRP B C 1
ATOM 2697 O O . TRP B 1 45 ? 21.172 -31.047 -11.023 1 97.88 45 TRP B O 1
ATOM 2707 N N . ARG B 1 46 ? 20.141 -29.203 -10.594 1 98 46 ARG B N 1
ATOM 2708 C CA . ARG B 1 46 ? 20.75 -29.031 -9.273 1 98 46 ARG B CA 1
ATOM 2709 C C . ARG B 1 46 ? 19.703 -28.547 -8.266 1 98 46 ARG B C 1
ATOM 2711 O O . ARG B 1 46 ? 19.047 -27.531 -8.492 1 98 46 ARG B O 1
ATOM 2718 N N . LEU B 1 47 ? 19.547 -29.266 -7.168 1 98.25 47 LEU B N 1
ATOM 2719 C CA . LEU B 1 47 ? 18.609 -28.938 -6.098 1 98.25 47 LEU B CA 1
ATOM 2720 C C . LEU B 1 47 ? 19.297 -28.953 -4.742 1 98.25 47 LEU B C 1
ATOM 2722 O O . LEU B 1 47 ? 19.844 -29.984 -4.324 1 98.25 47 LEU B O 1
ATOM 2726 N N . ARG B 1 48 ? 19.281 -27.781 -4.109 1 97.38 48 ARG B N 1
ATOM 2727 C CA . ARG B 1 48 ? 19.812 -27.688 -2.75 1 97.38 48 ARG B CA 1
ATOM 2728 C C . ARG B 1 48 ? 18.688 -27.844 -1.72 1 97.38 48 ARG B C 1
ATOM 2730 O O . ARG B 1 48 ? 17.656 -27.172 -1.8 1 97.38 48 ARG B O 1
ATOM 2737 N N . GLU B 1 49 ? 18.922 -28.766 -0.841 1 94.88 49 GLU B N 1
ATOM 2738 C CA . GLU B 1 49 ? 18 -28.891 0.279 1 94.88 49 GLU B CA 1
ATOM 2739 C C . GLU B 1 49 ? 18.406 -28 1.443 1 94.88 49 GLU B C 1
ATOM 2741 O O . GLU B 1 49 ? 19.453 -28.219 2.064 1 94.88 49 GLU B O 1
ATOM 2746 N N . ARG B 1 50 ? 17.578 -27.094 1.788 1 90.69 50 ARG B N 1
ATOM 2747 C CA . ARG B 1 50 ? 17.938 -26.109 2.809 1 90.69 50 ARG B CA 1
ATOM 2748 C C . ARG B 1 50 ? 18.141 -26.781 4.164 1 90.69 50 ARG B C 1
ATOM 2750 O O . ARG B 1 50 ? 19.016 -26.375 4.941 1 90.69 50 ARG B O 1
ATOM 2757 N N . SER B 1 51 ? 17.344 -27.797 4.5 1 89.56 51 SER B N 1
ATOM 2758 C CA . SER B 1 51 ? 17.359 -28.438 5.809 1 89.56 51 SER B CA 1
ATOM 2759 C C . SER B 1 51 ? 18.688 -29.156 6.055 1 89.56 51 SER B C 1
ATOM 2761 O O . SER B 1 51 ? 19.219 -29.125 7.172 1 89.56 51 SER B O 1
ATOM 2763 N N . THR B 1 52 ? 19.281 -29.734 5.051 1 91.62 52 THR B N 1
ATOM 2764 C CA . THR B 1 52 ? 20.484 -30.547 5.227 1 91.62 52 THR B CA 1
ATOM 2765 C C . THR B 1 52 ? 21.703 -29.875 4.586 1 91.62 52 THR B C 1
ATOM 2767 O O . THR B 1 52 ? 22.844 -30.25 4.871 1 91.62 52 THR B O 1
ATOM 2770 N N . GLY B 1 53 ? 21.391 -28.984 3.654 1 91.94 53 GLY B N 1
ATOM 2771 C CA . GLY B 1 53 ? 22.469 -28.375 2.895 1 91.94 53 GLY B CA 1
ATOM 2772 C C . GLY B 1 53 ? 22.953 -29.234 1.748 1 91.94 53 GLY B C 1
ATOM 2773 O O . GLY B 1 53 ? 23.812 -28.828 0.971 1 91.94 53 GLY B O 1
ATOM 2774 N N . ALA B 1 54 ? 22.359 -30.328 1.562 1 95 54 ALA B N 1
ATOM 2775 C CA . ALA B 1 54 ? 22.781 -31.281 0.529 1 95 54 ALA B CA 1
ATOM 2776 C C . ALA B 1 54 ? 22.422 -30.766 -0.862 1 95 54 ALA B C 1
ATOM 2778 O O . ALA B 1 54 ? 21.422 -30.078 -1.036 1 95 54 ALA B O 1
ATOM 2779 N N . LEU B 1 55 ? 23.281 -31.141 -1.804 1 97.06 55 LEU B N 1
ATOM 2780 C CA . LEU B 1 55 ? 23.047 -30.797 -3.203 1 97.06 55 LEU B CA 1
ATOM 2781 C C . LEU B 1 55 ? 22.75 -32.062 -4.02 1 97.06 55 LEU B C 1
ATOM 2783 O O . LEU B 1 55 ? 23.609 -32.938 -4.121 1 97.06 55 LEU B O 1
ATOM 2787 N N . LEU B 1 56 ? 21.594 -32.156 -4.504 1 97.5 56 LEU B N 1
ATOM 2788 C CA . LEU B 1 56 ? 21.203 -33.219 -5.406 1 97.5 56 LEU B CA 1
ATOM 2789 C C . LEU B 1 56 ? 21.422 -32.812 -6.859 1 97.5 56 LEU B C 1
ATOM 2791 O O . LEU B 1 56 ? 21.016 -31.734 -7.27 1 97.5 56 LEU B O 1
ATOM 2795 N N . THR B 1 57 ? 22.078 -33.656 -7.621 1 97.88 57 THR B N 1
ATOM 2796 C CA . THR B 1 57 ? 22.328 -33.375 -9.031 1 97.88 57 THR B CA 1
ATOM 2797 C C . THR B 1 57 ? 21.828 -34.531 -9.906 1 97.88 57 THR B C 1
ATOM 2799 O O . THR B 1 57 ? 21.703 -35.656 -9.445 1 97.88 57 THR B O 1
ATOM 2802 N N . ALA B 1 58 ? 21.453 -34.25 -11.07 1 97.88 58 ALA B N 1
ATOM 2803 C CA . ALA B 1 58 ? 21.016 -35.219 -12.062 1 97.88 58 ALA B CA 1
ATOM 2804 C C . ALA B 1 58 ? 21.188 -34.688 -13.484 1 97.88 58 ALA B C 1
ATOM 2806 O O . ALA B 1 58 ? 21.266 -33.469 -13.695 1 97.88 58 ALA B O 1
ATOM 2807 N N . PRO B 1 59 ? 21.328 -35.562 -14.414 1 95.81 59 PRO B N 1
ATOM 2808 C CA . PRO B 1 59 ? 21.469 -35.094 -15.797 1 95.81 59 PRO B CA 1
ATOM 2809 C C . PRO B 1 59 ? 20.203 -34.406 -16.328 1 95.81 59 PRO B C 1
ATOM 2811 O O . PRO B 1 59 ? 19.094 -34.75 -15.914 1 95.81 59 PRO B O 1
ATOM 2814 N N . ALA B 1 60 ? 20.391 -33.5 -17.234 1 95.62 60 ALA B N 1
ATOM 2815 C CA . ALA B 1 60 ? 19.281 -32.812 -17.875 1 95.62 60 ALA B CA 1
ATOM 2816 C C . ALA B 1 60 ? 19.5 -32.719 -19.375 1 95.62 60 ALA B C 1
ATOM 2818 O O . ALA B 1 60 ? 20.594 -32.406 -19.828 1 95.62 60 ALA B O 1
ATOM 2819 N N . ALA B 1 61 ? 18.562 -33.031 -20.125 1 96.5 61 ALA B N 1
ATOM 2820 C CA . ALA B 1 61 ? 18.469 -32.594 -21.531 1 96.5 61 ALA B CA 1
ATOM 2821 C C . ALA B 1 61 ? 17.703 -31.281 -21.656 1 96.5 61 ALA B C 1
ATOM 2823 O O . ALA B 1 61 ? 16.5 -31.234 -21.422 1 96.5 61 ALA B O 1
ATOM 2824 N N . ALA B 1 62 ? 18.406 -30.219 -21.906 1 98.06 62 ALA B N 1
ATOM 2825 C CA . ALA B 1 62 ? 17.766 -28.906 -21.938 1 98.06 62 ALA B CA 1
ATOM 2826 C C . ALA B 1 62 ? 17.891 -28.266 -23.328 1 98.06 62 ALA B C 1
ATOM 2828 O O . ALA B 1 62 ? 18.922 -28.391 -23.984 1 98.06 62 ALA B O 1
ATOM 2829 N N . SER B 1 63 ? 16.891 -27.609 -23.734 1 98 63 SER B N 1
ATOM 2830 C CA . SER B 1 63 ? 16.891 -26.922 -25.016 1 98 63 SER B CA 1
ATOM 2831 C C . SER B 1 63 ? 16.016 -25.672 -24.969 1 98 63 SER B C 1
ATOM 2833 O O . SER B 1 63 ? 15.07 -25.578 -24.172 1 98 63 SER B O 1
ATOM 2835 N N . GLY B 1 64 ? 16.375 -24.688 -25.75 1 96.62 64 GLY B N 1
ATOM 2836 C CA . GLY B 1 64 ? 15.523 -23.531 -25.953 1 96.62 64 GLY B CA 1
ATOM 2837 C C . GLY B 1 64 ? 14.461 -23.766 -27.016 1 96.62 64 GLY B C 1
ATOM 2838 O O . GLY B 1 64 ? 13.523 -22.969 -27.141 1 96.62 64 GLY B O 1
ATOM 2839 N N . ASP B 1 65 ? 14.586 -24.828 -27.672 1 96.38 65 ASP B N 1
ATOM 2840 C CA . ASP B 1 65 ? 13.672 -25.203 -28.75 1 96.38 65 ASP B CA 1
ATOM 2841 C C . ASP B 1 65 ? 12.969 -26.516 -28.438 1 96.38 65 ASP B C 1
ATOM 2843 O O . ASP B 1 65 ? 13.547 -27.594 -28.594 1 96.38 65 ASP B O 1
ATOM 2847 N N . PRO B 1 66 ? 11.672 -26.406 -28.125 1 97.31 66 PRO B N 1
ATOM 2848 C CA . PRO B 1 66 ? 10.93 -27.625 -27.781 1 97.31 66 PRO B CA 1
ATOM 2849 C C . PRO B 1 66 ? 10.953 -28.672 -28.875 1 97.31 66 PRO B C 1
ATOM 2851 O O . PRO B 1 66 ? 10.844 -29.875 -28.594 1 97.31 66 PRO B O 1
ATOM 2854 N N . ALA B 1 67 ? 11.133 -28.266 -30.094 1 97.12 67 ALA B N 1
ATOM 2855 C CA . ALA B 1 67 ? 11.148 -29.203 -31.203 1 97.12 67 ALA B CA 1
ATOM 2856 C C . ALA B 1 67 ? 12.312 -30.172 -31.094 1 97.12 67 ALA B C 1
ATOM 2858 O O . ALA B 1 67 ? 12.219 -31.312 -31.547 1 97.12 67 ALA B O 1
ATOM 2859 N N . GLU B 1 68 ? 13.352 -29.781 -30.469 1 97.62 68 GLU B N 1
ATOM 2860 C CA . GLU B 1 68 ? 14.531 -30.625 -30.281 1 97.62 68 GLU B CA 1
ATOM 2861 C C . GLU B 1 68 ? 14.273 -31.734 -29.281 1 97.62 68 GLU B C 1
ATOM 2863 O O . GLU B 1 68 ? 14.977 -32.75 -29.266 1 97.62 68 GLU B O 1
ATOM 2868 N N . LEU B 1 69 ? 13.328 -31.578 -28.453 1 97.69 69 LEU B N 1
ATOM 2869 C CA . LEU B 1 69 ? 13.039 -32.531 -27.375 1 97.69 69 LEU B CA 1
ATOM 2870 C C . LEU B 1 69 ? 11.984 -33.531 -27.828 1 97.69 69 LEU B C 1
ATOM 2872 O O . LEU B 1 69 ? 11.977 -34.688 -27.359 1 97.69 69 LEU B O 1
ATOM 2876 N N . GLY B 1 70 ? 11.062 -33.062 -28.734 1 97.12 70 GLY B N 1
ATOM 2877 C CA . GLY B 1 70 ? 10.047 -33.938 -29.281 1 97.12 70 GLY B CA 1
ATOM 2878 C C . GLY B 1 70 ? 8.906 -34.219 -28.328 1 97.12 70 GLY B C 1
ATOM 2879 O O . GLY B 1 70 ? 8.852 -33.656 -27.234 1 97.12 70 GLY B O 1
ATOM 2880 N N . VAL B 1 71 ? 8.023 -35.188 -28.734 1 97.81 71 VAL B N 1
ATOM 2881 C CA . VAL B 1 71 ? 6.793 -35.5 -28.016 1 97.81 71 VAL B CA 1
ATOM 2882 C C . VAL B 1 71 ? 7.129 -36.125 -26.672 1 97.81 71 VAL B C 1
ATOM 2884 O O . VAL B 1 71 ? 8.016 -37 -26.578 1 97.81 71 VAL B O 1
ATOM 2887 N N . GLN B 1 72 ? 6.43 -35.688 -25.656 1 98.31 72 GLN B N 1
ATOM 2888 C CA . GLN B 1 72 ? 6.609 -36.125 -24.266 1 98.31 72 GLN B CA 1
ATOM 2889 C C . GLN B 1 72 ? 5.375 -36.875 -23.766 1 98.31 72 GLN B C 1
ATOM 2891 O O . GLN B 1 72 ? 4.281 -36.719 -24.312 1 98.31 72 GLN B O 1
ATOM 2896 N N . ASP B 1 73 ? 5.574 -37.75 -22.797 1 98.25 73 ASP B N 1
ATOM 2897 C CA . ASP B 1 73 ? 4.438 -38.344 -22.109 1 98.25 73 ASP B CA 1
ATOM 2898 C C . ASP B 1 73 ? 3.793 -37.375 -21.125 1 98.25 73 ASP B C 1
ATOM 2900 O O . ASP B 1 73 ? 2.572 -37.375 -20.969 1 98.25 73 ASP B O 1
ATOM 2904 N N . LEU B 1 74 ? 4.613 -36.656 -20.453 1 98.69 74 LEU B N 1
ATOM 2905 C CA . LEU B 1 74 ? 4.195 -35.688 -19.453 1 98.69 74 LEU B CA 1
ATOM 2906 C C . LEU B 1 74 ? 4.938 -34.344 -19.641 1 98.69 74 LEU B C 1
ATOM 2908 O O . LEU B 1 74 ? 6.164 -34.344 -19.734 1 98.69 74 LEU B O 1
ATOM 2912 N N . VAL B 1 75 ? 4.203 -33.312 -19.781 1 98.62 75 VAL B N 1
ATOM 2913 C CA . VAL B 1 75 ? 4.746 -31.953 -19.75 1 98.62 75 VAL B CA 1
ATOM 2914 C C . VAL B 1 75 ? 4.328 -31.25 -18.469 1 98.62 75 VAL B C 1
ATOM 2916 O O . VAL B 1 75 ? 3.135 -31.141 -18.172 1 98.62 75 VAL B O 1
ATOM 2919 N N . VAL B 1 76 ? 5.32 -30.812 -17.641 1 98.62 76 VAL B N 1
ATOM 2920 C CA . VAL B 1 76 ? 5.055 -30.016 -16.438 1 98.62 76 VAL B CA 1
ATOM 2921 C C . VAL B 1 76 ? 5.172 -28.531 -16.75 1 98.62 76 VAL B C 1
ATOM 2923 O O . VAL B 1 76 ? 6.25 -28.047 -17.109 1 98.62 76 VAL B O 1
ATOM 2926 N N . LEU B 1 77 ? 4.059 -27.922 -16.672 1 98.06 77 LEU B N 1
ATOM 2927 C CA . LEU B 1 77 ? 4.031 -26.469 -16.844 1 98.06 77 LEU B CA 1
ATOM 2928 C C . LEU B 1 77 ? 4.211 -25.766 -15.516 1 98.06 77 LEU B C 1
ATOM 2930 O O . LEU B 1 77 ? 3.285 -25.703 -14.703 1 98.06 77 LEU B O 1
ATOM 2934 N N . SER B 1 78 ? 5.391 -25.203 -15.289 1 97.69 78 SER B N 1
ATOM 2935 C CA . SER B 1 78 ? 5.727 -24.578 -14.023 1 97.69 78 SER B CA 1
ATOM 2936 C C . SER B 1 78 ? 6.312 -23.188 -14.227 1 97.69 78 SER B C 1
ATOM 2938 O O . SER B 1 78 ? 7.266 -22.797 -13.547 1 97.69 78 SER B O 1
ATOM 2940 N N . VAL B 1 79 ? 5.766 -22.438 -15.164 1 95.94 79 VAL B N 1
ATOM 2941 C CA . VAL B 1 79 ? 6.156 -21.062 -15.391 1 95.94 79 VAL B CA 1
ATOM 2942 C C . VAL B 1 79 ? 5.289 -20.125 -14.547 1 95.94 79 VAL B C 1
ATOM 2944 O O . VAL B 1 79 ? 4.227 -20.531 -14.062 1 95.94 79 VAL B O 1
ATOM 2947 N N . LYS B 1 80 ? 5.762 -18.953 -14.367 1 93.31 80 LYS B N 1
ATOM 2948 C CA . LYS B 1 80 ? 4.906 -17.938 -13.766 1 93.31 80 LYS B CA 1
ATOM 2949 C C . LYS B 1 80 ? 3.734 -17.594 -14.68 1 93.31 80 LYS B C 1
ATOM 2951 O O . LYS B 1 80 ? 3.863 -17.625 -15.906 1 93.31 80 LYS B O 1
ATOM 2956 N N . ALA B 1 81 ? 2.695 -17.156 -14.016 1 93.44 81 ALA B N 1
ATOM 2957 C CA . ALA B 1 81 ? 1.49 -16.812 -14.773 1 93.44 81 ALA B CA 1
ATOM 2958 C C . ALA B 1 81 ? 1.785 -15.766 -15.836 1 93.44 81 ALA B C 1
ATOM 2960 O O . ALA B 1 81 ? 1.191 -15.781 -16.922 1 93.44 81 ALA B O 1
ATOM 2961 N N . THR B 1 82 ? 2.705 -14.867 -15.602 1 91.62 82 THR B N 1
ATOM 2962 C CA . THR B 1 82 ? 3.027 -13.758 -16.5 1 91.62 82 THR B CA 1
ATOM 2963 C C . THR B 1 82 ? 3.756 -14.266 -17.734 1 91.62 82 THR B C 1
ATOM 2965 O O . THR B 1 82 ? 3.838 -13.562 -18.75 1 91.62 82 THR B O 1
ATOM 2968 N N . ALA B 1 83 ? 4.246 -15.508 -17.734 1 93.12 83 ALA B N 1
ATOM 2969 C CA . ALA B 1 83 ? 5 -16.078 -18.844 1 93.12 83 ALA B CA 1
ATOM 2970 C C . ALA B 1 83 ? 4.219 -17.219 -19.5 1 93.12 83 ALA B C 1
ATOM 2972 O O . ALA B 1 83 ? 4.707 -17.844 -20.453 1 93.12 83 ALA B O 1
ATOM 2973 N N . LEU B 1 84 ? 3.041 -17.453 -19.062 1 95.62 84 LEU B N 1
ATOM 2974 C CA . LEU B 1 84 ? 2.279 -18.625 -19.453 1 95.62 84 LEU B CA 1
ATOM 2975 C C . LEU B 1 84 ? 1.961 -18.594 -20.953 1 95.62 84 LEU B C 1
ATOM 2977 O O . LEU B 1 84 ? 2.17 -19.594 -21.656 1 95.62 84 LEU B O 1
ATOM 2981 N N . ALA B 1 85 ? 1.512 -17.516 -21.484 1 94.88 85 ALA B N 1
ATOM 2982 C CA . ALA B 1 85 ? 1.108 -17.422 -22.891 1 94.88 85 ALA B CA 1
ATOM 2983 C C . ALA B 1 85 ? 2.271 -17.75 -23.812 1 94.88 85 ALA B C 1
ATOM 2985 O O . ALA B 1 85 ? 2.113 -18.516 -24.766 1 94.88 85 ALA B O 1
ATOM 2986 N N . ASP B 1 86 ? 3.43 -17.203 -23.516 1 93.62 86 ASP B N 1
ATOM 2987 C CA . ASP B 1 86 ? 4.613 -17.469 -24.312 1 93.62 86 ASP B CA 1
ATOM 2988 C C . ASP B 1 86 ? 5.023 -18.938 -24.219 1 93.62 86 ASP B C 1
ATOM 2990 O O . ASP B 1 86 ? 5.383 -19.562 -25.234 1 93.62 86 ASP B O 1
ATOM 2994 N N . ALA B 1 87 ? 4.988 -19.438 -23.047 1 94.88 87 ALA B N 1
ATOM 2995 C CA . ALA B 1 87 ? 5.375 -20.828 -22.812 1 94.88 87 ALA B CA 1
ATOM 2996 C C . ALA B 1 87 ? 4.48 -21.781 -23.594 1 94.88 87 ALA B C 1
ATOM 2998 O O . ALA B 1 87 ? 4.965 -22.734 -24.234 1 94.88 87 ALA B O 1
ATOM 2999 N N . VAL B 1 88 ? 3.213 -21.5 -23.578 1 95.38 88 VAL B N 1
ATOM 3000 C CA . VAL B 1 88 ? 2.256 -22.422 -24.188 1 95.38 88 VAL B CA 1
ATOM 3001 C C . VAL B 1 88 ? 2.383 -22.359 -25.703 1 95.38 88 VAL B C 1
ATOM 3003 O O . VAL B 1 88 ? 2.195 -23.375 -26.391 1 95.38 88 VAL B O 1
ATOM 3006 N N . ARG B 1 89 ? 2.711 -21.25 -26.219 1 94 89 ARG B N 1
ATOM 3007 C CA . ARG B 1 89 ? 2.885 -21.109 -27.672 1 94 89 ARG B CA 1
ATOM 3008 C C . ARG B 1 89 ? 3.986 -22.016 -28.188 1 94 89 ARG B C 1
ATOM 3010 O O . ARG B 1 89 ? 3.939 -22.469 -29.328 1 94 89 ARG B O 1
ATOM 3017 N N . ALA B 1 90 ? 4.832 -22.375 -27.359 1 93.19 90 ALA B N 1
ATOM 3018 C CA . ALA B 1 90 ? 5.984 -23.172 -27.766 1 93.19 90 ALA B CA 1
ATOM 3019 C C . ALA B 1 90 ? 5.742 -24.656 -27.484 1 93.19 90 ALA B C 1
ATOM 3021 O O . ALA B 1 90 ? 6.562 -25.5 -27.859 1 93.19 90 ALA B O 1
ATOM 3022 N N . LEU B 1 91 ? 4.648 -25.031 -26.969 1 95.19 91 LEU B N 1
ATOM 3023 C CA . LEU B 1 91 ? 4.41 -26.359 -26.406 1 95.19 91 LEU B CA 1
ATOM 3024 C C . LEU B 1 91 ? 4.113 -27.375 -27.5 1 95.19 91 LEU B C 1
ATOM 3026 O O . LEU B 1 91 ? 4.391 -28.562 -27.328 1 95.19 91 LEU B O 1
ATOM 3030 N N . PRO B 1 92 ? 3.602 -27 -28.656 1 95.75 92 PRO B N 1
ATOM 3031 C CA . PRO B 1 92 ? 3.035 -27.953 -29.609 1 95.75 92 PRO B CA 1
ATOM 3032 C C . PRO B 1 92 ? 4.023 -29.047 -30 1 95.75 92 PRO B C 1
ATOM 3034 O O . PRO B 1 92 ? 3.654 -30.219 -30.062 1 95.75 92 PRO B O 1
ATOM 3037 N N . PRO B 1 93 ? 5.305 -28.812 -30.156 1 97.44 93 PRO B N 1
ATOM 3038 C CA . PRO B 1 93 ? 6.234 -29.891 -30.5 1 97.44 93 PRO B CA 1
ATOM 3039 C C . PRO B 1 93 ? 6.375 -30.938 -29.406 1 97.44 93 PRO B C 1
ATOM 3041 O O . PRO B 1 93 ? 6.875 -32.031 -29.656 1 97.44 93 PRO B O 1
ATOM 3044 N N . LEU B 1 94 ? 6.004 -30.594 -28.203 1 97.94 94 LEU B N 1
ATOM 3045 C CA . LEU B 1 94 ? 6.145 -31.484 -27.047 1 97.94 94 LEU B CA 1
ATOM 3046 C C . LEU B 1 94 ? 4.895 -32.344 -26.859 1 97.94 94 LEU B C 1
ATOM 3048 O O . LEU B 1 94 ? 4.902 -33.312 -26.094 1 97.94 94 LEU B O 1
ATOM 3052 N N . VAL B 1 95 ? 3.871 -31.984 -27.516 1 97 95 VAL B N 1
ATOM 3053 C CA . VAL B 1 95 ? 2.561 -32.531 -27.172 1 97 95 VAL B CA 1
ATOM 3054 C C . VAL B 1 95 ? 2.094 -33.469 -28.297 1 97 95 VAL B C 1
ATOM 3056 O O . VAL B 1 95 ? 1.981 -33.062 -29.453 1 97 95 VAL B O 1
ATOM 3059 N N . GLY B 1 96 ? 1.862 -34.688 -27.969 1 95.19 96 GLY B N 1
ATOM 3060 C CA . GLY B 1 96 ? 1.212 -35.656 -28.828 1 95.19 96 GLY B CA 1
ATOM 3061 C C . GLY B 1 96 ? -0.18 -36.031 -28.344 1 95.19 96 GLY B C 1
ATOM 3062 O O . GLY B 1 96 ? -0.716 -35.406 -27.422 1 95.19 96 GLY B O 1
ATOM 3063 N N . PRO B 1 97 ? -0.808 -37.031 -28.984 1 93.94 97 PRO B N 1
ATOM 3064 C CA . PRO B 1 97 ? -2.195 -37.375 -28.672 1 93.94 97 PRO B CA 1
ATOM 3065 C C . PRO B 1 97 ? -2.377 -37.812 -27.219 1 93.94 97 PRO B C 1
ATOM 3067 O O . PRO B 1 97 ? -3.451 -37.656 -26.641 1 93.94 97 PRO B O 1
ATOM 3070 N N . ASP B 1 98 ? -1.321 -38.344 -26.625 1 94.56 98 ASP B N 1
ATOM 3071 C CA . ASP B 1 98 ? -1.464 -38.938 -25.297 1 94.56 98 ASP B CA 1
ATOM 3072 C C . ASP B 1 98 ? -0.699 -38.125 -24.25 1 94.56 98 ASP B C 1
ATOM 3074 O O . ASP B 1 98 ? -0.621 -38.531 -23.078 1 94.56 98 ASP B O 1
ATOM 3078 N N . THR B 1 99 ? -0.128 -37 -24.625 1 97.44 99 THR B N 1
ATOM 3079 C CA . THR B 1 99 ? 0.665 -36.219 -23.703 1 97.44 99 THR B CA 1
ATOM 3080 C C . THR B 1 99 ? -0.222 -35.594 -22.625 1 97.44 99 THR B C 1
ATOM 3082 O O . THR B 1 99 ? -1.285 -35.062 -22.922 1 97.44 99 THR B O 1
ATOM 3085 N N . VAL B 1 100 ? 0.179 -35.781 -21.344 1 97.88 100 VAL B N 1
ATOM 3086 C CA . VAL B 1 100 ? -0.467 -35.125 -20.203 1 97.88 100 VAL B CA 1
ATOM 3087 C C . VAL B 1 100 ? 0.25 -33.844 -19.875 1 97.88 100 VAL B C 1
ATOM 3089 O O . VAL B 1 100 ? 1.482 -33.781 -19.891 1 97.88 100 VAL B O 1
ATOM 3092 N N . VAL B 1 101 ? -0.521 -32.781 -19.672 1 98.25 101 VAL B N 1
ATOM 3093 C CA . VAL B 1 101 ? 0.043 -31.5 -19.25 1 98.25 101 VAL B CA 1
ATOM 3094 C C . VAL B 1 101 ? -0.321 -31.25 -17.781 1 98.25 101 VAL B C 1
ATOM 3096 O O . VAL B 1 101 ? -1.477 -30.953 -17.469 1 98.25 101 VAL B O 1
ATOM 3099 N N . LEU B 1 102 ? 0.67 -31.359 -16.891 1 98.62 102 LEU B N 1
ATOM 3100 C CA . LEU B 1 102 ? 0.489 -31.047 -15.469 1 98.62 102 LEU B CA 1
ATOM 3101 C C . LEU B 1 102 ? 0.788 -29.594 -15.18 1 98.62 102 LEU B C 1
ATOM 3103 O O . LEU B 1 102 ? 1.88 -29.094 -15.484 1 98.62 102 LEU B O 1
ATOM 3107 N N . THR B 1 103 ? -0.192 -28.891 -14.641 1 98 103 THR B N 1
ATOM 3108 C CA . THR B 1 103 ? 0.049 -27.516 -14.242 1 98 103 THR B CA 1
ATOM 3109 C C . THR B 1 103 ? 0.539 -27.438 -12.797 1 98 103 THR B C 1
ATOM 3111 O O . THR B 1 103 ? -0.104 -27.969 -11.891 1 98 103 THR B O 1
ATOM 3114 N N . ALA B 1 104 ? 1.683 -26.906 -12.586 1 97.62 104 ALA B N 1
ATOM 3115 C CA . ALA B 1 104 ? 2.26 -26.641 -11.266 1 97.62 104 ALA B CA 1
ATOM 3116 C C . ALA B 1 104 ? 2.518 -25.156 -11.07 1 97.62 104 ALA B C 1
ATOM 3118 O O . ALA B 1 104 ? 3.668 -24.719 -10.961 1 97.62 104 ALA B O 1
ATOM 3119 N N . MET B 1 105 ? 1.406 -24.406 -11.031 1 95.62 105 MET B N 1
ATOM 3120 C CA . MET B 1 105 ? 1.44 -22.953 -10.977 1 95.62 105 MET B CA 1
ATOM 3121 C C . MET B 1 105 ? 0.582 -22.422 -9.828 1 95.62 105 MET B C 1
ATOM 3123 O O . MET B 1 105 ? -0.16 -23.188 -9.211 1 95.62 105 MET B O 1
ATOM 3127 N N . ASN B 1 106 ? 0.752 -21.172 -9.539 1 93.75 106 ASN B N 1
ATOM 3128 C CA . ASN B 1 106 ? -0.034 -20.531 -8.484 1 93.75 106 ASN B CA 1
ATOM 3129 C C . ASN B 1 106 ? -1.245 -19.797 -9.047 1 93.75 106 ASN B C 1
ATOM 3131 O O . ASN B 1 106 ? -1.222 -19.344 -10.188 1 93.75 106 ASN B O 1
ATOM 3135 N N . GLY B 1 107 ? -2.252 -19.781 -8.188 1 96.69 107 GLY B N 1
ATOM 3136 C CA . GLY B 1 107 ? -3.404 -18.969 -8.547 1 96.69 107 GLY B CA 1
ATOM 3137 C C . GLY B 1 107 ? -4.438 -19.734 -9.359 1 96.69 107 GLY B C 1
ATOM 3138 O O . GLY B 1 107 ? -4.348 -20.953 -9.508 1 96.69 107 GLY B O 1
ATOM 3139 N N . VAL B 1 108 ? -5.441 -19.031 -9.836 1 97.62 108 VAL B N 1
ATOM 3140 C CA . VAL B 1 108 ? -6.516 -19.594 -10.648 1 97.62 108 VAL B CA 1
ATOM 3141 C C . VAL B 1 108 ? -6.02 -19.844 -12.07 1 97.62 108 VAL B C 1
ATOM 3143 O O . VAL B 1 108 ? -5.516 -18.938 -12.727 1 97.62 108 VAL B O 1
ATOM 3146 N N . PRO B 1 109 ? -6.152 -21.047 -12.5 1 96.94 109 PRO B N 1
ATOM 3147 C CA . PRO B 1 109 ? -5.684 -21.359 -13.859 1 96.94 109 PRO B CA 1
ATOM 3148 C C . PRO B 1 109 ? -6.73 -21.062 -14.93 1 96.94 109 PRO B C 1
ATOM 3150 O O . PRO B 1 109 ? -7.91 -20.891 -14.609 1 96.94 109 PRO B O 1
ATOM 3153 N N . TRP B 1 110 ? -6.305 -21.094 -16.188 1 96.38 110 TRP B N 1
ATOM 3154 C CA . TRP B 1 110 ? -7.188 -20.797 -17.297 1 96.38 110 TRP B CA 1
ATOM 3155 C C . TRP B 1 110 ? -8.258 -21.875 -17.453 1 96.38 110 TRP B C 1
ATOM 3157 O O . TRP B 1 110 ? -9.336 -21.609 -17.984 1 96.38 110 TRP B O 1
ATOM 3167 N N . TRP B 1 111 ? -8.031 -23 -16.969 1 96.06 111 TRP B N 1
ATOM 3168 C CA . TRP B 1 111 ? -8.914 -24.141 -17.188 1 96.06 111 TRP B CA 1
ATOM 3169 C C . TRP B 1 111 ? -9.859 -24.328 -16 1 96.06 111 TRP B C 1
ATOM 3171 O O . TRP B 1 111 ? -10.602 -25.312 -15.938 1 96.06 111 TRP B O 1
ATOM 3181 N N . PHE B 1 112 ? -9.891 -23.453 -15.078 1 96.94 112 PHE B N 1
ATOM 3182 C CA . PHE B 1 112 ? -10.562 -23.562 -13.789 1 96.94 112 PHE B CA 1
ATOM 3183 C C . PHE B 1 112 ? -12.031 -23.922 -13.977 1 96.94 112 PHE B C 1
ATOM 3185 O O . PHE B 1 112 ? -12.578 -24.719 -13.195 1 96.94 112 PHE B O 1
ATOM 3192 N N . PHE B 1 113 ? -12.648 -23.406 -15.016 1 96.38 113 PHE B N 1
ATOM 3193 C CA . PHE B 1 113 ? -14.07 -23.656 -15.227 1 96.38 113 PHE B CA 1
ATOM 3194 C C . PHE B 1 113 ? -14.297 -24.547 -16.438 1 96.38 113 PHE B C 1
ATOM 3196 O O . PHE B 1 113 ? -15.422 -24.703 -16.891 1 96.38 113 PHE B O 1
ATOM 3203 N N . ALA B 1 114 ? -13.273 -24.984 -17.062 1 88.88 114 ALA B N 1
ATOM 3204 C CA . ALA B 1 114 ? -13.383 -25.766 -18.312 1 88.88 114 ALA B CA 1
ATOM 3205 C C . ALA B 1 114 ? -14.062 -27.109 -18.062 1 88.88 114 ALA B C 1
ATOM 3207 O O . ALA B 1 114 ? -14.602 -27.703 -18.984 1 88.88 114 ALA B O 1
ATOM 3208 N N . ALA B 1 115 ? -13.875 -27.625 -16.75 1 79.19 115 ALA B N 1
ATOM 3209 C CA . ALA B 1 115 ? -14.516 -28.891 -16.438 1 79.19 115 ALA B CA 1
ATOM 3210 C C . ALA B 1 115 ? -15.375 -28.781 -15.18 1 79.19 115 ALA B C 1
ATOM 3212 O O . ALA B 1 115 ? -15.57 -27.688 -14.656 1 79.19 115 ALA B O 1
ATOM 3213 N N . GLY B 1 116 ? -16.109 -29.734 -14.742 1 71 116 GLY B N 1
ATOM 3214 C CA . GLY B 1 116 ? -17.297 -29.516 -13.938 1 71 116 GLY B CA 1
ATOM 3215 C C . GLY B 1 116 ? -17.188 -30.109 -12.539 1 71 116 GLY B C 1
ATOM 3216 O O . GLY B 1 116 ? -18.188 -30.188 -11.828 1 71 116 GLY B O 1
ATOM 3217 N N . ALA B 1 117 ? -15.875 -30.484 -12.148 1 76.62 117 ALA B N 1
ATOM 3218 C CA . ALA B 1 117 ? -15.961 -31.078 -10.82 1 76.62 117 ALA B CA 1
ATOM 3219 C C . ALA B 1 117 ? -16.422 -30.047 -9.781 1 76.62 117 ALA B C 1
ATOM 3221 O O . ALA B 1 117 ? -15.641 -29.172 -9.391 1 76.62 117 ALA B O 1
ATOM 3222 N N . GLY B 1 118 ? -17.703 -30.125 -9.453 1 82.75 118 GLY B N 1
ATOM 3223 C CA . GLY B 1 118 ? -18.234 -29.297 -8.375 1 82.75 118 GLY B CA 1
ATOM 3224 C C . GLY B 1 118 ? -18.531 -27.875 -8.82 1 82.75 118 GLY B C 1
ATOM 3225 O O . GLY B 1 118 ? -19.062 -27.078 -8.039 1 82.75 118 GLY B O 1
ATOM 3226 N N . VAL B 1 119 ? -18.219 -27.578 -10.07 1 86.88 119 VAL B N 1
ATOM 3227 C CA . VAL B 1 119 ? -18.469 -26.234 -10.602 1 86.88 119 VAL B CA 1
ATOM 3228 C C . VAL B 1 119 ? -19.938 -26.125 -11.016 1 86.88 119 VAL B C 1
ATOM 3230 O O . VAL B 1 119 ? -20.484 -27.016 -11.672 1 86.88 119 VAL B O 1
ATOM 3233 N N . PRO B 1 120 ? -20.516 -25.031 -10.594 1 92.62 120 PRO B N 1
ATOM 3234 C CA . PRO B 1 120 ? -21.906 -24.812 -11.039 1 92.62 120 PRO B CA 1
ATOM 3235 C C . PRO B 1 120 ? -22.031 -24.812 -12.562 1 92.62 120 PRO B C 1
ATOM 3237 O O . PRO B 1 120 ? -21.156 -24.297 -13.266 1 92.62 120 PRO B O 1
ATOM 3240 N N . ALA B 1 121 ? -23.125 -25.406 -13.031 1 92.19 121 ALA B N 1
ATOM 3241 C CA . ALA B 1 121 ? -23.359 -25.609 -14.461 1 92.19 121 ALA B CA 1
ATOM 3242 C C . ALA B 1 121 ? -23.25 -24.297 -15.227 1 92.19 121 ALA B C 1
ATOM 3244 O O . ALA B 1 121 ? -22.719 -24.25 -16.344 1 92.19 121 ALA B O 1
ATOM 3245 N N . GLU B 1 122 ? -23.672 -23.25 -14.617 1 93.69 122 GLU B N 1
ATOM 3246 C CA . GLU B 1 122 ? -23.734 -21.953 -15.289 1 93.69 122 GLU B CA 1
ATOM 3247 C C . GLU B 1 122 ? -22.344 -21.375 -15.492 1 93.69 122 GLU B C 1
ATOM 3249 O O . GLU B 1 122 ? -22.172 -20.438 -16.266 1 93.69 122 GLU B O 1
ATOM 3254 N N . LEU B 1 123 ? -21.391 -21.906 -14.797 1 95.94 123 LEU B N 1
ATOM 3255 C CA . LEU B 1 123 ? -20.047 -21.375 -14.883 1 95.94 123 LEU B CA 1
ATOM 3256 C C . LEU B 1 123 ? -19.172 -22.25 -15.766 1 95.94 123 LEU B C 1
ATOM 3258 O O . LEU B 1 123 ? -18.078 -21.844 -16.172 1 95.94 123 LEU B O 1
ATOM 3262 N N . ARG B 1 124 ? -19.641 -23.422 -16.062 1 94.12 124 ARG B N 1
ATOM 3263 C CA . ARG B 1 124 ? -18.844 -24.375 -16.828 1 94.12 124 ARG B CA 1
ATOM 3264 C C . ARG B 1 124 ? -18.5 -23.828 -18.219 1 94.12 124 ARG B C 1
ATOM 3266 O O . ARG B 1 124 ? -19.391 -23.344 -18.922 1 94.12 124 ARG B O 1
ATOM 3273 N N . GLY B 1 125 ? -17.188 -23.844 -18.469 1 93.19 125 GLY B N 1
ATOM 3274 C CA . GLY B 1 125 ? -16.734 -23.391 -19.766 1 93.19 125 GLY B CA 1
ATOM 3275 C C . GLY B 1 125 ? -16.484 -21.891 -19.828 1 93.19 125 GLY B C 1
ATOM 3276 O O . GLY B 1 125 ? -15.992 -21.375 -20.828 1 93.19 125 GLY B O 1
ATOM 3277 N N . ARG B 1 126 ? -16.766 -21.203 -18.797 1 94.62 126 ARG B N 1
ATOM 3278 C CA . ARG B 1 126 ? -16.547 -19.766 -18.766 1 94.62 126 ARG B CA 1
ATOM 3279 C C . ARG B 1 126 ? -15.062 -19.422 -18.859 1 94.62 126 ARG B C 1
ATOM 3281 O O . ARG B 1 126 ? -14.258 -19.938 -18.094 1 94.62 126 ARG B O 1
ATOM 3288 N N . PRO B 1 127 ? -14.695 -18.562 -19.828 1 95 127 PRO B N 1
ATOM 3289 C CA . PRO B 1 127 ? -13.297 -18.125 -19.875 1 95 127 PRO B CA 1
ATOM 3290 C C . PRO B 1 127 ? -12.953 -17.141 -18.766 1 95 127 PRO B C 1
ATOM 3292 O O . PRO B 1 127 ? -13.828 -16.422 -18.281 1 95 127 PRO B O 1
ATOM 3295 N N . LEU B 1 128 ? -11.773 -17.188 -18.344 1 96.69 128 LEU B N 1
ATOM 3296 C CA . LEU B 1 128 ? -11.25 -16.219 -17.391 1 96.69 128 LEU B CA 1
ATOM 3297 C C . LEU B 1 128 ? -10.227 -15.297 -18.047 1 96.69 128 LEU B C 1
ATOM 3299 O O . LEU B 1 128 ? -9.094 -15.711 -18.312 1 96.69 128 LEU B O 1
ATOM 3303 N N . ARG B 1 129 ? -10.578 -14.07 -18.328 1 97.19 129 ARG B N 1
ATOM 3304 C CA . ARG B 1 129 ? -9.75 -13.117 -19.062 1 97.19 129 ARG B CA 1
ATOM 3305 C C . ARG B 1 129 ? -8.523 -12.719 -18.25 1 97.19 129 ARG B C 1
ATOM 3307 O O . ARG B 1 129 ? -7.469 -12.43 -18.812 1 97.19 129 ARG B O 1
ATOM 3314 N N . ALA B 1 130 ? -8.625 -12.758 -16.953 1 97.19 130 ALA B N 1
ATOM 3315 C CA . ALA B 1 130 ? -7.539 -12.352 -16.078 1 97.19 130 ALA B CA 1
ATOM 3316 C C . ALA B 1 130 ? -6.301 -13.219 -16.281 1 97.19 130 ALA B C 1
ATOM 3318 O O . ALA B 1 130 ? -5.172 -12.742 -16.172 1 97.19 130 ALA B O 1
ATOM 3319 N N . VAL B 1 131 ? -6.574 -14.461 -16.688 1 96.94 131 VAL B N 1
ATOM 3320 C CA . VAL B 1 131 ? -5.438 -15.375 -16.734 1 96.94 131 VAL B CA 1
ATOM 3321 C C . VAL B 1 131 ? -5.207 -15.852 -18.156 1 96.94 131 VAL B C 1
ATOM 3323 O O . VAL B 1 131 ? -4.195 -16.5 -18.453 1 96.94 131 VAL B O 1
ATOM 3326 N N . ASP B 1 132 ? -6.125 -15.539 -19.031 1 97.06 132 ASP B N 1
ATOM 3327 C CA . ASP B 1 132 ? -6 -15.859 -20.453 1 97.06 132 ASP B CA 1
ATOM 3328 C C . ASP B 1 132 ? -6.73 -14.836 -21.312 1 97.06 132 ASP B C 1
ATOM 3330 O O . ASP B 1 132 ? -7.707 -15.164 -21.984 1 97.06 132 ASP B O 1
ATOM 3334 N N . PRO B 1 133 ? -6.18 -13.648 -21.297 1 95.25 133 PRO B N 1
ATOM 3335 C CA . PRO B 1 133 ? -6.91 -12.523 -21.875 1 95.25 133 PRO B CA 1
ATOM 3336 C C . PRO B 1 133 ? -7.223 -12.719 -23.359 1 95.25 133 PRO B C 1
ATOM 3338 O O . PRO B 1 133 ? -8.281 -12.297 -23.828 1 95.25 133 PRO B O 1
ATOM 3341 N N . ASP B 1 134 ? -6.414 -13.344 -24.109 1 93.69 134 ASP B N 1
ATOM 3342 C CA . ASP B 1 134 ? -6.625 -13.469 -25.547 1 93.69 134 ASP B CA 1
ATOM 3343 C C . ASP B 1 134 ? -7.059 -14.883 -25.922 1 93.69 134 ASP B C 1
ATOM 3345 O O . ASP B 1 134 ? -7.184 -15.211 -27.109 1 93.69 134 ASP B O 1
ATOM 3349 N N . GLY B 1 135 ? -7.188 -15.719 -24.891 1 95.31 135 GLY B N 1
ATOM 3350 C CA . GLY B 1 135 ? -7.664 -17.078 -25.094 1 95.31 135 GLY B CA 1
ATOM 3351 C C . GLY B 1 135 ? -6.625 -17.984 -25.719 1 95.31 135 GLY B C 1
ATOM 3352 O O . GLY B 1 135 ? -6.938 -19.109 -26.125 1 95.31 135 GLY B O 1
ATOM 3353 N N . VAL B 1 136 ? -5.406 -17.516 -25.75 1 95.31 136 VAL B N 1
ATOM 3354 C CA . VAL B 1 136 ? -4.355 -18.25 -26.453 1 95.31 136 VAL B CA 1
ATOM 3355 C C . VAL B 1 136 ? -3.996 -19.5 -25.672 1 95.31 136 VAL B C 1
ATOM 3357 O O . VAL B 1 136 ? -3.734 -20.562 -26.25 1 95.31 136 VAL B O 1
ATOM 3360 N N . VAL B 1 137 ? -3.969 -19.438 -24.359 1 96.56 137 VAL B N 1
ATOM 3361 C CA . VAL B 1 137 ? -3.564 -20.562 -23.531 1 96.56 137 VAL B CA 1
ATOM 3362 C C . VAL B 1 137 ? -4.559 -21.703 -23.688 1 96.56 137 VAL B C 1
ATOM 3364 O O . VAL B 1 137 ? -4.172 -22.828 -24 1 96.56 137 VAL B O 1
ATOM 3367 N N . GLY B 1 138 ? -5.855 -21.406 -23.562 1 95 138 GLY B N 1
ATOM 3368 C CA . GLY B 1 138 ? -6.895 -22.422 -23.703 1 95 138 GLY B CA 1
ATOM 3369 C C . GLY B 1 138 ? -6.961 -23.031 -25.078 1 95 138 GLY B C 1
ATOM 3370 O O . GLY B 1 138 ? -7.262 -24.219 -25.234 1 95 138 GLY B O 1
ATOM 3371 N N . ALA B 1 139 ? -6.641 -22.203 -26.078 1 94.81 139 ALA B N 1
ATOM 3372 C CA . ALA B 1 139 ? -6.68 -22.672 -27.453 1 94.81 139 ALA B CA 1
ATOM 3373 C C . ALA B 1 139 ? -5.523 -23.625 -27.75 1 94.81 139 ALA B C 1
ATOM 3375 O O . ALA B 1 139 ? -5.645 -24.516 -28.578 1 94.81 139 ALA B O 1
ATOM 3376 N N . THR B 1 140 ? -4.461 -23.375 -27.031 1 95.12 140 THR B N 1
ATOM 3377 C CA . THR B 1 140 ? -3.254 -24.141 -27.297 1 95.12 140 THR B CA 1
ATOM 3378 C C . THR B 1 140 ? -3.211 -25.406 -26.438 1 95.12 140 THR B C 1
ATOM 3380 O O . THR B 1 140 ? -2.768 -26.453 -26.906 1 95.12 140 THR B O 1
ATOM 3383 N N . VAL B 1 141 ? -3.623 -25.266 -25.234 1 95.12 141 VAL B N 1
ATOM 3384 C CA . VAL B 1 141 ? -3.66 -26.406 -24.328 1 95.12 141 VAL B CA 1
ATOM 3385 C C . VAL B 1 141 ? -5.094 -26.656 -23.859 1 95.12 141 VAL B C 1
ATOM 3387 O O . VAL B 1 141 ? -5.543 -26.078 -22.875 1 95.12 141 VAL B O 1
ATOM 3390 N N . ALA B 1 142 ? -5.664 -27.609 -24.516 1 92.25 142 ALA B N 1
ATOM 3391 C CA . ALA B 1 142 ? -7.047 -27.953 -24.188 1 92.25 142 ALA B CA 1
ATOM 3392 C C . ALA B 1 142 ? -7.148 -28.5 -22.766 1 92.25 142 ALA B C 1
ATOM 3394 O O . ALA B 1 142 ? -6.258 -29.219 -22.312 1 92.25 142 ALA B O 1
ATOM 3395 N N . ALA B 1 143 ? -8.289 -28.203 -22.156 1 91.56 143 ALA B N 1
ATOM 3396 C CA . ALA B 1 143 ? -8.508 -28.609 -20.781 1 91.56 143 ALA B CA 1
ATOM 3397 C C . ALA B 1 143 ? -8.461 -30.125 -20.641 1 91.56 143 ALA B C 1
ATOM 3399 O O . ALA B 1 143 ? -8.047 -30.641 -19.594 1 91.56 143 ALA B O 1
ATOM 3400 N N . GLU B 1 144 ? -8.812 -30.844 -21.641 1 91.44 144 GLU B N 1
ATOM 3401 C CA . GLU B 1 144 ? -8.844 -32.312 -21.594 1 91.44 144 GLU B CA 1
ATOM 3402 C C . GLU B 1 144 ? -7.441 -32.875 -21.453 1 91.44 144 GLU B C 1
ATOM 3404 O O . GLU B 1 144 ? -7.281 -34.031 -21.016 1 91.44 144 GLU B O 1
ATOM 3409 N N . ARG B 1 145 ? -6.469 -32.094 -21.812 1 94.56 145 ARG B N 1
ATOM 3410 C CA . ARG B 1 145 ? -5.082 -32.562 -21.734 1 94.56 145 ARG B CA 1
ATOM 3411 C C . ARG B 1 145 ? -4.48 -32.219 -20.375 1 94.56 145 ARG B C 1
ATOM 3413 O O . ARG B 1 145 ? -3.434 -32.75 -20 1 94.56 145 ARG B O 1
ATOM 3420 N N . VAL B 1 146 ? -5.199 -31.422 -19.656 1 97 146 VAL B N 1
ATOM 3421 C CA . VAL B 1 146 ? -4.625 -30.844 -18.453 1 97 146 VAL B CA 1
ATOM 3422 C C . VAL B 1 146 ? -4.891 -31.75 -17.25 1 97 146 VAL B C 1
ATOM 3424 O O . VAL B 1 146 ? -5.98 -32.312 -17.125 1 97 146 VAL B O 1
ATOM 3427 N N . LEU B 1 147 ? -3.916 -31.953 -16.5 1 97.81 147 LEU B N 1
ATOM 3428 C CA . LEU B 1 147 ? -4.004 -32.406 -15.109 1 97.81 147 LEU B CA 1
ATOM 3429 C C . LEU B 1 147 ? -3.672 -31.25 -14.156 1 97.81 147 LEU B C 1
ATOM 3431 O O . LEU B 1 147 ? -2.6 -30.641 -14.25 1 97.81 147 LEU B O 1
ATOM 3435 N N . GLY B 1 148 ? -4.652 -30.906 -13.289 1 97.81 148 GLY B N 1
ATOM 3436 C CA . GLY B 1 148 ? -4.422 -29.812 -12.352 1 97.81 148 GLY B CA 1
ATOM 3437 C C . GLY B 1 148 ? -3.438 -30.156 -11.258 1 97.81 148 GLY B C 1
ATOM 3438 O O . GLY B 1 148 ? -3.338 -31.312 -10.852 1 97.81 148 GLY B O 1
ATOM 3439 N N . GLY B 1 149 ? -2.762 -29.125 -10.781 1 98.06 149 GLY B N 1
ATOM 3440 C CA . GLY B 1 149 ? -1.818 -29.312 -9.688 1 98.06 149 GLY B CA 1
ATOM 3441 C C . GLY B 1 149 ? -1.798 -28.156 -8.711 1 98.06 149 GLY B C 1
ATOM 3442 O O . GLY B 1 149 ? -2.012 -27 -9.094 1 98.06 149 GLY B O 1
ATOM 3443 N N . VAL B 1 150 ? -1.592 -28.484 -7.43 1 98.19 150 VAL B N 1
ATOM 3444 C CA . VAL B 1 150 ? -1.357 -27.531 -6.355 1 98.19 150 VAL B CA 1
ATOM 3445 C C . VAL B 1 150 ? -0.011 -27.812 -5.695 1 98.19 150 VAL B C 1
ATOM 3447 O O . VAL B 1 150 ? 0.227 -28.922 -5.207 1 98.19 150 VAL B O 1
ATOM 3450 N N . VAL B 1 151 ? 0.847 -26.859 -5.734 1 97.56 151 VAL B N 1
ATOM 3451 C CA . VAL B 1 151 ? 2.188 -27.016 -5.184 1 97.56 151 VAL B CA 1
ATOM 3452 C C . VAL B 1 151 ? 2.203 -26.562 -3.727 1 97.56 151 VAL B C 1
ATOM 3454 O O . VAL B 1 151 ? 1.891 -25.406 -3.432 1 97.56 151 VAL B O 1
ATOM 3457 N N . HIS B 1 152 ? 2.58 -27.406 -2.785 1 95.88 152 HIS B N 1
ATOM 3458 C CA . HIS B 1 152 ? 2.615 -27.078 -1.364 1 95.88 152 HIS B CA 1
ATOM 3459 C C . HIS B 1 152 ? 4.035 -27.172 -0.814 1 95.88 152 HIS B C 1
ATOM 3461 O O . HIS B 1 152 ? 4.23 -27.375 0.386 1 95.88 152 HIS B O 1
ATOM 3467 N N . TYR B 1 153 ? 4.996 -27.141 -1.644 1 93.62 153 TYR B N 1
ATOM 3468 C CA . TYR B 1 153 ? 6.355 -27.016 -1.132 1 93.62 153 TYR B CA 1
ATOM 3469 C C . TYR B 1 153 ? 6.895 -25.609 -1.385 1 93.62 153 TYR B C 1
ATOM 3471 O O . TYR B 1 153 ? 6.41 -24.906 -2.271 1 93.62 153 TYR B O 1
ATOM 3479 N N . SER B 1 154 ? 7.832 -25.203 -0.573 1 91.81 154 SER B N 1
ATOM 3480 C CA . SER B 1 154 ? 8.484 -23.906 -0.655 1 91.81 154 SER B CA 1
ATOM 3481 C C . SER B 1 154 ? 9.852 -24.016 -1.323 1 91.81 154 SER B C 1
ATOM 3483 O O . SER B 1 154 ? 10.719 -24.766 -0.863 1 91.81 154 SER B O 1
ATOM 3485 N N . ALA B 1 155 ? 9.945 -23.281 -2.426 1 94.12 155 ALA B N 1
ATOM 3486 C CA . ALA B 1 155 ? 11.188 -23.344 -3.189 1 94.12 155 ALA B CA 1
ATOM 3487 C C . ALA B 1 155 ? 11.586 -21.953 -3.699 1 94.12 155 ALA B C 1
ATOM 3489 O O . ALA B 1 155 ? 10.766 -21.031 -3.717 1 94.12 155 ALA B O 1
ATOM 3490 N N . ALA B 1 156 ? 12.805 -21.812 -4.02 1 93.06 156 ALA B N 1
ATOM 3491 C CA . ALA B 1 156 ? 13.375 -20.594 -4.578 1 93.06 156 ALA B CA 1
ATOM 3492 C C . ALA B 1 156 ? 14.469 -20.922 -5.59 1 93.06 156 ALA B C 1
ATOM 3494 O O . ALA B 1 156 ? 14.891 -22.062 -5.719 1 93.06 156 ALA B O 1
ATOM 3495 N N . VAL B 1 157 ? 14.828 -19.922 -6.332 1 93.69 157 VAL B N 1
ATOM 3496 C CA . VAL B 1 157 ? 15.992 -20.047 -7.207 1 93.69 157 VAL B CA 1
ATOM 3497 C C . VAL B 1 157 ? 17.203 -19.375 -6.559 1 93.69 157 VAL B C 1
ATOM 3499 O O . VAL B 1 157 ? 17.156 -18.188 -6.219 1 93.69 157 VAL B O 1
ATOM 3502 N N . PHE B 1 158 ? 18.203 -20.047 -6.324 1 89.69 158 PHE B N 1
ATOM 3503 C CA . PHE B 1 158 ? 19.438 -19.516 -5.754 1 89.69 158 PHE B CA 1
ATOM 3504 C C . PHE B 1 158 ? 20.266 -18.797 -6.816 1 89.69 158 PHE B C 1
ATOM 3506 O O . PHE B 1 158 ? 20.719 -17.672 -6.598 1 89.69 158 PHE B O 1
ATOM 3513 N N . GLU B 1 159 ? 20.5 -19.422 -7.887 1 93.75 159 GLU B N 1
ATOM 3514 C CA . GLU B 1 159 ? 21.125 -18.953 -9.133 1 93.75 159 GLU B CA 1
ATOM 3515 C C . GLU B 1 159 ? 20.578 -19.719 -10.328 1 93.75 159 GLU B C 1
ATOM 3517 O O . GLU B 1 159 ? 19.891 -20.734 -10.164 1 93.75 159 GLU B O 1
ATOM 3522 N N . PRO B 1 160 ? 20.875 -19.234 -11.5 1 93.94 160 PRO B N 1
ATOM 3523 C CA . PRO B 1 160 ? 20.328 -19.953 -12.664 1 93.94 160 PRO B CA 1
ATOM 3524 C C . PRO B 1 160 ? 20.641 -21.453 -12.633 1 93.94 160 PRO B C 1
ATOM 3526 O O . PRO B 1 160 ? 21.797 -21.844 -12.5 1 93.94 160 PRO B O 1
ATOM 3529 N N . GLY B 1 161 ? 19.609 -22.234 -12.672 1 94.94 161 GLY B N 1
ATOM 3530 C CA . GLY B 1 161 ? 19.766 -23.672 -12.766 1 94.94 161 GLY B CA 1
ATOM 3531 C C . GLY B 1 161 ? 19.859 -24.359 -11.406 1 94.94 161 GLY B C 1
ATOM 3532 O O . GLY B 1 161 ? 19.984 -25.578 -11.328 1 94.94 161 GLY B O 1
ATOM 3533 N N . VAL B 1 162 ? 19.797 -23.594 -10.367 1 96.94 162 VAL B N 1
ATOM 3534 C CA . VAL B 1 162 ? 19.844 -24.172 -9.039 1 96.94 162 VAL B CA 1
ATOM 3535 C C . VAL B 1 162 ? 18.578 -23.797 -8.258 1 96.94 162 VAL B C 1
ATOM 3537 O O . VAL B 1 162 ? 18.422 -22.641 -7.836 1 96.94 162 VAL B O 1
ATOM 3540 N N . ALA B 1 163 ? 17.734 -24.781 -7.996 1 97.31 163 ALA B N 1
ATOM 3541 C CA . ALA B 1 163 ? 16.578 -24.609 -7.121 1 97.31 163 ALA B CA 1
ATOM 3542 C C . ALA B 1 163 ? 16.938 -24.922 -5.672 1 97.31 163 ALA B C 1
ATOM 3544 O O . ALA B 1 163 ? 17.859 -25.688 -5.402 1 97.31 163 ALA B O 1
ATOM 3545 N N . VAL B 1 164 ? 16.359 -24.266 -4.773 1 96.75 164 VAL B N 1
ATOM 3546 C CA . VAL B 1 164 ? 16.484 -24.516 -3.342 1 96.75 164 VAL B CA 1
ATOM 3547 C C . VAL B 1 164 ? 15.141 -24.938 -2.764 1 96.75 164 VAL B C 1
ATOM 3549 O O . VAL B 1 164 ? 14.148 -24.219 -2.916 1 96.75 164 VAL B O 1
ATOM 3552 N N . LEU B 1 165 ? 15.117 -26.078 -2.188 1 95.94 165 LEU B N 1
ATOM 3553 C CA . LEU B 1 165 ? 13.922 -26.516 -1.478 1 95.94 165 LEU B CA 1
ATOM 3554 C C . LEU B 1 165 ? 13.961 -26.094 -0.016 1 95.94 165 LEU B C 1
ATOM 3556 O O . LEU B 1 165 ? 14.75 -26.625 0.771 1 95.94 165 LEU B O 1
ATOM 3560 N N . ASN B 1 166 ? 13.109 -25.219 0.337 1 92.12 166 ASN B N 1
ATOM 3561 C CA . ASN B 1 166 ? 13.047 -24.734 1.712 1 92.12 166 ASN B CA 1
ATOM 3562 C C . ASN B 1 166 ? 12.281 -25.703 2.611 1 92.12 166 ASN B C 1
ATOM 3564 O O . ASN B 1 166 ? 12.68 -25.953 3.748 1 92.12 166 ASN B O 1
ATOM 3568 N N . ALA B 1 167 ? 11.172 -26.172 2.182 1 87.56 167 ALA B N 1
ATOM 3569 C CA . ALA B 1 167 ? 10.312 -27.125 2.889 1 87.56 167 ALA B CA 1
ATOM 3570 C C . ALA B 1 167 ? 9.438 -27.906 1.913 1 87.56 167 ALA B C 1
ATOM 3572 O O . ALA B 1 167 ? 8.812 -27.312 1.028 1 87.56 167 ALA B O 1
ATOM 3573 N N . ILE B 1 168 ? 9.414 -29.156 2.115 1 83.56 168 ILE B N 1
ATOM 3574 C CA . ILE B 1 168 ? 8.648 -30 1.2 1 83.56 168 ILE B CA 1
ATOM 3575 C C . ILE B 1 168 ? 7.16 -29.844 1.49 1 83.56 168 ILE B C 1
ATOM 3577 O O . ILE B 1 168 ? 6.328 -30 0.591 1 83.56 168 ILE B O 1
ATOM 3581 N N . GLY B 1 169 ? 6.809 -29.688 2.73 1 87.88 169 GLY B N 1
ATOM 3582 C CA . GLY B 1 169 ? 5.41 -29.562 3.115 1 87.88 169 GLY B CA 1
ATOM 3583 C C . GLY B 1 169 ? 4.566 -30.75 2.684 1 87.88 169 GLY B C 1
ATOM 3584 O O . GLY B 1 169 ? 4.926 -31.906 2.945 1 87.88 169 GLY B O 1
ATOM 3585 N N . HIS B 1 170 ? 3.43 -30.438 2.002 1 86.94 170 HIS B N 1
ATOM 3586 C CA . HIS B 1 170 ? 2.518 -31.484 1.57 1 86.94 170 HIS B CA 1
ATOM 3587 C C . HIS B 1 170 ? 2.785 -31.891 0.124 1 86.94 170 HIS B C 1
ATOM 3589 O O . HIS B 1 170 ? 1.981 -32.594 -0.487 1 86.94 170 HIS B O 1
ATOM 3595 N N . GLY B 1 171 ? 3.852 -31.391 -0.334 1 96.06 171 GLY B N 1
ATOM 3596 C CA . GLY B 1 171 ? 4.223 -31.766 -1.691 1 96.06 171 GLY B CA 1
ATOM 3597 C C . GLY B 1 171 ? 3.26 -31.234 -2.738 1 96.06 171 GLY B C 1
ATOM 3598 O O . GLY B 1 171 ? 3.062 -30.016 -2.852 1 96.06 171 GLY B O 1
ATOM 3599 N N . LEU B 1 172 ? 2.607 -32.219 -3.447 1 98.06 172 LEU B N 1
ATOM 3600 C CA . LEU B 1 172 ? 1.714 -31.812 -4.523 1 98.06 172 LEU B CA 1
ATOM 3601 C C . LEU B 1 172 ? 0.339 -32.469 -4.367 1 98.06 172 LEU B C 1
ATOM 3603 O O . LEU B 1 172 ? 0.22 -33.562 -3.807 1 98.06 172 LEU B O 1
ATOM 3607 N N . ILE B 1 173 ? -0.658 -31.75 -4.77 1 98.5 173 ILE B N 1
ATOM 3608 C CA . ILE B 1 173 ? -1.981 -32.312 -5.047 1 98.5 173 ILE B CA 1
ATOM 3609 C C . ILE B 1 173 ? -2.248 -32.281 -6.547 1 98.5 173 ILE B C 1
ATOM 3611 O O . ILE B 1 173 ? -1.985 -31.266 -7.215 1 98.5 173 ILE B O 1
ATOM 3615 N N . VAL B 1 174 ? -2.67 -33.406 -7.105 1 98.44 174 VAL B N 1
ATOM 3616 C CA . VAL B 1 174 ? -2.963 -33.469 -8.531 1 98.44 174 VAL B CA 1
ATOM 3617 C C . VAL B 1 174 ? -4.383 -34 -8.742 1 98.44 174 VAL B C 1
ATOM 3619 O O . VAL B 1 174 ? -4.902 -34.75 -7.906 1 98.44 174 VAL B O 1
ATOM 3622 N N . GLY B 1 175 ? -5.02 -33.562 -9.766 1 97.69 175 GLY B N 1
ATOM 3623 C CA . GLY B 1 175 ? -6.359 -34.062 -10.039 1 97.69 175 GLY B CA 1
ATOM 3624 C C . GLY B 1 175 ? -6.855 -33.688 -11.43 1 97.69 175 GLY B C 1
ATOM 3625 O O . GLY B 1 175 ? -6.402 -32.719 -12.031 1 97.69 175 GLY B O 1
ATOM 3626 N N . GLU B 1 176 ? -7.824 -34.531 -11.914 1 97.5 176 GLU B N 1
ATOM 3627 C CA . GLU B 1 176 ? -8.508 -34.219 -13.172 1 97.5 176 GLU B CA 1
ATOM 3628 C C . GLU B 1 176 ? -9.453 -33.031 -13.016 1 97.5 176 GLU B C 1
ATOM 3630 O O . GLU B 1 176 ? -10.18 -32.938 -12.023 1 97.5 176 GLU B O 1
ATOM 3635 N N . PRO B 1 177 ? -9.453 -32.156 -14.031 1 95.75 177 PRO B N 1
ATOM 3636 C CA . PRO B 1 177 ? -10.391 -31.047 -13.961 1 95.75 177 PRO B CA 1
ATOM 3637 C C . PRO B 1 177 ? -11.836 -31.484 -13.766 1 95.75 177 PRO B C 1
ATOM 3639 O O . PRO B 1 177 ? -12.633 -30.781 -13.148 1 95.75 177 PRO B O 1
ATOM 3642 N N . ASP B 1 178 ? -12.195 -32.688 -14.203 1 94.31 178 ASP B N 1
ATOM 3643 C CA . ASP B 1 178 ? -13.578 -33.156 -14.086 1 94.31 178 ASP B CA 1
ATOM 3644 C C . ASP B 1 178 ? -13.758 -34 -12.828 1 94.31 178 ASP B C 1
ATOM 3646 O O . ASP B 1 178 ? -14.852 -34.531 -12.586 1 94.31 178 ASP B O 1
ATOM 3650 N N . GLY B 1 179 ? -12.727 -34.219 -12.055 1 95.25 179 GLY B N 1
ATOM 3651 C CA . GLY B 1 179 ? -12.812 -34.875 -10.773 1 95.25 179 GLY B CA 1
ATOM 3652 C C . GLY B 1 179 ? -12.734 -36.406 -10.891 1 95.25 179 GLY B C 1
ATOM 3653 O O . GLY B 1 179 ? -12.789 -37.125 -9.883 1 95.25 179 GLY B O 1
ATOM 3654 N N . SER B 1 180 ? -12.547 -36.906 -12.109 1 95.62 180 SER B N 1
ATOM 3655 C CA . SER B 1 180 ? -12.469 -38.344 -12.305 1 95.62 180 SER B CA 1
ATOM 3656 C C . SER B 1 180 ? -11.156 -38.906 -11.766 1 95.62 180 SER B C 1
ATOM 3658 O O . SER B 1 180 ? -10.18 -38.156 -11.602 1 95.62 180 SER B O 1
ATOM 3660 N N . ARG B 1 181 ? -11.188 -40.156 -11.406 1 96.81 181 ARG B N 1
ATOM 3661 C CA . ARG B 1 181 ? -9.992 -40.906 -11.023 1 96.81 181 ARG B CA 1
ATOM 3662 C C . ARG B 1 181 ? -9.43 -41.688 -12.195 1 96.81 181 ARG B C 1
ATOM 3664 O O . ARG B 1 181 ? -9.586 -42.906 -12.266 1 96.81 181 ARG B O 1
ATOM 3671 N N . SER B 1 182 ? -8.711 -41 -13.008 1 96.69 182 SER B N 1
ATOM 3672 C CA . SER B 1 182 ? -8.227 -41.594 -14.25 1 96.69 182 SER B CA 1
ATOM 3673 C C . SER B 1 182 ? -6.902 -42.344 -14.031 1 96.69 182 SER B C 1
ATOM 3675 O O . SER B 1 182 ? -6.207 -42.094 -13.047 1 96.69 182 SER B O 1
ATOM 3677 N N . GLU B 1 183 ? -6.555 -43.188 -14.93 1 97.12 183 GLU B N 1
ATOM 3678 C CA . GLU B 1 183 ? -5.285 -43.906 -14.898 1 97.12 183 GLU B CA 1
ATOM 3679 C C . GLU B 1 183 ? -4.109 -42.938 -15.094 1 97.12 183 GLU B C 1
ATOM 3681 O O . GLU B 1 183 ? -3.051 -43.125 -14.484 1 97.12 183 GLU B O 1
ATOM 3686 N N . ARG B 1 184 ? -4.227 -42 -15.953 1 97.12 184 ARG B N 1
ATOM 3687 C CA . ARG B 1 184 ? -3.131 -41.062 -16.172 1 97.12 184 ARG B CA 1
ATOM 3688 C C . ARG B 1 184 ? -2.828 -40.25 -14.898 1 97.12 184 ARG B C 1
ATOM 3690 O O . ARG B 1 184 ? -1.665 -40.031 -14.562 1 97.12 184 ARG B O 1
ATOM 3697 N N . ALA B 1 185 ? -3.926 -39.844 -14.148 1 98.06 185 ALA B N 1
ATOM 3698 C CA . ALA B 1 185 ? -3.719 -39.125 -12.898 1 98.06 185 ALA B CA 1
ATOM 3699 C C . ALA B 1 185 ? -3.018 -40 -11.867 1 98.06 185 ALA B C 1
ATOM 3701 O O . ALA B 1 185 ? -2.07 -39.562 -11.211 1 98.06 185 ALA B O 1
ATOM 3702 N N . ALA B 1 186 ? -3.488 -41.219 -11.758 1 98.06 186 ALA B N 1
ATOM 3703 C CA . ALA B 1 186 ? -2.855 -42.156 -10.844 1 98.06 186 ALA B CA 1
ATOM 3704 C C . ALA B 1 186 ? -1.396 -42.375 -11.219 1 98.06 186 ALA B C 1
ATOM 3706 O O . ALA B 1 186 ? -0.538 -42.531 -10.344 1 98.06 186 ALA B O 1
ATOM 3707 N N . GLY B 1 187 ? -1.181 -42.5 -12.492 1 98.19 187 GLY B N 1
ATOM 3708 C CA . GLY B 1 187 ? 0.181 -42.688 -12.977 1 98.19 187 GLY B CA 1
ATOM 3709 C C . GLY B 1 187 ? 1.095 -41.531 -12.594 1 98.19 187 GLY B C 1
ATOM 3710 O O . GLY B 1 187 ? 2.232 -41.75 -12.172 1 98.19 187 GLY B O 1
ATOM 3711 N N . VAL B 1 188 ? 0.614 -40.312 -12.75 1 98.62 188 VAL B N 1
ATOM 3712 C CA . VAL B 1 188 ? 1.396 -39.125 -12.398 1 98.62 188 VAL B CA 1
ATOM 3713 C C . VAL B 1 188 ? 1.648 -39.094 -10.898 1 98.62 188 VAL B C 1
ATOM 3715 O O . VAL B 1 188 ? 2.756 -38.781 -10.453 1 98.62 188 VAL B O 1
ATOM 3718 N N . VAL B 1 189 ? 0.643 -39.438 -10.055 1 98.5 189 VAL B N 1
ATOM 3719 C CA . VAL B 1 189 ? 0.784 -39.5 -8.602 1 98.5 189 VAL B CA 1
ATOM 3720 C C . VAL B 1 189 ? 1.882 -40.469 -8.227 1 98.5 189 VAL B C 1
ATOM 3722 O O . VAL B 1 189 ? 2.754 -40.188 -7.41 1 98.5 189 VAL B O 1
ATOM 3725 N N . ARG B 1 190 ? 1.833 -41.656 -8.844 1 98.06 190 ARG B N 1
ATOM 3726 C CA . ARG B 1 190 ? 2.836 -42.688 -8.562 1 98.06 190 ARG B CA 1
ATOM 3727 C C . ARG B 1 190 ? 4.227 -42.219 -8.977 1 98.06 190 ARG B C 1
ATOM 3729 O O . ARG B 1 190 ? 5.191 -42.375 -8.227 1 98.06 190 ARG B O 1
ATOM 3736 N N . LEU B 1 191 ? 4.309 -41.688 -10.133 1 98.19 191 LEU B N 1
ATOM 3737 C CA . LEU B 1 191 ? 5.578 -41.188 -10.672 1 98.19 191 LEU B CA 1
ATOM 3738 C C . LEU B 1 191 ? 6.223 -40.188 -9.727 1 98.19 191 LEU B C 1
ATOM 3740 O O . LEU B 1 191 ? 7.398 -40.312 -9.383 1 98.19 191 LEU B O 1
ATOM 3744 N N . LEU B 1 192 ? 5.477 -39.188 -9.289 1 98.25 192 LEU B N 1
ATOM 3745 C CA . LEU B 1 192 ? 5.984 -38.094 -8.438 1 98.25 192 LEU B CA 1
ATOM 3746 C C . LEU B 1 192 ? 6.297 -38.625 -7.035 1 98.25 192 LEU B C 1
ATOM 3748 O O . LEU B 1 192 ? 7.332 -38.281 -6.461 1 98.25 192 LEU B O 1
ATOM 3752 N N . SER B 1 193 ? 5.402 -39.469 -6.516 1 98.06 193 SER B N 1
ATOM 3753 C CA . SER B 1 193 ? 5.625 -40.031 -5.191 1 98.06 193 SER B CA 1
ATOM 3754 C C . SER B 1 193 ? 6.887 -40.875 -5.164 1 98.06 193 SER B C 1
ATOM 3756 O O . SER B 1 193 ? 7.684 -40.781 -4.227 1 98.06 193 SER B O 1
ATOM 3758 N N . ASP B 1 194 ? 7.066 -41.688 -6.164 1 97.19 194 ASP B N 1
ATOM 3759 C CA . ASP B 1 194 ? 8.242 -42.562 -6.258 1 97.19 194 ASP B CA 1
ATOM 3760 C C . ASP B 1 194 ? 9.516 -41.719 -6.363 1 97.19 194 ASP B C 1
ATOM 3762 O O . ASP B 1 194 ? 10.594 -42.188 -5.984 1 97.19 194 ASP B O 1
ATOM 3766 N N . ALA B 1 195 ? 9.406 -40.5 -6.883 1 96.44 195 ALA B N 1
ATOM 3767 C CA . ALA B 1 195 ? 10.555 -39.625 -7.047 1 96.44 195 ALA B CA 1
ATOM 3768 C C . ALA B 1 195 ? 10.812 -38.812 -5.777 1 96.44 195 ALA B C 1
ATOM 3770 O O . ALA B 1 195 ? 11.672 -37.938 -5.762 1 96.44 195 ALA B O 1
ATOM 3771 N N . GLY B 1 196 ? 10.016 -39.031 -4.758 1 95.44 196 GLY B N 1
ATOM 3772 C CA . GLY B 1 196 ? 10.258 -38.375 -3.473 1 95.44 196 GLY B CA 1
ATOM 3773 C C . GLY B 1 196 ? 9.469 -37.094 -3.283 1 95.44 196 GLY B C 1
ATOM 3774 O O . GLY B 1 196 ? 9.781 -36.312 -2.406 1 95.44 196 GLY B O 1
ATOM 3775 N N . ILE B 1 197 ? 8.492 -36.844 -4.07 1 96.44 197 ILE B N 1
ATOM 3776 C CA . ILE B 1 197 ? 7.566 -35.719 -3.895 1 96.44 197 ILE B CA 1
ATOM 3777 C C . ILE B 1 197 ? 6.203 -36.25 -3.449 1 96.44 197 ILE B C 1
ATOM 3779 O O . ILE B 1 197 ? 5.398 -36.688 -4.277 1 96.44 197 ILE B O 1
ATOM 3783 N N . PRO B 1 198 ? 5.965 -36.156 -2.129 1 97.88 198 PRO B N 1
ATOM 3784 C CA . PRO B 1 198 ? 4.637 -36.594 -1.702 1 97.88 198 PRO B CA 1
ATOM 3785 C C . PRO B 1 198 ? 3.512 -36 -2.541 1 97.88 198 PRO B C 1
ATOM 3787 O O . PRO B 1 198 ? 3.439 -34.781 -2.695 1 97.88 198 PRO B O 1
ATOM 3790 N N . THR B 1 199 ? 2.703 -36.844 -3.184 1 98.44 199 THR B N 1
ATOM 3791 C CA . THR B 1 199 ? 1.646 -36.406 -4.082 1 98.44 199 THR B CA 1
ATOM 3792 C C . THR B 1 199 ? 0.338 -37.125 -3.791 1 98.44 199 THR B C 1
ATOM 3794 O O . THR B 1 199 ? 0.328 -38.344 -3.611 1 98.44 199 THR B O 1
ATOM 3797 N N . VAL B 1 200 ? -0.738 -36.406 -3.666 1 98.25 200 VAL B N 1
ATOM 3798 C CA . VAL B 1 200 ? -2.043 -37.031 -3.424 1 98.25 200 VAL B CA 1
ATOM 3799 C C . VAL B 1 200 ? -2.977 -36.719 -4.594 1 98.25 200 VAL B C 1
ATOM 3801 O O . VAL B 1 200 ? -2.807 -35.719 -5.293 1 98.25 200 VAL B O 1
ATOM 3804 N N . LEU B 1 201 ? -3.928 -37.625 -4.828 1 98.38 201 LEU B N 1
ATOM 3805 C CA . LEU B 1 201 ? -4.918 -37.5 -5.887 1 98.38 201 LEU B CA 1
ATOM 3806 C C . LEU B 1 201 ? -6.176 -36.812 -5.367 1 98.38 201 LEU B C 1
ATOM 3808 O O . LEU B 1 201 ? -6.734 -37.219 -4.344 1 98.38 201 LEU B O 1
ATOM 3812 N N . SER B 1 202 ? -6.566 -35.75 -6 1 97.56 202 SER B N 1
ATOM 3813 C CA . SER B 1 202 ? -7.777 -35 -5.645 1 97.56 202 SER B CA 1
ATOM 3814 C C . SER B 1 202 ? -8.906 -35.281 -6.629 1 97.56 202 SER B C 1
ATOM 3816 O O . SER B 1 202 ? -8.672 -35.406 -7.836 1 97.56 202 SER B O 1
ATOM 3818 N N . THR B 1 203 ? -10.117 -35.344 -6.133 1 96.56 203 THR B N 1
ATOM 3819 C CA . THR B 1 203 ? -11.297 -35.406 -6.988 1 96.56 203 THR B CA 1
ATOM 3820 C C . THR B 1 203 ? -11.969 -34.062 -7.086 1 96.56 203 THR B C 1
ATOM 3822 O O . THR B 1 203 ? -13.039 -33.938 -7.688 1 96.56 203 THR B O 1
ATOM 3825 N N . ARG B 1 204 ? -11.391 -33.031 -6.426 1 96.38 204 ARG B N 1
ATOM 3826 C CA . ARG B 1 204 ? -11.875 -31.672 -6.426 1 96.38 204 ARG B CA 1
ATOM 3827 C C . ARG B 1 204 ? -10.711 -30.672 -6.508 1 96.38 204 ARG B C 1
ATOM 3829 O O . ARG B 1 204 ? -10.586 -29.797 -5.664 1 96.38 204 ARG B O 1
ATOM 3836 N N . ILE B 1 205 ? -9.969 -30.781 -7.582 1 96.88 205 ILE B N 1
ATOM 3837 C CA . ILE B 1 205 ? -8.695 -30.078 -7.691 1 96.88 205 ILE B CA 1
ATOM 3838 C C . ILE B 1 205 ? -8.953 -28.562 -7.688 1 96.88 205 ILE B C 1
ATOM 3840 O O . ILE B 1 205 ? -8.148 -27.797 -7.16 1 96.88 205 ILE B O 1
ATOM 3844 N N . GLN B 1 206 ? -10.148 -28.109 -8.227 1 96.88 206 GLN B N 1
ATOM 3845 C CA . GLN B 1 206 ? -10.469 -26.688 -8.211 1 96.88 206 GLN B CA 1
ATOM 3846 C C . GLN B 1 206 ? -10.633 -26.188 -6.781 1 96.88 206 GLN B C 1
ATOM 3848 O O . GLN B 1 206 ? -10.188 -25.078 -6.453 1 96.88 206 GLN B O 1
ATOM 3853 N N . ALA B 1 207 ? -11.234 -27 -5.93 1 97.12 207 ALA B N 1
ATOM 3854 C CA . ALA B 1 207 ? -11.398 -26.625 -4.523 1 97.12 207 ALA B CA 1
ATOM 3855 C C . ALA B 1 207 ? -10.039 -26.547 -3.822 1 97.12 207 ALA B C 1
ATOM 3857 O O . ALA B 1 207 ? -9.82 -25.656 -2.986 1 97.12 207 ALA B O 1
ATOM 3858 N N . ASP B 1 208 ? -9.18 -27.453 -4.16 1 97.19 208 ASP B N 1
ATOM 3859 C CA . ASP B 1 208 ? -7.832 -27.438 -3.592 1 97.19 208 ASP B CA 1
ATOM 3860 C C . ASP B 1 208 ? -7.078 -26.172 -4.02 1 97.19 208 ASP B C 1
ATOM 3862 O O . ASP B 1 208 ? -6.379 -25.562 -3.209 1 97.19 208 ASP B O 1
ATOM 3866 N N . ILE B 1 209 ? -7.203 -25.797 -5.281 1 97.5 209 ILE B N 1
ATOM 3867 C CA . ILE B 1 209 ? -6.586 -24.578 -5.809 1 97.5 209 ILE B CA 1
ATOM 3868 C C . ILE B 1 209 ? -7.129 -23.359 -5.07 1 97.5 209 ILE B C 1
ATOM 3870 O O . ILE B 1 209 ? -6.359 -22.516 -4.609 1 97.5 209 ILE B O 1
ATOM 3874 N N . TRP B 1 210 ? -8.453 -23.344 -4.895 1 97.94 210 TRP B N 1
ATOM 3875 C CA . TRP B 1 210 ? -9.102 -22.203 -4.262 1 97.94 210 TRP B CA 1
ATOM 3876 C C . TRP B 1 210 ? -8.703 -22.078 -2.795 1 97.94 210 TRP B C 1
ATOM 3878 O O . TRP B 1 210 ? -8.469 -20.984 -2.293 1 97.94 210 TRP B O 1
ATOM 3888 N N . TYR B 1 211 ? -8.617 -23.219 -2.18 1 97.94 211 TYR B N 1
ATOM 3889 C CA . TYR B 1 211 ? -8.242 -23.234 -0.771 1 97.94 211 TYR B CA 1
ATOM 3890 C C . TYR B 1 211 ? -6.828 -22.688 -0.58 1 97.94 211 TYR B C 1
ATOM 3892 O O . TYR B 1 211 ? -6.586 -21.875 0.317 1 97.94 211 TYR B O 1
ATOM 3900 N N . LYS B 1 212 ? -5.926 -23.094 -1.329 1 96.88 212 LYS B N 1
ATOM 3901 C CA . LYS B 1 212 ? -4.566 -22.562 -1.233 1 96.88 212 LYS B CA 1
ATOM 3902 C C . LYS B 1 212 ? -4.527 -21.062 -1.543 1 96.88 212 LYS B C 1
ATOM 3904 O O . LYS B 1 212 ? -3.857 -20.297 -0.849 1 96.88 212 LYS B O 1
ATOM 3909 N N . LEU B 1 213 ? -5.188 -20.703 -2.627 1 97.88 213 LEU B N 1
ATOM 3910 C CA . LEU B 1 213 ? -5.258 -19.297 -3 1 97.88 213 LEU B CA 1
ATOM 3911 C C . LEU B 1 213 ? -5.789 -18.453 -1.846 1 97.88 213 LEU B C 1
ATOM 3913 O O . LEU B 1 213 ? -5.254 -17.391 -1.557 1 97.88 213 LEU B O 1
ATOM 3917 N N . TRP B 1 214 ? -6.859 -19 -1.212 1 98 214 TRP B N 1
ATOM 3918 C CA . TRP B 1 214 ? -7.504 -18.344 -0.076 1 98 214 TRP B CA 1
ATOM 3919 C C . TRP B 1 214 ? -6.488 -18.016 1.01 1 98 214 TRP B C 1
ATOM 3921 O O . TRP B 1 214 ? -6.555 -16.953 1.626 1 98 214 TRP B O 1
ATOM 3931 N N . GLY B 1 215 ? -5.52 -18.844 1.172 1 93.88 215 GLY B N 1
ATOM 3932 C CA . GLY B 1 215 ? -4.492 -18.641 2.18 1 93.88 215 GLY B CA 1
ATOM 3933 C C . GLY B 1 215 ? -3.387 -17.703 1.721 1 93.88 215 GLY B C 1
ATOM 3934 O O . GLY B 1 215 ? -2.705 -17.094 2.543 1 93.88 215 GLY B O 1
ATOM 3935 N N . ASN B 1 216 ? -3.281 -17.484 0.411 1 92.69 216 ASN B N 1
ATOM 3936 C CA . ASN B 1 216 ? -2.096 -16.797 -0.09 1 92.69 216 ASN B CA 1
ATOM 3937 C C . ASN B 1 216 ? -2.459 -15.484 -0.774 1 92.69 216 ASN B C 1
ATOM 3939 O O . ASN B 1 216 ? -1.592 -14.633 -0.999 1 92.69 216 ASN B O 1
ATOM 3943 N N . MET B 1 217 ? -3.682 -15.289 -1.057 1 97.25 217 MET B N 1
ATOM 3944 C CA . MET B 1 217 ? -4.082 -14.18 -1.918 1 97.25 217 MET B CA 1
ATOM 3945 C C . MET B 1 217 ? -3.885 -12.844 -1.21 1 97.25 217 MET B C 1
ATOM 3947 O O . MET B 1 217 ? -3.877 -11.789 -1.853 1 97.25 217 MET B O 1
ATOM 3951 N N . THR B 1 218 ? -3.762 -12.875 0.131 1 98.38 218 THR B N 1
ATOM 3952 C CA . THR B 1 218 ? -3.611 -11.617 0.866 1 98.38 218 THR B CA 1
ATOM 3953 C C . THR B 1 218 ? -2.152 -11.391 1.252 1 98.38 218 THR B C 1
ATOM 3955 O O . THR B 1 218 ? -1.602 -10.312 1.008 1 98.38 218 THR B O 1
ATOM 3958 N N . MET B 1 219 ? -1.425 -12.438 1.737 1 98 219 MET B N 1
ATOM 3959 C CA . MET B 1 219 ? -0.045 -12.289 2.191 1 98 219 MET B CA 1
ATOM 3960 C C . MET B 1 219 ? 0.854 -11.812 1.057 1 98 219 MET B C 1
ATOM 3962 O O . MET B 1 219 ? 1.701 -10.938 1.255 1 98 219 MET B O 1
ATOM 3966 N N . ASN B 1 220 ? 0.629 -12.328 -0.117 1 98.06 220 ASN B N 1
ATOM 3967 C CA . ASN B 1 220 ? 1.504 -12.023 -1.245 1 98.06 220 ASN B CA 1
ATOM 3968 C C . ASN B 1 220 ? 1.402 -10.562 -1.654 1 98.06 220 ASN B C 1
ATOM 3970 O O . ASN B 1 220 ? 2.373 -9.812 -1.54 1 98.06 220 ASN B O 1
ATOM 3974 N N . PRO B 1 221 ? 0.217 -10.07 -2.045 1 98.75 221 PRO B N 1
ATOM 3975 C CA . PRO B 1 221 ? 0.162 -8.672 -2.473 1 98.75 221 PRO B CA 1
ATOM 3976 C C . PRO B 1 221 ? 0.425 -7.691 -1.331 1 98.75 221 PRO B C 1
ATOM 3978 O O . PRO B 1 221 ? 1.022 -6.633 -1.545 1 98.75 221 PRO B O 1
ATOM 3981 N N . VAL B 1 222 ? -0.013 -7.984 -0.079 1 98.94 222 VAL B N 1
ATOM 3982 C CA . VAL B 1 222 ? 0.2 -7.082 1.049 1 98.94 222 VAL B CA 1
ATOM 3983 C C . VAL B 1 222 ? 1.692 -6.984 1.357 1 98.94 222 VAL B C 1
ATOM 3985 O O . VAL B 1 222 ? 2.193 -5.91 1.694 1 98.94 222 VAL B O 1
ATOM 3988 N N . SER B 1 223 ? 2.408 -8.109 1.24 1 98.69 223 SER B N 1
ATOM 3989 C CA . SER B 1 223 ? 3.852 -8.062 1.457 1 98.69 223 SER B CA 1
ATOM 3990 C C . SER B 1 223 ? 4.539 -7.191 0.414 1 98.69 223 SER B C 1
ATOM 3992 O O . SER B 1 223 ? 5.52 -6.512 0.716 1 98.69 223 SER B O 1
ATOM 3994 N N . VAL B 1 224 ? 4.043 -7.223 -0.801 1 98.62 224 VAL B N 1
ATOM 3995 C CA . VAL B 1 224 ? 4.602 -6.383 -1.854 1 98.62 224 VAL B CA 1
ATOM 3996 C C . VAL B 1 224 ? 4.324 -4.914 -1.544 1 98.62 224 VAL B C 1
ATOM 3998 O O . VAL B 1 224 ? 5.215 -4.066 -1.667 1 98.62 224 VAL B O 1
ATOM 4001 N N . LEU B 1 225 ? 3.135 -4.609 -1.089 1 98.75 225 LEU B N 1
ATOM 4002 C CA . LEU B 1 225 ? 2.732 -3.244 -0.775 1 98.75 225 LEU B CA 1
ATOM 4003 C C . LEU B 1 225 ? 3.555 -2.686 0.382 1 98.75 225 LEU B C 1
ATOM 4005 O O . LEU B 1 225 ? 3.898 -1.502 0.391 1 98.75 225 LEU B O 1
ATOM 4009 N N . THR B 1 226 ? 3.906 -3.529 1.335 1 98.75 226 THR B N 1
ATOM 4010 C CA . THR B 1 226 ? 4.402 -3.018 2.607 1 98.75 226 THR B CA 1
ATOM 4011 C C . THR B 1 226 ? 5.879 -3.352 2.789 1 98.75 226 THR B C 1
ATOM 4013 O O . THR B 1 226 ? 6.555 -2.762 3.633 1 98.75 226 THR B O 1
ATOM 4016 N N . GLY B 1 227 ? 6.34 -4.367 2.07 1 98.31 227 GLY B N 1
ATOM 4017 C CA . GLY B 1 227 ? 7.68 -4.879 2.299 1 98.31 227 GLY B CA 1
ATOM 4018 C C . GLY B 1 227 ? 7.781 -5.758 3.529 1 98.31 227 GLY B C 1
ATOM 4019 O O . GLY B 1 227 ? 8.883 -6.148 3.934 1 98.31 227 GLY B O 1
ATOM 4020 N N . ALA B 1 228 ? 6.68 -6.102 4.113 1 98.5 228 ALA B N 1
ATOM 4021 C CA . ALA B 1 228 ? 6.676 -6.781 5.406 1 98.5 228 ALA B CA 1
ATOM 4022 C C . ALA B 1 228 ? 6.625 -8.297 5.23 1 98.5 228 ALA B C 1
ATOM 4024 O O . ALA B 1 228 ? 6.109 -8.797 4.227 1 98.5 228 ALA B O 1
ATOM 4025 N N . THR B 1 229 ? 7.145 -9.039 6.18 1 97.38 229 THR B N 1
ATOM 4026 C CA . THR B 1 229 ? 6.988 -10.484 6.266 1 97.38 229 THR B CA 1
ATOM 4027 C C . THR B 1 229 ? 5.609 -10.852 6.812 1 97.38 229 THR B C 1
ATOM 4029 O O . THR B 1 229 ? 4.898 -9.992 7.332 1 97.38 229 THR B O 1
ATOM 4032 N N . SER B 1 230 ? 5.238 -12.086 6.68 1 97 230 SER B N 1
ATOM 4033 C CA . SER B 1 230 ? 3.898 -12.555 7.016 1 97 230 SER B CA 1
ATOM 4034 C C . SER B 1 230 ? 3.582 -12.305 8.484 1 97 230 SER B C 1
ATOM 4036 O O . SER B 1 230 ? 2.453 -11.961 8.836 1 97 230 SER B O 1
ATOM 4038 N N . ASP B 1 231 ? 4.539 -12.484 9.359 1 97.44 231 ASP B N 1
ATOM 4039 C CA . ASP B 1 231 ? 4.301 -12.273 10.789 1 97.44 231 ASP B CA 1
ATOM 4040 C C . ASP B 1 231 ? 3.932 -10.82 11.078 1 97.44 231 ASP B C 1
ATOM 4042 O O . ASP B 1 231 ? 2.979 -10.555 11.805 1 97.44 231 ASP B O 1
ATOM 4046 N N . ARG B 1 232 ? 4.605 -9.914 10.484 1 98.19 232 ARG B N 1
ATOM 4047 C CA . ARG B 1 232 ? 4.355 -8.492 10.703 1 98.19 232 ARG B CA 1
ATOM 4048 C C . ARG B 1 232 ? 2.998 -8.086 10.141 1 98.19 232 ARG B C 1
ATOM 4050 O O . ARG B 1 232 ? 2.309 -7.238 10.719 1 98.19 232 ARG B O 1
ATOM 4057 N N . ILE B 1 233 ? 2.652 -8.641 9.016 1 98.75 233 ILE B N 1
ATOM 4058 C CA . ILE B 1 233 ? 1.345 -8.391 8.422 1 98.75 233 ILE B CA 1
ATOM 4059 C C . ILE B 1 233 ? 0.246 -8.828 9.383 1 98.75 233 ILE B C 1
ATOM 4061 O O . ILE B 1 233 ? -0.684 -8.07 9.664 1 98.75 233 ILE B O 1
ATOM 4065 N N . LEU B 1 234 ? 0.395 -10.016 9.945 1 98.38 234 LEU B N 1
ATOM 4066 C CA . LEU B 1 234 ? -0.65 -10.602 10.781 1 98.38 234 LEU B CA 1
ATOM 4067 C C . LEU B 1 234 ? -0.643 -9.984 12.172 1 98.38 234 LEU B C 1
ATOM 4069 O O . LEU B 1 234 ? -1.663 -9.992 12.867 1 98.38 234 LEU B O 1
ATOM 4073 N N . ASP B 1 235 ? 0.486 -9.398 12.586 1 98.06 235 ASP B N 1
ATOM 4074 C CA . ASP B 1 235 ? 0.592 -8.797 13.914 1 98.06 235 ASP B CA 1
ATOM 4075 C C . ASP B 1 235 ? -0.004 -7.395 13.938 1 98.06 235 ASP B C 1
ATOM 4077 O O . ASP B 1 235 ? -0.255 -6.836 15.008 1 98.06 235 ASP B O 1
ATOM 4081 N N . ASP B 1 236 ? -0.083 -6.75 12.859 1 98.31 236 ASP B N 1
ATOM 4082 C CA . ASP B 1 236 ? -0.754 -5.457 12.797 1 98.31 236 ASP B CA 1
ATOM 4083 C C . ASP B 1 236 ? -2.271 -5.625 12.781 1 98.31 236 ASP B C 1
ATOM 4085 O O . ASP B 1 236 ? -2.832 -6.16 11.82 1 98.31 236 ASP B O 1
ATOM 4089 N N . PRO B 1 237 ? -2.953 -5.133 13.766 1 98.31 237 PRO B N 1
ATOM 4090 C CA . PRO B 1 237 ? -4.375 -5.453 13.898 1 98.31 237 PRO B CA 1
ATOM 4091 C C . PRO B 1 237 ? -5.211 -4.914 12.734 1 98.31 237 PRO B C 1
ATOM 4093 O O . PRO B 1 237 ? -6.188 -5.547 12.328 1 98.31 237 PRO B O 1
ATOM 4096 N N . LEU B 1 238 ? -4.891 -3.777 12.211 1 98.81 238 LEU B N 1
ATOM 4097 C CA . LEU B 1 238 ? -5.672 -3.211 11.117 1 98.81 238 LEU B CA 1
ATOM 4098 C C . LEU B 1 238 ? -5.41 -3.965 9.812 1 98.81 238 LEU B C 1
ATOM 4100 O O . LEU B 1 238 ? -6.34 -4.223 9.047 1 98.81 238 LEU B O 1
ATOM 4104 N N . VAL B 1 239 ? -4.125 -4.301 9.547 1 98.88 239 VAL B N 1
ATOM 4105 C CA . VAL B 1 239 ? -3.795 -5.051 8.336 1 98.88 239 VAL B CA 1
ATOM 4106 C C . VAL B 1 239 ? -4.367 -6.465 8.438 1 98.88 239 VAL B C 1
ATOM 4108 O O . VAL B 1 239 ? -4.871 -7.008 7.449 1 98.88 239 VAL B O 1
ATOM 4111 N N . HIS B 1 240 ? -4.254 -7.012 9.633 1 98.62 240 HIS B N 1
ATOM 4112 C CA . HIS B 1 240 ? -4.883 -8.297 9.914 1 98.62 240 HIS B CA 1
ATOM 4113 C C . HIS B 1 240 ? -6.359 -8.289 9.531 1 98.62 240 HIS B C 1
ATOM 4115 O O . HIS B 1 240 ? -6.828 -9.188 8.828 1 98.62 240 HIS B O 1
ATOM 4121 N N . GLU B 1 241 ? -7.059 -7.324 9.977 1 98.75 241 GLU B N 1
ATOM 4122 C CA . GLU B 1 241 ? -8.484 -7.234 9.688 1 98.75 241 GLU B CA 1
ATOM 4123 C C . GLU B 1 241 ? -8.742 -6.988 8.203 1 98.75 241 GLU B C 1
ATOM 4125 O O . GLU B 1 241 ? -9.727 -7.477 7.648 1 98.75 241 GLU B O 1
ATOM 4130 N N . PHE B 1 242 ? -7.953 -6.18 7.539 1 98.88 242 PHE B N 1
ATOM 4131 C CA . PHE B 1 242 ? -8.062 -5.977 6.102 1 98.88 242 PHE B CA 1
ATOM 4132 C C . PHE B 1 242 ? -7.945 -7.301 5.355 1 98.88 242 PHE B C 1
ATOM 4134 O O . PHE B 1 242 ? -8.789 -7.617 4.512 1 98.88 242 PHE B O 1
ATOM 4141 N N . CYS B 1 243 ? -6.883 -8.062 5.715 1 98.88 243 CYS B N 1
ATOM 4142 C CA . CYS B 1 243 ? -6.691 -9.375 5.109 1 98.88 243 CYS B CA 1
ATOM 4143 C C . CYS B 1 243 ? -7.887 -10.281 5.383 1 98.88 243 CYS B C 1
ATOM 4145 O O . CYS B 1 243 ? -8.359 -10.984 4.48 1 98.88 243 CYS B O 1
ATOM 4147 N N . ALA B 1 244 ? -8.367 -10.258 6.605 1 98.81 244 ALA B N 1
ATOM 4148 C CA . ALA B 1 244 ? -9.539 -11.055 6.953 1 98.81 244 ALA B CA 1
ATOM 4149 C C . ALA B 1 244 ? -10.734 -10.695 6.074 1 98.81 244 ALA B C 1
ATOM 4151 O O . ALA B 1 244 ? -11.5 -11.57 5.66 1 98.81 244 ALA B O 1
ATOM 4152 N N . GLY B 1 245 ? -10.914 -9.406 5.863 1 98.75 245 GLY B N 1
ATOM 4153 C CA . GLY B 1 245 ? -11.984 -8.953 4.988 1 98.75 245 GLY B CA 1
ATOM 4154 C C . GLY B 1 245 ? -11.891 -9.523 3.584 1 98.75 245 GLY B C 1
ATOM 4155 O O . GLY B 1 245 ? -12.883 -9.984 3.025 1 98.75 245 GLY B O 1
ATOM 4156 N N . VAL B 1 246 ? -10.711 -9.477 3.023 1 98.88 246 VAL B N 1
ATOM 4157 C CA . VAL B 1 246 ? -10.484 -10.031 1.695 1 98.88 246 VAL B CA 1
ATOM 4158 C C . VAL B 1 246 ? -10.789 -11.531 1.705 1 98.88 246 VAL B C 1
ATOM 4160 O O . VAL B 1 246 ? -11.453 -12.039 0.798 1 98.88 246 VAL B O 1
ATOM 4163 N N . MET B 1 247 ? -10.32 -12.219 2.717 1 98.81 247 MET B N 1
ATOM 4164 C CA . MET B 1 247 ? -10.516 -13.664 2.822 1 98.81 247 MET B CA 1
ATOM 4165 C C . MET B 1 247 ? -12 -14 2.953 1 98.81 247 MET B C 1
ATOM 4167 O O . MET B 1 247 ? -12.477 -14.977 2.365 1 98.81 247 MET B O 1
ATOM 4171 N N . ARG B 1 248 ? -12.75 -13.203 3.715 1 98.81 248 ARG B N 1
ATOM 4172 C CA . ARG B 1 248 ? -14.188 -13.445 3.844 1 98.81 248 ARG B CA 1
ATOM 4173 C C . ARG B 1 248 ? -14.891 -13.289 2.498 1 98.81 248 ARG B C 1
ATOM 4175 O O . ARG B 1 248 ? -15.758 -14.094 2.15 1 98.81 248 ARG B O 1
ATOM 4182 N N . GLU B 1 249 ? -14.484 -12.258 1.771 1 98.88 249 GLU B N 1
ATOM 4183 C CA . GLU B 1 249 ? -15.039 -12.062 0.434 1 98.88 249 GLU B CA 1
ATOM 4184 C C . GLU B 1 249 ? -14.734 -13.258 -0.469 1 98.88 249 GLU B C 1
ATOM 4186 O O . GLU B 1 249 ? -15.625 -13.773 -1.146 1 98.88 249 GLU B O 1
ATOM 4191 N N . ALA B 1 250 ? -13.523 -13.703 -0.437 1 98.88 250 ALA B N 1
ATOM 4192 C CA . ALA B 1 250 ? -13.102 -14.82 -1.28 1 98.88 250 ALA B CA 1
ATOM 4193 C C . ALA B 1 250 ? -13.812 -16.109 -0.869 1 98.88 250 ALA B C 1
ATOM 4195 O O . ALA B 1 250 ? -14.117 -16.953 -1.715 1 98.88 250 ALA B O 1
ATOM 4196 N N . ALA B 1 251 ? -14.008 -16.312 0.445 1 98.81 251 ALA B N 1
ATOM 4197 C CA . ALA B 1 251 ? -14.758 -17.469 0.912 1 98.81 251 ALA B CA 1
ATOM 4198 C C . ALA B 1 251 ? -16.188 -17.453 0.377 1 98.81 251 ALA B C 1
ATOM 4200 O O . ALA B 1 251 ? -16.719 -18.484 -0.037 1 98.81 251 ALA B O 1
ATOM 4201 N N . GLU B 1 252 ? -16.812 -16.297 0.405 1 98.81 252 GLU B N 1
ATOM 4202 C CA . GLU B 1 252 ? -18.156 -16.172 -0.137 1 98.81 252 GLU B CA 1
ATOM 4203 C C . GLU B 1 252 ? -18.188 -16.5 -1.627 1 98.81 252 GLU B C 1
ATOM 4205 O O . GLU B 1 252 ? -19.094 -17.203 -2.096 1 98.81 252 GLU B O 1
ATOM 4210 N N . VAL B 1 253 ? -17.219 -16 -2.354 1 98.69 253 VAL B N 1
ATOM 4211 C CA . VAL B 1 253 ? -17.109 -16.344 -3.768 1 98.69 253 VAL B CA 1
ATOM 4212 C C . VAL B 1 253 ? -16.969 -17.859 -3.922 1 98.69 253 VAL B C 1
ATOM 4214 O O . VAL B 1 253 ? -17.641 -18.469 -4.758 1 98.69 253 VAL B O 1
ATOM 4217 N N . GLY B 1 254 ? -16.031 -18.453 -3.111 1 98.38 254 GLY B N 1
ATOM 4218 C CA . GLY B 1 254 ? -15.836 -19.891 -3.135 1 98.38 254 GLY B CA 1
ATOM 4219 C C . GLY B 1 254 ? -17.125 -20.672 -2.955 1 98.38 254 GLY B C 1
ATOM 4220 O O . GLY B 1 254 ? -17.359 -21.672 -3.65 1 98.38 254 GLY B O 1
ATOM 4221 N N . ASP B 1 255 ? -18.016 -20.203 -2.084 1 98.06 255 ASP B N 1
ATOM 4222 C CA . ASP B 1 255 ? -19.312 -20.844 -1.846 1 98.06 255 ASP B CA 1
ATOM 4223 C C . ASP B 1 255 ? -20.156 -20.844 -3.111 1 98.06 255 ASP B C 1
ATOM 4225 O O . ASP B 1 255 ? -20.891 -21.812 -3.379 1 98.06 255 ASP B O 1
ATOM 4229 N N . ARG B 1 256 ? -20.047 -19.812 -3.861 1 97.62 256 ARG B N 1
ATOM 4230 C CA . ARG B 1 256 ? -20.891 -19.641 -5.043 1 97.62 256 ARG B CA 1
ATOM 4231 C C . ARG B 1 256 ? -20.359 -20.469 -6.211 1 97.62 256 ARG B C 1
ATOM 4233 O O . ARG B 1 256 ? -21.094 -20.75 -7.156 1 97.62 256 ARG B O 1
ATOM 4240 N N . ILE B 1 257 ? -19.125 -20.875 -6.129 1 97.5 257 ILE B N 1
ATOM 4241 C CA . ILE B 1 257 ? -18.547 -21.531 -7.297 1 97.5 257 ILE B CA 1
ATOM 4242 C C . ILE B 1 257 ? -18.219 -22.984 -6.969 1 97.5 257 ILE B C 1
ATOM 4244 O O . ILE B 1 257 ? -17.453 -23.641 -7.68 1 97.5 257 ILE B O 1
ATOM 4248 N N . GLY B 1 258 ? -18.719 -23.484 -5.832 1 95.88 258 GLY B N 1
ATOM 4249 C CA . GLY B 1 258 ? -18.578 -24.891 -5.461 1 95.88 258 GLY B CA 1
ATOM 4250 C C . GLY B 1 258 ? -17.25 -25.188 -4.777 1 95.88 258 GLY B C 1
ATOM 4251 O O . GLY B 1 258 ? -16.797 -26.328 -4.762 1 95.88 258 GLY B O 1
ATOM 4252 N N . CYS B 1 259 ? -16.562 -24.219 -4.301 1 97.38 259 CYS B N 1
ATOM 4253 C CA . CYS B 1 259 ? -15.281 -24.359 -3.598 1 97.38 259 CYS B CA 1
ATOM 4254 C C . CYS B 1 259 ? -15.406 -23.891 -2.154 1 97.38 259 CYS B C 1
ATOM 4256 O O . CYS B 1 259 ? -14.602 -23.078 -1.691 1 97.38 259 CYS B O 1
ATOM 4258 N N . HIS B 1 260 ? -16.328 -24.469 -1.482 1 97.5 260 HIS B N 1
ATOM 4259 C CA . HIS B 1 260 ? -16.594 -24.109 -0.095 1 97.5 260 HIS B CA 1
ATOM 4260 C C . HIS B 1 260 ? -15.367 -24.344 0.781 1 97.5 260 HIS B C 1
ATOM 4262 O O . HIS B 1 260 ? -14.68 -25.359 0.621 1 97.5 260 HIS B O 1
ATOM 4268 N N . ILE B 1 261 ? -15.102 -23.453 1.658 1 97.94 261 ILE B N 1
ATOM 4269 C CA . ILE B 1 261 ? -14.016 -23.562 2.619 1 97.94 261 ILE B CA 1
ATOM 4270 C C . ILE B 1 261 ? -14.578 -23.766 4.023 1 97.94 261 ILE B C 1
ATOM 4272 O O . ILE B 1 261 ? -15.328 -22.922 4.527 1 97.94 261 ILE B O 1
ATOM 4276 N N . ASP B 1 262 ? -14.188 -24.828 4.656 1 96.94 262 ASP B N 1
ATOM 4277 C CA . ASP B 1 262 ? -14.727 -25.203 5.961 1 96.94 262 ASP B CA 1
ATOM 4278 C C . ASP B 1 262 ? -14.008 -24.469 7.09 1 96.94 262 ASP B C 1
ATOM 4280 O O . ASP B 1 262 ? -14.586 -24.234 8.156 1 96.94 262 ASP B O 1
ATOM 4284 N N . GLU B 1 263 ? -12.891 -24.078 6.883 1 97.62 263 GLU B N 1
ATOM 4285 C CA . GLU B 1 263 ? -12.062 -23.438 7.902 1 97.62 263 GLU B CA 1
ATOM 4286 C C . GLU B 1 263 ? -12.453 -21.969 8.086 1 97.62 263 GLU B C 1
ATOM 4288 O O . GLU B 1 263 ? -12.875 -21.312 7.133 1 97.62 263 GLU B O 1
ATOM 4293 N N . THR B 1 264 ? -12.312 -21.516 9.336 1 98.12 264 THR B N 1
ATOM 4294 C CA . THR B 1 264 ? -12.547 -20.094 9.562 1 98.12 264 THR B CA 1
ATOM 4295 C C . THR B 1 264 ? -11.328 -19.266 9.172 1 98.12 264 THR B C 1
ATOM 4297 O O . THR B 1 264 ? -10.203 -19.781 9.148 1 98.12 264 THR B O 1
ATOM 4300 N N . VAL B 1 265 ? -11.562 -18.016 8.859 1 98 265 VAL B N 1
ATOM 4301 C CA . VAL B 1 265 ? -10.484 -17.094 8.57 1 98 265 VAL B CA 1
ATOM 4302 C C . VAL B 1 265 ? -9.492 -17.062 9.727 1 98 265 VAL B C 1
ATOM 4304 O O . VAL B 1 265 ? -8.273 -17.125 9.516 1 98 265 VAL B O 1
ATOM 4307 N N . ALA B 1 266 ? -10 -17.016 10.953 1 97.25 266 ALA B N 1
ATOM 4308 C CA . ALA B 1 266 ? -9.164 -16.969 12.148 1 97.25 266 ALA B CA 1
ATOM 4309 C C . ALA B 1 266 ? -8.25 -18.188 12.234 1 97.25 266 ALA B C 1
ATOM 4311 O O . ALA B 1 266 ? -7.066 -18.062 12.555 1 97.25 266 ALA B O 1
ATOM 4312 N N . ASP B 1 267 ? -8.797 -19.281 11.945 1 97.06 267 ASP B N 1
ATOM 4313 C CA . ASP B 1 267 ? -8.023 -20.516 11.984 1 97.06 267 ASP B CA 1
ATOM 4314 C C . ASP B 1 267 ? -6.902 -20.5 10.945 1 97.06 267 ASP B C 1
ATOM 4316 O O . ASP B 1 267 ? -5.758 -20.844 11.25 1 97.06 267 ASP B O 1
ATOM 4320 N N . ARG B 1 268 ? -7.27 -20.125 9.797 1 96.81 268 ARG B N 1
ATOM 4321 C CA . ARG B 1 268 ? -6.289 -20.094 8.719 1 96.81 268 ARG B CA 1
ATOM 4322 C C . ARG B 1 268 ? -5.148 -19.141 9.047 1 96.81 268 ARG B C 1
ATOM 4324 O O . ARG B 1 268 ? -3.98 -19.453 8.812 1 96.81 268 ARG B O 1
ATOM 4331 N N . MET B 1 269 ? -5.473 -17.953 9.547 1 97 269 MET B N 1
ATOM 4332 C CA . MET B 1 269 ? -4.457 -16.953 9.859 1 97 269 MET B CA 1
ATOM 4333 C C . MET B 1 269 ? -3.566 -17.406 11.008 1 97 269 MET B C 1
ATOM 4335 O O . MET B 1 269 ? -2.377 -17.094 11.039 1 97 269 MET B O 1
ATOM 4339 N N . THR B 1 270 ? -4.148 -18.141 11.914 1 96.12 270 THR B N 1
ATOM 4340 C CA . THR B 1 270 ? -3.357 -18.734 12.992 1 96.12 270 THR B CA 1
ATOM 4341 C C . THR B 1 270 ? -2.314 -19.703 12.445 1 96.12 270 THR B C 1
ATOM 4343 O O . THR B 1 270 ? -1.157 -19.672 12.867 1 96.12 270 THR B O 1
ATOM 4346 N N . VAL B 1 271 ? -2.699 -20.516 11.531 1 93.81 271 VAL B N 1
ATOM 4347 C CA . VAL B 1 271 ? -1.784 -21.453 10.883 1 93.81 271 VAL B CA 1
ATOM 4348 C C . VAL B 1 271 ? -0.686 -20.672 10.156 1 93.81 271 VAL B C 1
ATOM 4350 O O . VAL B 1 271 ? 0.497 -21 10.273 1 93.81 271 VAL B O 1
ATOM 4353 N N . THR B 1 272 ? -1.062 -19.688 9.406 1 94.31 272 THR B N 1
ATOM 4354 C CA . THR B 1 272 ? -0.096 -18.891 8.664 1 94.31 272 THR B CA 1
ATOM 4355 C C . THR B 1 272 ? 0.887 -18.219 9.617 1 94.31 272 THR B C 1
ATOM 4357 O O . THR B 1 272 ? 2.094 -18.203 9.367 1 94.31 272 THR B O 1
ATOM 4360 N N . ARG B 1 273 ? 0.343 -17.641 10.672 1 94.25 273 ARG B N 1
ATOM 4361 C CA . ARG B 1 273 ? 1.195 -16.984 11.656 1 94.25 273 ARG B CA 1
ATOM 4362 C C . ARG B 1 273 ? 2.203 -17.969 12.25 1 94.25 273 ARG B C 1
ATOM 4364 O O . ARG B 1 273 ? 3.336 -17.594 12.562 1 94.25 273 ARG B O 1
ATOM 4371 N N . GLY B 1 274 ? 1.813 -19.156 12.414 1 92.94 274 GLY B N 1
ATOM 4372 C CA . GLY B 1 274 ? 2.66 -20.203 12.977 1 92.94 274 GLY B CA 1
ATOM 4373 C C . GLY B 1 274 ? 3.852 -20.531 12.102 1 92.94 274 GLY B C 1
ATOM 4374 O O . GLY B 1 274 ? 4.832 -21.125 12.57 1 92.94 274 GLY B O 1
ATOM 4375 N N . LEU B 1 275 ? 3.803 -20.172 10.852 1 89.31 275 LEU B N 1
ATOM 4376 C CA . LEU B 1 275 ? 4.891 -20.438 9.914 1 89.31 275 LEU B CA 1
ATOM 4377 C C . LEU B 1 275 ? 6.039 -19.453 10.117 1 89.31 275 LEU B C 1
ATOM 4379 O O . LEU B 1 275 ? 7.137 -19.656 9.602 1 89.31 275 LEU B O 1
ATOM 4383 N N . GLY B 1 276 ? 5.77 -18.328 10.852 1 91.25 276 GLY B N 1
ATOM 4384 C CA . GLY B 1 276 ? 6.828 -17.391 11.211 1 91.25 276 GLY B CA 1
ATOM 4385 C C . GLY B 1 276 ? 6.98 -16.266 10.219 1 91.25 276 GLY B C 1
ATOM 4386 O O . GLY B 1 276 ? 6.008 -15.852 9.578 1 91.25 276 GLY B O 1
ATOM 4387 N N . ALA B 1 277 ? 8.227 -15.68 10.188 1 93.5 277 ALA B N 1
ATOM 4388 C CA . ALA B 1 277 ? 8.523 -14.508 9.359 1 93.5 277 ALA B CA 1
ATOM 4389 C C . ALA B 1 277 ? 8.844 -14.922 7.926 1 93.5 277 ALA B C 1
ATOM 4391 O O . ALA B 1 277 ? 9.992 -14.859 7.492 1 93.5 277 ALA B O 1
ATOM 4392 N N . MET B 1 278 ? 7.809 -15.195 7.211 1 91.75 278 MET B N 1
ATOM 4393 C C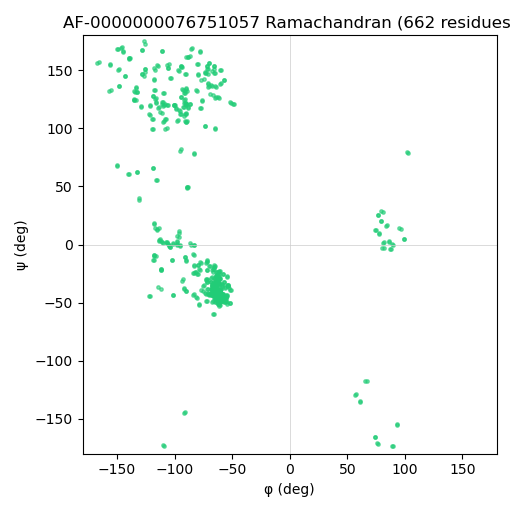A . MET B 1 278 ? 7.984 -15.664 5.84 1 91.75 278 MET B CA 1
ATOM 4394 C C . MET B 1 278 ? 8 -14.492 4.859 1 91.75 278 MET B C 1
ATOM 4396 O O . MET B 1 278 ? 7.203 -13.562 4.984 1 91.75 278 MET B O 1
ATOM 4400 N N . THR B 1 279 ? 8.992 -14.508 3.967 1 93.5 279 THR B N 1
ATOM 4401 C CA . THR B 1 279 ? 8.945 -13.656 2.783 1 93.5 279 THR B CA 1
ATOM 4402 C C . THR B 1 279 ? 8.188 -14.344 1.653 1 93.5 279 THR B C 1
ATOM 4404 O O . THR B 1 279 ? 8.555 -15.438 1.222 1 93.5 279 THR B O 1
ATOM 4407 N N . THR B 1 280 ? 7.164 -13.711 1.223 1 94.75 280 THR B N 1
ATOM 4408 C CA . THR B 1 280 ? 6.32 -14.359 0.224 1 94.75 280 THR B CA 1
ATOM 4409 C C . THR B 1 280 ? 7.043 -14.445 -1.119 1 94.75 280 THR B C 1
ATOM 4411 O O . THR B 1 280 ? 7.992 -13.703 -1.367 1 94.75 280 THR B O 1
ATOM 4414 N N . SER B 1 281 ? 6.625 -15.398 -1.943 1 92.69 281 SER B N 1
ATOM 4415 C CA . SER B 1 281 ? 7.223 -15.562 -3.266 1 92.69 281 SER B CA 1
ATOM 4416 C C . SER B 1 281 ? 7.02 -14.312 -4.121 1 92.69 281 SER B C 1
ATOM 4418 O O . SER B 1 281 ? 7.895 -13.945 -4.906 1 92.69 281 SER B O 1
ATOM 4420 N N . MET B 1 282 ? 5.926 -13.602 -3.967 1 96.31 282 MET B N 1
ATOM 4421 C CA . MET B 1 282 ? 5.66 -12.398 -4.746 1 96.31 282 MET B CA 1
ATOM 4422 C C . MET B 1 282 ? 6.59 -11.266 -4.324 1 96.31 282 MET B C 1
ATOM 4424 O O . MET B 1 282 ? 7.062 -10.5 -5.164 1 96.31 282 MET B O 1
ATOM 4428 N N . LEU B 1 283 ? 6.781 -11.094 -3.053 1 96.88 283 LEU B N 1
ATOM 4429 C CA . LEU B 1 283 ? 7.715 -10.078 -2.578 1 96.88 283 LEU B CA 1
ATOM 4430 C C . LEU B 1 283 ? 9.125 -10.352 -3.084 1 96.88 283 LEU B C 1
ATOM 4432 O O . LEU B 1 283 ? 9.852 -9.43 -3.443 1 96.88 283 LEU B O 1
ATOM 4436 N N . GLN B 1 284 ? 9.516 -11.656 -3.111 1 93.25 284 GLN B N 1
ATOM 4437 C CA . GLN B 1 284 ? 10.805 -12.023 -3.674 1 93.25 284 GLN B CA 1
ATOM 4438 C C . GLN B 1 284 ? 10.914 -11.594 -5.133 1 93.25 284 GLN B C 1
ATOM 4440 O O . GLN B 1 284 ? 11.938 -11.039 -5.547 1 93.25 284 GLN B O 1
ATOM 4445 N N . ASP B 1 285 ? 9.898 -11.859 -5.879 1 94.44 285 ASP B N 1
ATOM 4446 C CA . ASP B 1 285 ? 9.875 -11.445 -7.277 1 94.44 285 ASP B CA 1
ATOM 4447 C C . ASP B 1 285 ? 9.992 -9.922 -7.395 1 94.44 285 ASP B C 1
ATOM 4449 O O . ASP B 1 285 ? 10.82 -9.422 -8.156 1 94.44 285 ASP B O 1
ATOM 4453 N N . ALA B 1 286 ? 9.211 -9.25 -6.645 1 97.25 286 ALA B N 1
ATOM 4454 C CA . ALA B 1 286 ? 9.211 -7.785 -6.695 1 97.25 286 ALA B CA 1
ATOM 4455 C C . ALA B 1 286 ? 10.578 -7.227 -6.34 1 97.25 286 ALA B C 1
ATOM 4457 O O . ALA B 1 286 ? 11.07 -6.297 -6.992 1 97.25 286 ALA B O 1
ATOM 4458 N N . SER B 1 287 ? 11.172 -7.766 -5.312 1 95.38 287 SER B N 1
ATOM 4459 C CA . SER B 1 287 ? 12.484 -7.309 -4.852 1 95.38 287 SER B CA 1
ATOM 4460 C C . SER B 1 287 ? 13.555 -7.543 -5.914 1 95.38 287 SER B C 1
ATOM 4462 O O . SER B 1 287 ? 14.555 -6.828 -5.961 1 95.38 287 SER B O 1
ATOM 4464 N N . SER B 1 288 ? 13.281 -8.5 -6.777 1 92.75 288 SER B N 1
ATOM 4465 C CA . SER B 1 288 ? 14.242 -8.844 -7.82 1 92.75 288 SER B CA 1
ATOM 4466 C C . SER B 1 288 ? 13.891 -8.164 -9.141 1 92.75 288 SER B C 1
ATOM 4468 O O . SER B 1 288 ? 14.469 -8.484 -10.18 1 92.75 288 SER B O 1
ATOM 4470 N N . GLY B 1 289 ? 12.875 -7.391 -9.102 1 95.5 289 GLY B N 1
ATOM 4471 C CA . GLY B 1 289 ? 12.484 -6.637 -10.289 1 95.5 289 GLY B CA 1
ATOM 4472 C C . GLY B 1 289 ? 11.719 -7.469 -11.297 1 95.5 289 GLY B C 1
ATOM 4473 O O . GLY B 1 289 ? 11.656 -7.117 -12.477 1 95.5 289 GLY B O 1
ATOM 4474 N N . ARG B 1 290 ? 11.133 -8.57 -10.938 1 94.12 290 ARG B N 1
ATOM 4475 C CA . ARG B 1 290 ? 10.375 -9.453 -11.812 1 94.12 290 ARG B CA 1
ATOM 4476 C C . ARG B 1 290 ? 8.883 -9.133 -11.758 1 94.12 290 ARG B C 1
ATOM 4478 O O . ARG B 1 290 ? 8.391 -8.633 -10.75 1 94.12 290 ARG B O 1
ATOM 4485 N N . PRO B 1 291 ? 8.164 -9.453 -12.836 1 96.62 291 PRO B N 1
ATOM 4486 C CA . PRO B 1 291 ? 6.711 -9.258 -12.805 1 96.62 291 PRO B CA 1
ATOM 4487 C C . PRO B 1 291 ? 6.031 -10.062 -11.703 1 96.62 291 PRO B C 1
ATOM 4489 O O . PRO B 1 291 ? 6.484 -11.164 -11.367 1 96.62 291 PRO B O 1
ATOM 4492 N N . ILE B 1 292 ? 4.961 -9.516 -11.234 1 97.5 292 ILE B N 1
ATOM 4493 C CA . ILE B 1 292 ? 4.262 -10.211 -10.164 1 97.5 292 ILE B CA 1
ATOM 4494 C C . ILE B 1 292 ? 2.984 -10.852 -10.703 1 97.5 292 ILE B C 1
ATOM 4496 O O . ILE B 1 292 ? 2.383 -10.336 -11.648 1 97.5 292 ILE B O 1
ATOM 4500 N N . GLU B 1 293 ? 2.516 -11.922 -10.125 1 97.25 293 GLU B N 1
ATOM 4501 C CA . GLU B 1 293 ? 1.385 -12.727 -10.586 1 97.25 293 GLU B CA 1
ATOM 4502 C C . GLU B 1 293 ? 0.072 -12.219 -10 1 97.25 293 GLU B C 1
ATOM 4504 O O . GLU B 1 293 ? -0.746 -13 -9.516 1 97.25 293 GLU B O 1
ATOM 4509 N N . LEU B 1 294 ? -0.171 -10.977 -10.07 1 98.12 294 LEU B N 1
ATOM 4510 C CA . LEU B 1 294 ? -1.312 -10.328 -9.43 1 98.12 294 LEU B CA 1
ATOM 4511 C C . LEU B 1 294 ? -2.621 -10.781 -10.07 1 98.12 294 LEU B C 1
ATOM 4513 O O . LEU B 1 294 ? -3.613 -11 -9.375 1 98.12 294 LEU B O 1
ATOM 4517 N N . ASP B 1 295 ? -2.699 -11.008 -11.375 1 98 295 ASP B N 1
ATOM 4518 C CA . ASP B 1 295 ? -3.926 -11.375 -12.07 1 98 295 ASP B CA 1
ATOM 4519 C C . ASP B 1 295 ? -4.402 -12.766 -11.648 1 98 295 ASP B C 1
ATOM 4521 O O . ASP B 1 295 ? -5.586 -12.961 -11.375 1 98 295 ASP B O 1
ATOM 4525 N N . ALA B 1 296 ? -3.504 -13.656 -11.555 1 97.56 296 ALA B N 1
ATOM 4526 C CA . ALA B 1 296 ? -3.869 -15.031 -11.219 1 97.56 296 ALA B CA 1
ATOM 4527 C C . ALA B 1 296 ? -4.301 -15.148 -9.766 1 97.56 296 ALA B C 1
ATOM 4529 O O . ALA B 1 296 ? -5.141 -15.984 -9.422 1 97.56 296 ALA B O 1
ATOM 4530 N N . LEU B 1 297 ? -3.742 -14.305 -8.875 1 98.12 297 LEU B N 1
ATOM 4531 C CA . LEU B 1 297 ? -4.004 -14.445 -7.449 1 98.12 297 LEU B CA 1
ATOM 4532 C C . LEU B 1 297 ? -5.195 -13.586 -7.027 1 98.12 297 LEU B C 1
ATOM 4534 O O . LEU B 1 297 ? -5.988 -13.992 -6.18 1 98.12 297 LEU B O 1
ATOM 4538 N N . VAL B 1 298 ? -5.312 -12.383 -7.629 1 98.75 298 VAL B N 1
ATOM 4539 C CA . VAL B 1 298 ? -6.328 -11.453 -7.145 1 98.75 298 VAL B CA 1
ATOM 4540 C C . VAL B 1 298 ? -7.273 -11.086 -8.289 1 98.75 298 VAL B C 1
ATOM 4542 O O . VAL B 1 298 ? -8.492 -11.07 -8.109 1 98.75 298 VAL B O 1
ATOM 4545 N N . GLY B 1 299 ? -6.746 -10.805 -9.461 1 98.44 299 GLY B N 1
ATOM 4546 C CA . GLY B 1 299 ? -7.562 -10.422 -10.602 1 98.44 299 GLY B CA 1
ATOM 4547 C C . GLY B 1 299 ? -8.617 -11.453 -10.953 1 98.44 299 GLY B C 1
ATOM 4548 O O . GLY B 1 299 ? -9.773 -11.109 -11.219 1 98.44 299 GLY B O 1
ATOM 4549 N N . ALA B 1 300 ? -8.227 -12.688 -11.008 1 98.44 300 ALA B N 1
ATOM 4550 C CA . ALA B 1 300 ? -9.148 -13.766 -11.328 1 98.44 300 ALA B CA 1
ATOM 4551 C C . ALA B 1 300 ? -10.266 -13.859 -10.297 1 98.44 300 ALA B C 1
ATOM 4553 O O . ALA B 1 300 ? -11.422 -14.133 -10.641 1 98.44 300 ALA B O 1
ATOM 4554 N N . VAL B 1 301 ? -9.953 -13.672 -9.016 1 98.75 301 VAL B N 1
ATOM 4555 C CA . VAL B 1 301 ? -10.953 -13.719 -7.945 1 98.75 301 VAL B CA 1
ATOM 4556 C C . VAL B 1 301 ? -11.992 -12.625 -8.164 1 98.75 301 VAL B C 1
ATOM 4558 O O . VAL B 1 301 ? -13.195 -12.867 -8.047 1 98.75 301 VAL B O 1
ATOM 4561 N N . ARG B 1 302 ? -11.539 -11.445 -8.484 1 98.56 302 ARG B N 1
ATOM 4562 C CA . ARG B 1 302 ? -12.445 -10.336 -8.75 1 98.56 302 ARG B CA 1
ATOM 4563 C C . ARG B 1 302 ? -13.352 -10.648 -9.93 1 98.56 302 ARG B C 1
ATOM 4565 O O . ARG B 1 302 ? -14.555 -10.359 -9.891 1 98.56 302 ARG B O 1
ATOM 4572 N N . GLU B 1 303 ? -12.734 -11.156 -11 1 98.56 303 GLU B N 1
ATOM 4573 C CA . GLU B 1 303 ? -13.508 -11.508 -12.188 1 98.56 303 GLU B CA 1
ATOM 4574 C C . GLU B 1 303 ? -14.586 -12.539 -11.867 1 98.56 303 GLU B C 1
ATOM 4576 O O . GLU B 1 303 ? -15.734 -12.398 -12.289 1 98.56 303 GLU B O 1
ATOM 4581 N N . ILE B 1 304 ? -14.219 -13.539 -11.133 1 98.5 304 ILE B N 1
ATOM 4582 C CA . ILE B 1 304 ? -15.156 -14.602 -10.75 1 98.5 304 ILE B CA 1
ATOM 4583 C C . ILE B 1 304 ? -16.234 -14.023 -9.844 1 98.5 304 ILE B C 1
ATOM 4585 O O . ILE B 1 304 ? -17.422 -14.336 -10 1 98.5 304 ILE B O 1
ATOM 4589 N N . ALA B 1 305 ? -15.852 -13.195 -8.859 1 98.88 305 ALA B N 1
ATOM 4590 C CA . ALA B 1 305 ? -16.812 -12.562 -7.961 1 98.88 305 ALA B CA 1
ATOM 4591 C C . ALA B 1 305 ? -17.859 -11.789 -8.742 1 98.88 305 ALA B C 1
ATOM 4593 O O . ALA B 1 305 ? -19.062 -11.891 -8.461 1 98.88 305 ALA B O 1
ATOM 4594 N N . ALA B 1 306 ? -17.422 -11.031 -9.703 1 98.44 306 ALA B N 1
ATOM 4595 C CA . ALA B 1 306 ? -18.344 -10.273 -10.547 1 98.44 306 ALA B CA 1
ATOM 4596 C C . ALA B 1 306 ? -19.328 -11.195 -11.258 1 98.44 306 ALA B C 1
ATOM 4598 O O . ALA B 1 306 ? -20.531 -10.898 -11.344 1 98.44 306 ALA B O 1
ATOM 4599 N N . ALA B 1 307 ? -18.859 -12.297 -11.773 1 98 307 ALA B N 1
ATOM 4600 C CA . ALA B 1 307 ? -19.672 -13.25 -12.516 1 98 307 ALA B CA 1
ATOM 4601 C C . ALA B 1 307 ? -20.766 -13.836 -11.625 1 98 307 ALA B C 1
ATOM 4603 O O . ALA B 1 307 ? -21.859 -14.164 -12.109 1 98 307 ALA B O 1
ATOM 4604 N N . VAL B 1 308 ? -20.531 -13.977 -10.391 1 98 308 VAL B N 1
ATOM 4605 C CA . VAL B 1 308 ? -21.5 -14.641 -9.523 1 98 308 VAL B CA 1
ATOM 4606 C C . VAL B 1 308 ? -22.188 -13.617 -8.625 1 98 308 VAL B C 1
ATOM 4608 O O . VAL B 1 308 ? -22.906 -13.977 -7.688 1 98 308 VAL B O 1
ATOM 4611 N N . GLY B 1 309 ? -21.875 -12.352 -8.781 1 98.12 309 GLY B N 1
ATOM 4612 C CA . GLY B 1 309 ? -22.594 -11.266 -8.141 1 98.12 309 GLY B CA 1
ATOM 4613 C C . GLY B 1 309 ? -22.203 -11.055 -6.688 1 98.12 309 GLY B C 1
ATOM 4614 O O . GLY B 1 309 ? -23.031 -10.68 -5.859 1 98.12 309 GLY B O 1
ATOM 4615 N N . VAL B 1 310 ? -21.016 -11.359 -6.293 1 98.62 310 VAL B N 1
ATOM 4616 C CA . VAL B 1 310 ? -20.531 -11.148 -4.938 1 98.62 310 VAL B CA 1
ATOM 4617 C C . VAL B 1 310 ? -19.703 -9.859 -4.879 1 98.62 310 VAL B C 1
ATOM 4619 O O . VAL B 1 310 ? -18.703 -9.727 -5.578 1 98.62 310 VAL B O 1
ATOM 4622 N N . PRO B 1 311 ? -20.125 -8.828 -4.109 1 98.5 311 PRO B N 1
ATOM 4623 C CA . PRO B 1 311 ? -19.297 -7.633 -3.943 1 98.5 311 PRO B CA 1
ATOM 4624 C C . PRO B 1 311 ? -17.984 -7.914 -3.219 1 98.5 311 PRO B C 1
ATOM 4626 O O . PRO B 1 311 ? -17.953 -8.68 -2.248 1 98.5 311 PRO B O 1
ATOM 4629 N N . THR B 1 312 ? -16.906 -7.363 -3.707 1 98.69 312 THR B N 1
ATOM 4630 C CA . THR B 1 312 ? -15.602 -7.625 -3.102 1 98.69 312 THR B CA 1
ATOM 4631 C C . THR B 1 312 ? -14.836 -6.324 -2.895 1 98.69 312 THR B C 1
ATOM 4633 O O . THR B 1 312 ? -13.719 -6.168 -3.396 1 98.69 312 THR B O 1
ATOM 4636 N N . PRO B 1 313 ? -15.344 -5.395 -2.082 1 98.56 313 PRO B N 1
ATOM 4637 C CA . PRO B 1 313 ? -14.688 -4.098 -1.926 1 98.56 313 PRO B CA 1
ATOM 4638 C C . PRO B 1 313 ? -13.266 -4.215 -1.386 1 98.56 313 PRO B C 1
ATOM 4640 O O . PRO B 1 313 ? -12.375 -3.465 -1.802 1 98.56 313 PRO B O 1
ATOM 4643 N N . ALA B 1 314 ? -13.008 -5.102 -0.422 1 98.75 314 ALA B N 1
ATOM 4644 C CA . ALA B 1 314 ? -11.656 -5.254 0.116 1 98.75 314 ALA B CA 1
ATOM 4645 C C . ALA B 1 314 ? -10.703 -5.816 -0.938 1 98.75 314 ALA B C 1
ATOM 4647 O O . ALA B 1 314 ? -9.57 -5.359 -1.062 1 98.75 314 ALA B O 1
ATOM 4648 N N . THR B 1 315 ? -11.195 -6.785 -1.692 1 98.88 315 THR B N 1
ATOM 4649 C CA . THR B 1 315 ? -10.398 -7.367 -2.766 1 98.88 315 THR B CA 1
ATOM 4650 C C . THR B 1 315 ? -10.086 -6.328 -3.838 1 98.88 315 THR B C 1
ATOM 4652 O O . THR B 1 315 ? -8.984 -6.297 -4.383 1 98.88 315 THR B O 1
ATOM 4655 N N . ASP B 1 316 ? -11.078 -5.5 -4.125 1 98.88 316 ASP B N 1
ATOM 4656 C CA . ASP B 1 316 ? -10.883 -4.434 -5.102 1 98.88 316 ASP B CA 1
ATOM 4657 C C . ASP B 1 316 ? -9.805 -3.457 -4.648 1 98.88 316 ASP B C 1
ATOM 4659 O O . ASP B 1 316 ? -8.953 -3.047 -5.445 1 98.88 316 ASP B O 1
ATOM 4663 N N . ALA B 1 317 ? -9.867 -3.082 -3.391 1 98.88 317 ALA B N 1
ATOM 4664 C CA . ALA B 1 317 ? -8.844 -2.195 -2.84 1 98.88 317 ALA B CA 1
ATOM 4665 C C . ALA B 1 317 ? -7.461 -2.83 -2.936 1 98.88 317 ALA B C 1
ATOM 4667 O O . ALA B 1 317 ? -6.504 -2.184 -3.367 1 98.88 317 ALA B O 1
ATOM 4668 N N . LEU B 1 318 ? -7.371 -4.09 -2.555 1 98.94 318 LEU B N 1
ATOM 4669 C CA . LEU B 1 318 ? -6.113 -4.824 -2.619 1 98.94 318 LEU B CA 1
ATOM 4670 C C . LEU B 1 318 ? -5.57 -4.855 -4.043 1 98.94 318 LEU B C 1
ATOM 4672 O O . LEU B 1 318 ? -4.395 -4.562 -4.27 1 98.94 318 LEU B O 1
ATOM 4676 N N . MET B 1 319 ? -6.438 -5.156 -5 1 98.88 319 MET B N 1
ATOM 4677 C CA . MET B 1 319 ? -6.07 -5.23 -6.41 1 98.88 319 MET B CA 1
ATOM 4678 C C . MET B 1 319 ? -5.574 -3.881 -6.918 1 98.88 319 MET B C 1
ATOM 4680 O O . MET B 1 319 ? -4.496 -3.791 -7.508 1 98.88 319 MET B O 1
ATOM 4684 N N . GLY B 1 320 ? -6.34 -2.863 -6.684 1 98.88 320 GLY B N 1
ATOM 4685 C CA . GLY B 1 320 ? -6 -1.54 -7.184 1 98.88 320 GLY B CA 1
ATOM 4686 C C . GLY B 1 320 ? -4.688 -1.012 -6.641 1 98.88 320 GLY B C 1
ATOM 4687 O O . GLY B 1 320 ? -3.826 -0.568 -7.402 1 98.88 320 GLY B O 1
ATOM 4688 N N . LEU B 1 321 ? -4.527 -1.045 -5.285 1 98.94 321 LEU B N 1
ATOM 4689 C CA . LEU B 1 321 ? -3.332 -0.513 -4.633 1 98.94 321 LEU B CA 1
ATOM 4690 C C . LEU B 1 321 ? -2.088 -1.278 -5.074 1 98.94 321 LEU B C 1
ATOM 4692 O O . LEU B 1 321 ? -1.061 -0.673 -5.387 1 98.94 321 LEU B O 1
ATOM 4696 N N . THR B 1 322 ? -2.184 -2.6 -5.129 1 98.88 322 THR B N 1
ATOM 4697 C CA . THR B 1 322 ? -1.029 -3.41 -5.5 1 98.88 322 THR B CA 1
ATOM 4698 C C . THR B 1 322 ? -0.676 -3.207 -6.969 1 98.88 322 THR B C 1
ATOM 4700 O O . THR B 1 322 ? 0.501 -3.104 -7.32 1 98.88 322 THR B O 1
ATOM 4703 N N . ARG B 1 323 ? -1.698 -3.17 -7.812 1 98.62 323 ARG B N 1
ATOM 4704 C CA . ARG B 1 323 ? -1.466 -2.957 -9.242 1 98.62 323 ARG B CA 1
ATOM 4705 C C . ARG B 1 323 ? -0.773 -1.621 -9.484 1 98.62 323 ARG B C 1
ATOM 4707 O O . ARG B 1 323 ? 0.202 -1.551 -10.234 1 98.62 323 ARG B O 1
ATOM 4714 N N . LEU B 1 324 ? -1.273 -0.575 -8.883 1 98.81 324 LEU B N 1
ATOM 4715 C CA . LEU B 1 324 ? -0.691 0.75 -9.07 1 98.81 324 LEU B CA 1
ATOM 4716 C C . LEU B 1 324 ? 0.739 0.792 -8.539 1 98.81 324 LEU B C 1
ATOM 4718 O O . LEU B 1 324 ? 1.624 1.365 -9.18 1 98.81 324 LEU B O 1
ATOM 4722 N N . HIS B 1 325 ? 0.986 0.197 -7.344 1 98.81 325 HIS B N 1
ATOM 4723 C CA . HIS B 1 325 ? 2.328 0.067 -6.793 1 98.81 325 HIS B CA 1
ATOM 4724 C C . HIS B 1 325 ? 3.264 -0.633 -7.773 1 98.81 325 HIS B C 1
ATOM 4726 O O . HIS B 1 325 ? 4.371 -0.154 -8.031 1 98.81 325 HIS B O 1
ATOM 4732 N N . ALA B 1 326 ? 2.818 -1.746 -8.312 1 98.75 326 ALA B N 1
ATOM 4733 C CA . ALA B 1 326 ? 3.621 -2.566 -9.211 1 98.75 326 ALA B CA 1
ATOM 4734 C C . ALA B 1 326 ? 3.885 -1.839 -10.531 1 98.75 326 ALA B C 1
ATOM 4736 O O . ALA B 1 326 ? 4.984 -1.923 -11.086 1 98.75 326 ALA B O 1
ATOM 4737 N N . ARG B 1 327 ? 2.9 -1.133 -11.031 1 98.5 327 ARG B N 1
ATOM 4738 C CA . ARG B 1 327 ? 3.062 -0.385 -12.273 1 98.5 327 ARG B CA 1
ATOM 4739 C C . ARG B 1 327 ? 4.105 0.716 -12.117 1 98.5 327 ARG B C 1
ATOM 4741 O O . ARG B 1 327 ? 4.914 0.947 -13.023 1 98.5 327 ARG B O 1
ATOM 4748 N N . THR B 1 328 ? 4.074 1.368 -10.984 1 98.12 328 THR B N 1
ATOM 4749 C CA . THR B 1 328 ? 5.031 2.436 -10.719 1 98.12 328 THR B CA 1
ATOM 4750 C C . THR B 1 328 ? 6.457 1.896 -10.711 1 98.12 328 THR B C 1
ATOM 4752 O O . THR B 1 328 ? 7.398 2.615 -11.047 1 98.12 328 THR B O 1
ATOM 4755 N N . ARG B 1 329 ? 6.625 0.634 -10.461 1 97.56 329 ARG B N 1
ATOM 4756 C CA . ARG B 1 329 ? 7.938 0.008 -10.359 1 97.56 329 ARG B CA 1
ATOM 4757 C C . ARG B 1 329 ? 8.25 -0.818 -11.602 1 97.56 329 ARG B C 1
ATOM 4759 O O . ARG B 1 329 ? 9.289 -1.479 -11.664 1 97.56 329 ARG B O 1
ATOM 4766 N N . GLY B 1 330 ? 7.344 -0.876 -12.562 1 97.69 330 GLY B N 1
ATOM 4767 C CA . GLY B 1 330 ? 7.547 -1.61 -13.797 1 97.69 330 GLY B CA 1
ATOM 4768 C C . GLY B 1 330 ? 7.391 -3.111 -13.633 1 97.69 330 GLY B C 1
ATOM 4769 O O . GLY B 1 330 ? 7.98 -3.887 -14.391 1 97.69 330 GLY B O 1
ATOM 4770 N N . LEU B 1 331 ? 6.613 -3.604 -12.625 1 98.12 331 LEU B N 1
ATOM 4771 C CA . LEU B 1 331 ? 6.477 -5.02 -12.297 1 98.12 331 LEU B CA 1
ATOM 4772 C C . LEU B 1 331 ? 5.145 -5.566 -12.797 1 98.12 331 LEU B C 1
ATOM 4774 O O . LEU B 1 331 ? 4.832 -6.738 -12.586 1 98.12 331 LEU B O 1
ATOM 4778 N N . TYR B 1 332 ? 4.332 -4.727 -13.375 1 97.19 332 TYR B N 1
ATOM 4779 C CA . TYR B 1 332 ? 2.984 -5.023 -13.852 1 97.19 332 TYR B CA 1
ATOM 4780 C C . TYR B 1 332 ? 2.639 -4.172 -15.07 1 97.19 332 TYR B C 1
ATOM 4782 O O . TYR B 1 332 ? 3.025 -3.002 -15.148 1 97.19 332 TYR B O 1
ATOM 4790 N N . PRO B 1 333 ? 2.023 -4.777 -16.094 1 91.25 333 PRO B N 1
ATOM 4791 C CA . PRO B 1 333 ? 1.74 -3.98 -17.281 1 91.25 333 PRO B CA 1
ATOM 4792 C C . PRO B 1 333 ? 0.738 -2.857 -17.031 1 91.25 333 PRO B C 1
ATOM 4794 O O . PRO B 1 333 ? -0.077 -2.955 -16.109 1 91.25 333 PRO B O 1
#

Nearest PDB structures (foldseek):
  3ghy-assembly3_B  TM=9.753E-01  e=2.454E-42  Ralstonia solanacearum MolK2
  3ghy-assembly3_A  TM=9.854E-01  e=9.442E-42  Ralstonia solanacearum MolK2
  5ayv-assembly1_A  TM=9.144E-01  e=5.541E-22  Thermococcus kodakarensis KOD1
  5hws-assembly1_D  TM=9.028E-01  e=1.119E-21  Thermococcus kodakarensis KOD1
  2qyt-assembly1_A  TM=8.523E-01  e=2.220E-20  Porphyromonas gingivalis W83

InterPro domains:
  IPR008927 6-phosphogluconate dehydrogenase-like, C-terminal domain superfamily [SSF48179] (205-324)
  IPR013328 6-phosphogluconate dehydrogenase, domain 2 [G3DSA:1.10.1040.10] (204-332)
  IPR013332 Ketopantoate reductase, N-terminal domain [PF02558] (5-172)
  IPR013752 Ketopantoate reductase, C-terminal domain [PF08546] (205-323)
  IPR036291 NAD(P)-binding domain superfamily [SSF51735] (4-160)
  IPR051402 Ketopantoate Reductase-Related [PTHR21708] (4-327)

Organism: NCBI:txid927661

Sequence (666 aa):
MIDRVCVVGAGAVGGVLGTRLAAAGVRVSAVARGATLAALREHGWRLRERSTGALLTAPAAASGDPAELGVQDLVVLSVKATALADAVRALPPLVGPDTVVLTAMNGVPWWFFAAGAGVPAELRGRPLRAVDPDGVVGATVAAERVLGGVVHYSAAVFEPGVAVLNAIGHGLIVGEPDGSRSERAAGVVRLLSDAGIPTVLSTRIQADIWYKLWGNMTMNPVSVLTGATSDRILDDPLVHEFCAGVMREAAEVGDRIGCHIDETVADRMTVTRGLGAMTTSMLQDASSGRPIELDALVGAVREIAAAVGVPTPATDALMGLTRLHARTRGLYPMIDRVCVVGAGAVGGVLGTRLAAAGVRVSAVARGATLAALREHGWRLRERSTGALLTAPAAASGDPAELGVQDLVVLSVKATALADAVRALPPLVGPDTVVLTAMNGVPWWFFAAGAGVPAELRGRPLRAVDPDGVVGATVAAERVLGGVVHYSAAVFEPGVAVLNAIGHGLIVGEPDGSRSERAAGVVRLLSDAGIPTVLSTRIQADIWYKLWGNMTMNPVSVLTGATSDRILDDPLVHEFCAGVMREAAEVGDRIGCHIDETVADRMTVTRGLGAMTTSMLQDASSGRPIELDALVGAVREIAAAVGVPTPATDALMGLTRLHARTRGLYP